Protein 6LRY (pdb70)

Nearest PDB structures (foldseek):
  8zrt-assembly1_L  TM=8.224E-01  e=9.580E-01  Homo sapiens
  6igk-assembly1_B  TM=9.428E-01  e=2.105E+00  Homo sapiens
  6lry-assembly1_A  TM=1.002E+00  e=1.989E-67  Homo sapiens
  6igl-assembly1_A  TM=8.618E-01  e=2.795E-59  Homo sapiens
  5glh-assembly1_A  TM=8.748E-01  e=5.909E-57  Homo sapiens

Sequence (489 aa):
SPPPCQGPIEIKETFKYINTVVSCLVFVLGIIGNSTLLYIIYKNKCMRNGPNILIASLALGDLLHIVIAIPINVYKLLAEDWPFGAEMCKLVPFIQKASVGITVLSLCALSIDRYRAVASWSRIKVPKWTAVEIVLIWVVSVVLAVPEAIGFDIITMDYKGSYLRICLLHPVQKTAFMQFYATAKDWWLFSFYFCLPLAITAFFYTLMTCEMLRKNIFEMLRIDEGLRLKIYKDTEGYYTIGIGHLLTKSPSLNAAKSELDKAIGRNTNGVITKDEAEKLFNQDVDAAVRGILRNAKLKPVYDSLDAVRRAALINMVFQMGETGVAGFTNSLRMLQQKRWDEAAVNLAKSRWYNQTPNRAKRVITTFRTGTWDAYLNDHLKQRREVAKTVFCLVLVFALCWLPLHLARILKLTLYNQNDPNRCELLSFLLVLDYIGINMASLNSCANPIALYLVSKRFKNAFKSALCCCSCKDMTDKECLYFCHQDVIW

Organism: Homo sapiens (NCBI:txid9606)

InterPro domains:
  IPR000276 G protein-coupled receptor, rhodopsin-like [PF00001] (118-384)
  IPR000276 G protein-coupled receptor, rhodopsin-like [PR00237] (103-127)
  IPR000276 G protein-coupled receptor, rhodopsin-like [PR00237] (136-157)
  IPR000276 G protein-coupled receptor, rhodopsin-like [PR00237] (181-203)
  IPR000276 G protein-coupled receptor, rhodopsin-like [PR00237] (217-238)
  IPR000276 G protein-coupled receptor, rhodopsin-like [PR00237] (274-297)
  IPR000276 G protein-coupled receptor, rhodopsin-like [PR00237] (321-345)
  IPR000276 G protein-coupled receptor, rhodopsin-like [PR00237] (368-394)
  IPR000276 G protein-coupled receptor, rhodopsin-like [PS00237] (187-203)
  IPR000276 G protein-coupled receptor, rhodopsin-like [SM01381] (112-401)
  IPR000499 Endothelin receptor family [PR00366] (90-109)
  IPR000499 Endothelin receptor family [PR00366] (124-136)
  IPR000499 Endothelin receptor family [PR00366] (205-221)
  IPR000499 Endothelin receptor family [PR00366] (235-249)
  IPR000499 Endothelin receptor family [PR00366] (265-283)
  IPR000499 Endothelin receptor family [PR00366] (289-306)
  IPR000499 Endothelin receptor family [PR00366] (307-321)
  IPR001112 Endothelin receptor B [PR00571] (2-20)
  IPR001112 Endothelin receptor B [PR00571] (20-37)
  IPR001112 Endothelin receptor B [PR00571] (38-54)

Solvent-accessible surface area: 24763 Å² total; per-residue (Å²): 150,27,56,95,10,173,28,84,18,79,24,131,109,85,24,50,164,93,7,41,88,61,5,77,104,10,65,58,87,0,45,93,5,2,48,43,6,66,88,42,18,134,127,65,66,102,89,125,115,28,33,30,63,3,15,8,4,6,1,74,0,0,55,78,4,0,77,25,1,7,64,21,6,40,64,17,6,106,52,52,38,10,81,93,23,38,124,72,0,68,79,16,0,45,50,1,4,5,0,3,0,3,1,5,38,0,7,15,11,4,13,59,21,43,41,45,64,33,33,71,148,68,212,158,145,82,89,146,212,23,40,84,66,28,87,92,12,74,76,56,0,62,94,46,1,56,19,1,21,89,2,2,50,45,16,65,19,101,19,139,81,59,141,14,83,0,15,0,2,39,2,81,38,207,72,90,118,20,70,134,20,18,88,20,11,15,120,87,6,61,54,39,5,18,49,77,10,69,57,64,6,42,127,48,45,77,59,22,40,64,40,46,66,67,50,9,3,12,52,0,1,81,67,18,76,23,53,137,68,141,35,53,111,52,143,136,35,77,28,5,0,1,11,39,39,101,18,21,157,54,115,44,74,100,41,0,59,61,71,0,38,172,45,36,67,104,138,7,119,6,68,8,75,114,79,47,2,9,140,9,4,35,93,27,18,77,48,19,33,152,27,0,87,222,25,94,110,0,16,61,3,20,86,36,7,60,48,12,22,76,0,0,0,6,0,4,18,55,52,39,49,60,112,30,0,5,59,30,76,63,1,9,126,31,2,76,96,110,115,56,90,88,0,12,86,35,1,41,164,27,191,15,59,112,122,50,54,97,20,0,112,69,0,16,43,0,1,113,52,14,40,13,81,38,18,33,78,108,152,69,98,52,27,86,51,26,6,87,8,6,48,54,3,13,81,52,20,9,121,18,4,69,34,0,8,84,0,6,23,52,20,66,77,113,47,71,34,101,58,71,94,8,0,142,38,2,16,120,0,0,40,40,2,4,71,0,8,5,59,1,0,64,0,1,4,23,3,0,63,18,12,10,126,86,6,150,104,18,120,96,21,118,172,76,33,154,133,110,10,14,17,156,28,84,76,1,102,6,6,4,42,1,2,6,13,0,3,10,6

Structure (mmCIF, N/CA/C/O backbone):
data_6LRY
#
_entry.id   6LRY
#
_cell.length_a   61.120
_cell.length_b   82.280
_cell.length_c   166.780
_cell.angle_alpha   90.000
_cell.angle_beta   90.000
_cell.angle_gamma   90.000
#
_symmetry.space_group_name_H-M   'P 2 21 21'
#
loop_
_entity.id
_entity.type
_entity.pdbx_description
1 polymer 'Endothelin receptor type B,Endolysin,Endothelin receptor type B'
2 polymer Sarafotoxin-B
#
loop_
_atom_site.group_PDB
_atom_site.id
_atom_site.type_symbol
_atom_site.label_atom_id
_atom_site.label_alt_id
_atom_site.label_comp_id
_atom_site.label_asym_id
_atom_site.label_entity_id
_atom_site.label_seq_id
_atom_site.pdbx_PDB_ins_code
_atom_site.Cartn_x
_atom_site.Cartn_y
_atom_site.Cartn_z
_atom_site.occupancy
_atom_site.B_iso_or_equiv
_atom_site.auth_seq_id
_atom_site.auth_comp_id
_atom_site.auth_asym_id
_atom_site.auth_atom_id
_atom_site.pdbx_PDB_model_num
ATOM 1 N N . SER A 1 24 ? 12.143 9.829 77.913 1.00 99.25 86 SER A N 1
ATOM 2 C CA . SER A 1 24 ? 12.023 8.419 77.549 1.00 104.32 86 SER A CA 1
ATOM 3 C C . SER A 1 24 ? 13.139 7.927 76.608 1.00 114.84 86 SER A C 1
ATOM 4 O O . SER A 1 24 ? 13.668 6.837 76.822 1.00 118.03 86 SER A O 1
ATOM 7 N N . PRO A 1 25 ? 13.500 8.692 75.575 1.00 116.06 87 PRO A N 1
ATOM 8 C CA . PRO A 1 25 ? 14.655 8.301 74.762 1.00 113.05 87 PRO A CA 1
ATOM 9 C C . PRO A 1 25 ? 15.941 8.865 75.338 1.00 115.26 87 PRO A C 1
ATOM 10 O O . PRO A 1 25 ? 16.042 10.073 75.602 1.00 118.48 87 PRO A O 1
ATOM 14 N N . PRO A 1 26 ? 16.944 8.021 75.554 1.00 111.82 88 PRO A N 1
ATOM 15 C CA . PRO A 1 26 ? 18.210 8.487 76.137 1.00 111.62 88 PRO A CA 1
ATOM 16 C C . PRO A 1 26 ? 18.969 9.371 75.164 1.00 120.36 88 PRO A C 1
ATOM 17 O O . PRO A 1 26 ? 18.714 9.333 73.951 1.00 122.83 88 PRO A O 1
ATOM 21 N N . PRO A 1 27 ? 19.915 10.189 75.652 1.00 122.06 89 PRO A N 1
ATOM 22 C CA . PRO A 1 27 ? 20.663 11.073 74.746 1.00 117.76 89 PRO A CA 1
ATOM 23 C C . PRO A 1 27 ? 21.781 10.349 74.009 1.00 120.79 89 PRO A C 1
ATOM 24 O O . PRO A 1 27 ? 21.919 9.124 74.115 1.00 122.06 89 PRO A O 1
ATOM 28 N N . CYS A 1 28 ? 22.586 11.104 73.262 1.00 121.59 90 CYS A N 1
ATOM 29 C CA . CYS A 1 28 ? 23.708 10.569 72.504 1.00 119.13 90 CYS A CA 1
ATOM 30 C C . CYS A 1 28 ? 25.022 10.953 73.168 1.00 120.23 90 CYS A C 1
ATOM 31 O O . CYS A 1 28 ? 25.198 12.097 73.600 1.00 118.46 90 CYS A O 1
ATOM 34 N N . GLN A 1 29 ? 25.946 9.994 73.241 1.00 121.82 91 GLN A N 1
ATOM 35 C CA . GLN A 1 29 ? 27.321 10.330 73.590 1.00 116.64 91 GLN A CA 1
ATOM 36 C C . GLN A 1 29 ? 28.073 10.903 72.395 1.00 119.19 91 GLN A C 1
ATOM 37 O O . GLN A 1 29 ? 28.965 11.741 72.571 1.00 126.21 91 GLN A O 1
ATOM 43 N N . GLY A 1 30 ? 27.726 10.471 71.185 1.00 120.35 92 GLY A N 1
ATOM 44 C CA . GLY A 1 30 ? 28.287 11.028 69.979 1.00 117.54 92 GLY A CA 1
ATOM 45 C C . GLY A 1 30 ? 27.432 12.160 69.448 1.00 109.72 92 GLY A C 1
ATOM 46 O O . GLY A 1 30 ? 26.201 12.131 69.534 1.00 110.97 92 GLY A O 1
ATOM 47 N N . PRO A 1 31 ? 28.066 13.181 68.886 1.00 98.90 93 PRO A N 1
ATOM 48 C CA . PRO A 1 31 ? 27.338 14.379 68.468 1.00 100.73 93 PRO A CA 1
ATOM 49 C C . PRO A 1 31 ? 26.764 14.259 67.060 1.00 95.10 93 PRO A C 1
ATOM 50 O O . PRO A 1 31 ? 27.059 13.327 66.309 1.00 100.65 93 PRO A O 1
ATOM 54 N N . ILE A 1 32 ? 25.919 15.228 66.723 1.00 88.36 94 ILE A N 1
ATOM 55 C CA . ILE A 1 32 ? 25.488 15.448 65.347 1.00 90.12 94 ILE A CA 1
ATOM 56 C C . ILE A 1 32 ? 26.494 16.395 64.708 1.00 84.54 94 ILE A C 1
ATOM 57 O O . ILE A 1 32 ? 26.630 17.548 65.133 1.00 82.67 94 ILE A O 1
ATOM 62 N N . GLU A 1 33 ? 27.212 15.908 63.701 1.00 87.89 95 GLU A N 1
ATOM 63 C CA . GLU A 1 33 ? 28.349 16.644 63.173 1.00 95.46 95 GLU A CA 1
ATOM 64 C C . GLU A 1 33 ? 28.462 16.416 61.674 1.00 92.97 95 GLU A C 1
ATOM 65 O O . GLU A 1 33 ? 27.970 15.423 61.133 1.00 92.50 95 GLU A O 1
ATOM 71 N N . ILE A 1 34 ? 29.122 17.364 61.011 1.00 94.88 96 ILE A N 1
ATOM 72 C CA . ILE A 1 34 ? 29.450 17.270 59.593 1.00 98.80 96 ILE A CA 1
ATOM 73 C C . ILE A 1 34 ? 30.894 17.723 59.430 1.00 96.58 96 ILE A C 1
ATOM 74 O O . ILE A 1 34 ? 31.237 18.850 59.805 1.00 99.06 96 ILE A O 1
ATOM 79 N N . LYS A 1 35 ? 31.737 16.847 58.884 1.00 94.22 97 LYS A N 1
ATOM 80 C CA . LYS A 1 35 ? 33.150 17.168 58.727 1.00 103.81 97 LYS A CA 1
ATOM 81 C C . LYS A 1 35 ? 33.331 18.362 57.797 1.00 101.26 97 LYS A C 1
ATOM 82 O O . LYS A 1 35 ? 32.599 18.526 56.817 1.00 99.86 97 LYS A O 1
ATOM 88 N N . GLU A 1 36 ? 34.322 19.202 58.114 1.00 94.04 98 GLU A N 1
ATOM 89 C CA . GLU A 1 36 ? 34.548 20.419 57.338 1.00 96.51 98 GLU A CA 1
ATOM 90 C C . GLU A 1 36 ? 34.991 20.109 55.912 1.00 101.05 98 GLU A C 1
ATOM 91 O O . GLU A 1 36 ? 34.712 20.891 54.993 1.00 97.44 98 GLU A O 1
ATOM 97 N N . THR A 1 37 ? 35.675 18.979 55.712 1.00 102.03 99 THR A N 1
ATOM 98 C CA . THR A 1 37 ? 36.084 18.578 54.370 1.00 98.48 99 THR A CA 1
ATOM 99 C C . THR A 1 37 ? 34.874 18.417 53.460 1.00 105.43 99 THR A C 1
ATOM 100 O O . THR A 1 37 ? 34.838 18.955 52.342 1.00 102.43 99 THR A O 1
ATOM 104 N N . PHE A 1 38 ? 33.868 17.673 53.929 1.00 104.29 100 PHE A N 1
ATOM 105 C CA . PHE A 1 38 ? 32.650 17.510 53.147 1.00 92.08 100 PHE A CA 1
ATOM 106 C C . PHE A 1 38 ? 31.948 18.842 52.944 1.00 88.36 100 PHE A C 1
ATOM 107 O O . PHE A 1 38 ? 31.391 19.091 51.873 1.00 91.67 100 PHE A O 1
ATOM 115 N N . LYS A 1 39 ? 31.959 19.710 53.957 1.00 90.52 101 LYS A N 1
ATOM 116 C CA . LYS A 1 39 ? 31.339 21.023 53.804 1.00 92.59 101 LYS A CA 1
ATOM 117 C C . LYS A 1 39 ? 31.954 21.779 52.634 1.00 91.72 101 LYS A C 1
ATOM 118 O O . LYS A 1 39 ? 31.240 22.266 51.748 1.00 87.90 101 LYS A O 1
ATOM 124 N N . TYR A 1 40 ? 33.286 21.860 52.598 1.00 97.15 102 TYR A N 1
ATOM 125 C CA . TYR A 1 40 ? 33.956 22.586 51.522 1.00 98.61 102 TYR A CA 1
ATOM 126 C C . TYR A 1 40 ? 33.680 21.950 50.162 1.00 95.51 102 TYR A C 1
ATOM 127 O O . TYR A 1 40 ? 33.291 22.640 49.207 1.00 95.61 102 TYR A O 1
ATOM 136 N N . ILE A 1 41 ? 33.875 20.631 50.050 1.00 93.94 103 ILE A N 1
ATOM 137 C CA . ILE A 1 41 ? 33.749 19.996 48.739 1.00 94.62 103 ILE A CA 1
ATOM 138 C C . ILE A 1 41 ? 32.304 20.053 48.249 1.00 95.72 103 ILE A C 1
ATOM 139 O O . ILE A 1 41 ? 32.045 20.261 47.055 1.00 99.42 103 ILE A O 1
ATOM 144 N N . ASN A 1 42 ? 31.341 19.916 49.164 1.00 94.66 104 ASN A N 1
ATOM 145 C CA . ASN A 1 42 ? 29.937 19.946 48.781 1.00 90.85 104 ASN A CA 1
ATOM 146 C C . ASN A 1 42 ? 29.503 21.354 48.403 1.00 91.47 104 ASN A C 1
ATOM 147 O O . ASN A 1 42 ? 28.682 21.528 47.499 1.00 92.91 104 ASN A O 1
ATOM 152 N N . THR A 1 43 ? 30.047 22.374 49.074 1.00 92.80 105 THR A N 1
ATOM 153 C CA . THR A 1 43 ? 29.745 23.742 48.669 1.00 91.80 105 THR A CA 1
ATOM 154 C C . THR A 1 43 ? 30.298 24.033 47.280 1.00 94.77 105 THR A C 1
ATOM 155 O O . THR A 1 43 ? 29.633 24.688 46.467 1.00 90.43 105 THR A O 1
ATOM 159 N N . VAL A 1 44 ? 31.505 23.542 46.985 1.00 95.12 106 VAL A N 1
ATOM 160 C CA . VAL A 1 44 ? 32.058 23.694 45.639 1.00 99.19 106 VAL A CA 1
ATOM 161 C C . VAL A 1 44 ? 31.143 23.035 44.610 1.00 103.21 106 VAL A C 1
ATOM 162 O O . VAL A 1 44 ? 30.780 23.641 43.588 1.00 105.18 106 VAL A O 1
ATOM 166 N N . VAL A 1 45 ? 30.766 21.778 44.865 1.00 99.77 107 VAL A N 1
ATOM 167 C CA . VAL A 1 45 ? 29.899 21.046 43.943 1.00 92.67 107 VAL A CA 1
ATOM 168 C C . VAL A 1 45 ? 28.588 21.795 43.733 1.00 95.20 107 VAL A C 1
ATOM 169 O O . VAL A 1 45 ? 28.120 21.959 42.599 1.00 98.49 107 VAL A O 1
ATOM 173 N N . SER A 1 46 ? 27.981 22.266 44.825 1.00 97.48 108 SER A N 1
ATOM 174 C CA . SER A 1 46 ? 26.682 22.923 44.739 1.00 100.27 108 SER A CA 1
ATOM 175 C C . SER A 1 46 ? 26.772 24.234 43.972 1.00 101.29 108 SER A C 1
ATOM 176 O O . SER A 1 46 ? 25.882 24.552 43.177 1.00 101.44 108 SER A O 1
ATOM 179 N N . CYS A 1 47 ? 27.835 25.009 44.195 1.00 104.35 109 CYS A N 1
ATOM 180 C CA . CYS A 1 47 ? 27.982 26.275 43.486 1.00 106.40 109 CYS A CA 1
ATOM 181 C C . CYS A 1 47 ? 28.163 26.041 41.991 1.00 106.50 109 CYS A C 1
ATOM 182 O O . CYS A 1 47 ? 27.543 26.725 41.160 1.00 107.78 109 CYS A O 1
ATOM 185 N N . LEU A 1 48 ? 29.007 25.069 41.628 1.00 95.52 110 LEU A N 1
ATOM 186 C CA . LEU A 1 48 ? 29.188 24.747 40.215 1.00 95.33 110 LEU A CA 1
ATOM 187 C C . LEU A 1 48 ? 27.875 24.297 39.584 1.00 102.36 110 LEU A C 1
ATOM 188 O O . LEU A 1 48 ? 27.515 24.741 38.485 1.00 105.87 110 LEU A O 1
ATOM 193 N N . VAL A 1 49 ? 27.144 23.413 40.269 1.00 102.83 111 VAL A N 1
ATOM 194 C CA . VAL A 1 49 ? 25.874 22.929 39.737 1.00 99.54 111 VAL A CA 1
ATOM 195 C C . VAL A 1 49 ? 24.896 24.082 39.559 1.00 95.83 111 VAL A C 1
ATOM 196 O O . VAL A 1 49 ? 24.215 24.183 38.532 1.00 101.16 111 VAL A O 1
ATOM 200 N N . PHE A 1 50 ? 24.823 24.978 40.546 1.00 94.80 112 PHE A N 1
ATOM 201 C CA . PHE A 1 50 ? 23.903 26.107 40.466 1.00 102.94 112 PHE A CA 1
ATOM 202 C C . PHE A 1 50 ? 24.205 26.978 39.255 1.00 107.04 112 PHE A C 1
ATOM 203 O O . PHE A 1 50 ? 23.310 27.278 38.453 1.00 109.64 112 PHE A O 1
ATOM 211 N N . VAL A 1 51 ? 25.465 27.398 39.105 1.00 100.71 113 VAL A N 1
ATOM 212 C CA . VAL A 1 51 ? 25.785 28.308 38.009 1.00 109.38 113 VAL A CA 1
ATOM 213 C C . VAL A 1 51 ? 25.569 27.621 36.662 1.00 112.21 113 VAL A C 1
ATOM 214 O O . VAL A 1 51 ? 24.965 28.201 35.745 1.00 107.70 113 VAL A O 1
ATOM 218 N N . LEU A 1 52 ? 26.010 26.364 36.531 1.00 108.60 114 LEU A N 1
ATOM 219 C CA . LEU A 1 52 ? 25.873 25.677 35.252 1.00 107.26 114 LEU A CA 1
ATOM 220 C C . LEU A 1 52 ? 24.409 25.454 34.892 1.00 110.44 114 LEU A C 1
ATOM 221 O O . LEU A 1 52 ? 24.025 25.612 33.728 1.00 112.62 114 LEU A O 1
ATOM 226 N N . GLY A 1 53 ? 23.572 25.107 35.872 1.00 107.65 115 GLY A N 1
ATOM 227 C CA . GLY A 1 53 ? 22.168 24.880 35.579 1.00 108.31 115 GLY A CA 1
ATOM 228 C C . GLY A 1 53 ? 21.435 26.156 35.221 1.00 113.05 115 GLY A C 1
ATOM 229 O O . GLY A 1 53 ? 20.630 26.177 34.281 1.00 114.04 115 GLY A O 1
ATOM 230 N N . ILE A 1 54 ? 21.691 27.232 35.974 1.00 110.55 116 ILE A N 1
ATOM 231 C CA . ILE A 1 54 ? 21.145 28.539 35.621 1.00 110.75 116 ILE A CA 1
ATOM 232 C C . ILE A 1 54 ? 21.473 28.867 34.172 1.00 113.85 116 ILE A C 1
ATOM 233 O O . ILE A 1 54 ? 20.583 29.169 33.366 1.00 122.71 116 ILE A O 1
ATOM 238 N N . ILE A 1 55 ? 22.759 28.780 33.818 1.00 110.10 117 ILE A N 1
ATOM 239 C CA . ILE A 1 55 ? 23.192 29.156 32.474 1.00 112.48 117 ILE A CA 1
ATOM 240 C C . ILE A 1 55 ? 22.531 28.269 31.426 1.00 114.51 117 ILE A C 1
ATOM 241 O O . ILE A 1 55 ? 22.020 28.756 30.410 1.00 119.57 117 ILE A O 1
ATOM 246 N N . GLY A 1 56 ? 22.527 26.955 31.657 1.00 111.33 118 GLY A N 1
ATOM 247 C CA . GLY A 1 56 ? 22.007 26.041 30.653 1.00 114.28 118 GLY A CA 1
ATOM 248 C C . GLY A 1 56 ? 20.527 26.238 30.394 1.00 117.41 118 GLY A C 1
ATOM 249 O O . GLY A 1 56 ? 20.095 26.349 29.241 1.00 124.77 118 GLY A O 1
ATOM 250 N N . ASN A 1 57 ? 19.727 26.291 31.465 1.00 118.09 119 ASN A N 1
ATOM 251 C CA . ASN A 1 57 ? 18.286 26.450 31.296 1.00 113.52 119 ASN A CA 1
ATOM 252 C C . ASN A 1 57 ? 17.943 27.831 30.752 1.00 116.51 119 ASN A C 1
ATOM 253 O O . ASN A 1 57 ? 16.988 27.981 29.979 1.00 122.26 119 ASN A O 1
ATOM 258 N N . SER A 1 58 ? 18.723 28.852 31.123 1.00 116.56 120 SER A N 1
ATOM 259 C CA . SER A 1 58 ? 18.474 30.188 30.596 1.00 118.78 120 SER A CA 1
ATOM 260 C C . SER A 1 58 ? 18.772 30.251 29.105 1.00 126.50 120 SER A C 1
ATOM 261 O O . SER A 1 58 ? 18.019 30.863 28.341 1.00 131.60 120 SER A O 1
ATOM 264 N N . THR A 1 59 ? 19.861 29.611 28.670 1.00 127.42 121 THR A N 1
ATOM 265 C CA . THR A 1 59 ? 20.181 29.578 27.246 1.00 126.84 121 THR A CA 1
ATOM 266 C C . THR A 1 59 ? 19.139 28.791 26.464 1.00 127.87 121 THR A C 1
ATOM 267 O O . THR A 1 59 ? 18.766 29.180 25.351 1.00 132.79 121 THR A O 1
ATOM 271 N N . LEU A 1 60 ? 18.681 27.665 27.016 1.00 121.25 122 LEU A N 1
ATOM 272 C CA . LEU A 1 60 ? 17.613 26.914 26.364 1.00 122.80 122 LEU A CA 1
ATOM 273 C C . LEU A 1 60 ? 16.378 27.786 26.180 1.00 126.10 122 LEU A C 1
ATOM 274 O O . LEU A 1 60 ? 15.817 27.864 25.078 1.00 127.09 122 LEU A O 1
ATOM 279 N N . LEU A 1 61 ? 15.956 28.470 27.249 1.00 130.19 123 LEU A N 1
ATOM 280 C CA . LEU A 1 61 ? 14.805 29.361 27.153 1.00 128.60 123 LEU A CA 1
ATOM 281 C C . LEU A 1 61 ? 15.048 30.483 26.149 1.00 133.64 123 LEU A C 1
ATOM 282 O O . LEU A 1 61 ? 14.132 30.877 25.425 1.00 139.20 123 LEU A O 1
ATOM 287 N N . TYR A 1 62 ? 16.272 31.012 26.088 1.00 134.20 124 TYR A N 1
ATOM 288 C CA . TYR A 1 62 ? 16.544 32.126 25.186 1.00 138.06 124 TYR A CA 1
ATOM 289 C C . TYR A 1 62 ? 16.471 31.684 23.732 1.00 137.69 124 TYR A C 1
ATOM 290 O O . TYR A 1 62 ? 15.870 32.372 22.899 1.00 140.89 124 TYR A O 1
ATOM 299 N N . ILE A 1 63 ? 17.082 30.544 23.404 1.00 134.12 125 ILE A N 1
ATOM 300 C CA . ILE A 1 63 ? 17.022 30.073 22.025 1.00 135.81 125 ILE A CA 1
ATOM 301 C C . ILE A 1 63 ? 15.604 29.653 21.663 1.00 142.48 125 ILE A C 1
ATOM 302 O O . ILE A 1 63 ? 15.196 29.787 20.505 1.00 148.28 125 ILE A O 1
ATOM 307 N N . ILE A 1 64 ? 14.817 29.165 22.628 1.00 141.30 126 ILE A N 1
ATOM 308 C CA . ILE A 1 64 ? 13.436 28.831 22.287 1.00 141.04 126 ILE A CA 1
ATOM 309 C C . ILE A 1 64 ? 12.607 30.098 22.102 1.00 145.46 126 ILE A C 1
ATOM 310 O O . ILE A 1 64 ? 11.723 30.151 21.238 1.00 151.45 126 ILE A O 1
ATOM 315 N N . TYR A 1 65 ? 12.904 31.150 22.868 1.00 145.25 127 TYR A N 1
ATOM 316 C CA . TYR A 1 65 ? 12.164 32.401 22.747 1.00 150.91 127 TYR A CA 1
ATOM 317 C C . TYR A 1 65 ? 12.493 33.122 21.445 1.00 150.55 127 TYR A C 1
ATOM 318 O O . TYR A 1 65 ? 11.605 33.703 20.812 1.00 153.26 127 TYR A O 1
ATOM 327 N N . LYS A 1 66 ? 13.761 33.101 21.027 1.00 151.09 128 LYS A N 1
ATOM 328 C CA . LYS A 1 66 ? 14.115 33.701 19.744 1.00 155.83 128 LYS A CA 1
ATOM 329 C C . LYS A 1 66 ? 13.684 32.836 18.567 1.00 155.80 128 LYS A C 1
ATOM 330 O O . LYS A 1 66 ? 13.673 33.316 17.428 1.00 154.36 128 LYS A O 1
ATOM 336 N N . ASN A 1 67 ? 13.329 31.577 18.817 1.00 156.54 129 ASN A N 1
ATOM 337 C CA . ASN A 1 67 ? 12.895 30.668 17.755 1.00 160.90 129 ASN A CA 1
ATOM 338 C C . ASN A 1 67 ? 11.368 30.691 17.670 1.00 163.72 129 ASN A C 1
ATOM 339 O O . ASN A 1 67 ? 10.663 29.777 18.102 1.00 166.54 129 ASN A O 1
ATOM 344 N N . LYS A 1 68 ? 10.861 31.784 17.093 1.00 163.21 130 LYS A N 1
ATOM 345 C CA . LYS A 1 68 ? 9.418 31.965 16.990 1.00 166.78 130 LYS A CA 1
ATOM 346 C C . LYS A 1 68 ? 8.795 30.992 15.998 1.00 171.43 130 LYS A C 1
ATOM 347 O O . LYS A 1 68 ? 7.615 30.648 16.130 1.00 166.46 130 LYS A O 1
ATOM 349 N N . CYS A 1 69 ? 9.565 30.534 15.008 1.00 175.10 131 CYS A N 1
ATOM 350 C CA . CYS A 1 69 ? 9.024 29.584 14.041 1.00 173.99 131 CYS A CA 1
ATOM 351 C C . CYS A 1 69 ? 8.771 28.227 14.687 1.00 174.11 131 CYS A C 1
ATOM 352 O O . CYS A 1 69 ? 7.727 27.609 14.454 1.00 174.39 131 CYS A O 1
ATOM 355 N N . MET A 1 70 ? 9.710 27.748 15.504 1.00 174.77 132 MET A N 1
ATOM 356 C CA . MET A 1 70 ? 9.547 26.491 16.222 1.00 173.17 132 MET A CA 1
ATOM 357 C C . MET A 1 7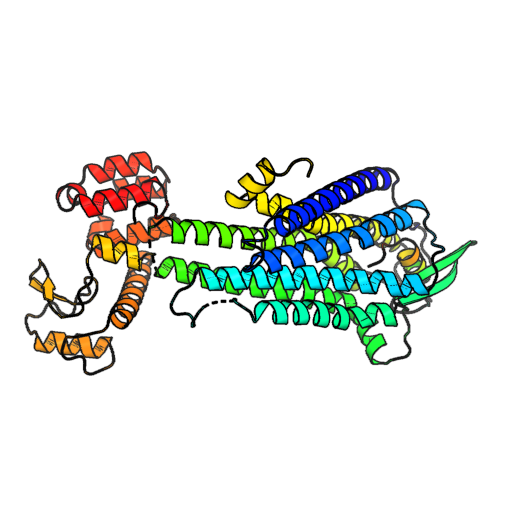0 ? 8.872 26.662 17.577 1.00 175.30 132 MET A C 1
ATOM 358 O O . MET A 1 70 ? 8.836 25.705 18.357 1.00 173.17 132 MET A O 1
ATOM 363 N N . ARG A 1 71 ? 8.350 27.855 17.879 1.00 176.87 133 ARG A N 1
ATOM 364 C CA . ARG A 1 71 ? 7.618 28.041 19.128 1.00 172.10 133 ARG A CA 1
ATOM 365 C C . ARG A 1 71 ? 6.423 27.102 19.197 1.00 171.97 133 ARG A C 1
ATOM 366 O O . ARG A 1 71 ? 6.075 26.603 20.273 1.00 168.47 133 ARG A O 1
ATOM 374 N N . ASN A 1 72 ? 5.790 26.842 18.055 1.00 172.70 134 ASN A N 1
ATOM 375 C CA . ASN A 1 72 ? 4.733 25.845 17.976 1.00 173.81 134 ASN A CA 1
ATOM 376 C C . ASN A 1 72 ? 5.346 24.469 17.743 1.00 171.35 134 ASN A C 1
ATOM 377 O O . ASN A 1 72 ? 6.201 24.297 16.869 1.00 168.65 134 ASN A O 1
ATOM 382 N N . GLY A 1 73 ? 4.914 23.492 18.536 1.00 168.61 135 GLY A N 1
ATOM 383 C CA . GLY A 1 73 ? 5.439 22.151 18.458 1.00 161.89 135 GLY A CA 1
ATOM 384 C C . GLY A 1 73 ? 5.737 21.579 19.829 1.00 154.56 135 GLY A C 1
ATOM 385 O O . GLY A 1 73 ? 5.240 22.063 20.851 1.00 153.59 135 GLY A O 1
ATOM 386 N N . PRO A 1 74 ? 6.552 20.524 19.873 1.00 151.00 136 PRO A N 1
ATOM 387 C CA . PRO A 1 74 ? 6.956 19.933 21.156 1.00 144.35 136 PRO A CA 1
ATOM 388 C C . PRO A 1 74 ? 8.030 20.719 21.893 1.00 139.22 136 PRO A C 1
ATOM 389 O O . PRO A 1 74 ? 8.427 20.311 22.992 1.00 135.11 136 PRO A O 1
ATOM 393 N N . ASN A 1 75 ? 8.504 21.824 21.310 1.00 144.79 137 ASN A N 1
ATOM 394 C CA . ASN A 1 75 ? 9.473 22.694 21.967 1.00 143.85 137 ASN A CA 1
ATOM 395 C C . ASN A 1 75 ? 8.909 23.327 23.236 1.00 138.24 137 ASN A C 1
ATOM 396 O O . ASN A 1 75 ? 9.677 23.707 24.128 1.00 137.35 137 ASN A O 1
ATOM 401 N N . ILE A 1 76 ? 7.582 23.448 23.342 1.00 133.16 138 ILE A N 1
ATOM 402 C CA . ILE A 1 76 ? 6.998 24.068 24.529 1.00 129.15 138 ILE A CA 1
ATOM 403 C C . ILE A 1 76 ? 7.144 23.154 25.737 1.00 126.93 138 ILE A C 1
ATOM 404 O O . ILE A 1 76 ? 7.205 23.623 26.883 1.00 126.53 138 ILE A O 1
ATOM 409 N N . LEU A 1 77 ? 7.230 21.844 25.508 1.00 124.71 139 LEU A N 1
ATOM 410 C CA . LEU A 1 77 ? 7.517 20.929 26.606 1.00 120.22 139 LEU A CA 1
ATOM 411 C C . LEU A 1 77 ? 8.957 21.089 27.081 1.00 121.15 139 LEU A C 1
ATOM 412 O O . LEU A 1 77 ? 9.234 21.006 28.283 1.00 120.69 139 LEU A O 1
ATOM 417 N N . ILE A 1 78 ? 9.883 21.339 26.151 1.00 122.32 140 ILE A N 1
ATOM 418 C CA . ILE A 1 78 ? 11.253 21.683 26.526 1.00 120.84 140 ILE A CA 1
ATOM 419 C C . ILE A 1 78 ? 11.268 22.972 27.337 1.00 121.44 140 ILE A C 1
ATOM 420 O O . ILE A 1 78 ? 12.014 23.105 28.316 1.00 121.22 140 ILE A O 1
ATOM 425 N N . ALA A 1 79 ? 10.448 23.943 26.934 1.00 122.06 141 ALA A N 1
ATOM 426 C CA . ALA A 1 79 ? 10.359 25.202 27.669 1.00 121.24 141 ALA A CA 1
ATOM 427 C C . ALA A 1 79 ? 9.877 24.969 29.097 1.00 120.33 141 ALA A C 1
ATOM 428 O O . ALA A 1 79 ? 10.459 25.491 30.056 1.00 121.79 141 ALA A O 1
ATOM 430 N N . SER A 1 80 ? 8.809 24.183 29.254 1.00 117.56 142 SER A N 1
ATOM 431 C CA . SER A 1 80 ? 8.276 23.896 30.583 1.00 110.71 142 SER A CA 1
ATOM 432 C C . SER A 1 80 ? 9.282 23.122 31.430 1.00 113.72 142 SER A C 1
ATOM 433 O O . SER A 1 80 ? 9.416 23.371 32.637 1.00 114.61 142 SER A O 1
ATOM 436 N N . LEU A 1 81 ? 10.003 22.183 30.813 1.00 116.13 143 LEU A N 1
ATOM 437 C CA . LEU A 1 81 ? 11.018 21.424 31.534 1.00 112.90 143 LEU A CA 1
ATOM 438 C C . LEU A 1 81 ? 12.143 22.332 32.017 1.00 107.52 143 LEU A C 1
ATOM 439 O O . LEU A 1 81 ? 12.593 22.220 33.165 1.00 108.71 143 LEU A O 1
ATOM 444 N N . ALA A 1 82 ? 12.605 23.245 31.158 1.00 110.33 144 ALA A N 1
ATOM 445 C CA . ALA A 1 82 ? 13.659 24.171 31.559 1.00 115.63 144 ALA A CA 1
ATOM 446 C C . ALA A 1 82 ? 13.175 25.125 32.644 1.00 116.34 144 ALA A C 1
ATOM 447 O O . ALA A 1 82 ? 13.942 25.490 33.543 1.00 117.05 144 ALA A O 1
ATOM 449 N N . LEU A 1 83 ? 11.907 25.538 32.577 1.00 108.47 145 LEU A N 1
ATOM 450 C CA . LEU A 1 83 ? 11.346 26.389 33.623 1.00 109.30 145 LEU A CA 1
ATOM 451 C C . LEU A 1 83 ? 11.332 25.667 34.964 1.00 114.60 145 LEU A C 1
ATOM 452 O O . LEU A 1 83 ? 11.725 26.232 35.995 1.00 102.45 145 LEU A O 1
ATOM 457 N N . GLY A 1 84 ? 10.869 24.415 34.970 1.00 119.32 146 GLY A N 1
ATOM 458 C CA . GLY A 1 84 ? 10.902 23.632 36.194 1.00 108.91 146 GLY A CA 1
ATOM 459 C C . GLY A 1 84 ? 12.310 23.457 36.732 1.00 106.21 146 GLY A C 1
ATOM 460 O O . GLY A 1 84 ? 12.545 23.585 37.936 1.00 110.94 146 GLY A O 1
ATOM 461 N N . ASP A 1 85 ? 13.265 23.178 35.842 1.00 104.93 147 ASP A N 1
ATOM 462 C CA . ASP A 1 85 ? 14.659 23.035 36.254 1.00 104.14 147 ASP A CA 1
ATOM 463 C C . ASP A 1 85 ? 15.181 24.308 36.904 1.00 102.87 147 ASP A C 1
ATOM 464 O O . ASP A 1 85 ? 15.806 24.266 37.971 1.00 104.61 147 ASP A O 1
ATOM 469 N N . LEU A 1 86 ? 14.959 25.452 36.252 1.00 104.02 148 LEU A N 1
ATOM 470 C CA . LEU A 1 86 ? 15.477 26.712 36.769 1.00 105.78 148 LEU A CA 1
ATOM 471 C C . LEU A 1 86 ? 14.845 27.053 38.110 1.00 103.72 148 LEU A C 1
ATOM 472 O O . LEU A 1 86 ? 15.541 27.480 39.041 1.00 104.99 148 LEU A O 1
ATOM 477 N N . LEU A 1 87 ? 13.527 26.871 38.231 1.00 102.84 149 LEU A N 1
ATOM 478 C CA . LEU A 1 87 ? 12.859 27.131 39.501 1.00 98.05 149 LEU A CA 1
ATOM 479 C C . LEU A 1 87 ? 13.412 26.230 40.599 1.00 95.41 149 LEU A C 1
ATOM 480 O O . LEU A 1 87 ? 13.703 26.689 41.714 1.00 98.90 149 LEU A O 1
ATOM 485 N N . HIS A 1 88 ? 13.578 24.939 40.291 1.00 92.01 150 HIS A N 1
ATOM 486 C CA . HIS A 1 88 ? 14.096 23.990 41.268 1.00 88.21 150 HIS A CA 1
ATOM 487 C C . HIS A 1 88 ? 15.491 24.382 41.733 1.00 93.40 150 HIS A C 1
ATOM 488 O O . HIS A 1 88 ? 15.785 24.357 42.932 1.00 97.02 150 HIS A O 1
ATOM 495 N N . ILE A 1 89 ? 16.369 24.742 40.794 1.00 99.22 151 ILE A N 1
ATOM 496 C CA . ILE A 1 89 ? 17.720 25.164 41.162 1.00 98.22 151 ILE A CA 1
ATOM 497 C C . ILE A 1 89 ? 17.660 26.398 42.055 1.00 101.01 151 ILE A C 1
ATOM 498 O O . ILE A 1 89 ? 18.233 26.421 43.158 1.00 101.39 151 ILE A O 1
ATOM 503 N N . VAL A 1 90 ? 16.926 27.425 41.606 1.00 98.14 152 VAL A N 1
ATOM 504 C CA . VAL A 1 90 ? 16.888 28.707 42.302 1.00 98.43 152 VAL A CA 1
ATOM 505 C C . VAL A 1 90 ? 16.394 28.527 43.729 1.00 99.03 152 VAL A C 1
ATOM 506 O O . VAL A 1 90 ? 16.886 29.178 44.658 1.00 106.46 152 VAL A O 1
ATOM 510 N N . ILE A 1 91 ? 15.437 27.627 43.936 1.00 92.32 153 ILE A N 1
ATOM 511 C CA . ILE A 1 91 ? 14.894 27.455 45.279 1.00 91.37 153 ILE A CA 1
ATOM 512 C C . ILE A 1 91 ? 15.729 26.492 46.116 1.00 98.31 153 ILE A C 1
ATOM 513 O O . ILE A 1 91 ? 15.853 26.672 47.329 1.00 100.50 153 ILE A O 1
ATOM 518 N N . ALA A 1 92 ? 16.337 25.471 45.512 1.00 98.86 154 ALA A N 1
ATOM 519 C CA . ALA A 1 92 ? 16.927 24.403 46.304 1.00 98.09 154 ALA A CA 1
ATOM 520 C C . ALA A 1 92 ? 18.382 24.661 46.671 1.00 98.93 154 ALA A C 1
ATOM 521 O O . ALA A 1 92 ? 18.799 24.324 47.784 1.00 97.23 154 ALA A O 1
ATOM 523 N N . ILE A 1 93 ? 19.173 25.240 45.772 1.00 95.53 155 ILE A N 1
ATOM 524 C CA . ILE A 1 93 ? 20.608 25.346 46.040 1.00 95.03 155 ILE A CA 1
ATOM 525 C C . ILE A 1 93 ? 20.911 26.355 47.148 1.00 95.30 155 ILE A C 1
ATOM 526 O O . ILE A 1 93 ? 21.597 25.995 48.121 1.00 92.80 155 ILE A O 1
ATOM 531 N N . PRO A 1 94 ? 20.440 27.609 47.070 1.00 95.68 156 PRO A N 1
ATOM 532 C CA . PRO A 1 94 ? 20.873 28.591 48.080 1.00 92.72 156 PRO A CA 1
ATOM 533 C C . PRO A 1 94 ? 20.393 28.277 49.486 1.00 87.52 156 PRO A C 1
ATOM 534 O O . PRO A 1 94 ? 21.146 28.484 50.448 1.00 94.06 156 PRO A O 1
ATOM 538 N N . ILE A 1 95 ? 19.163 27.781 49.641 1.00 90.98 157 ILE A N 1
ATOM 539 C CA . ILE A 1 95 ? 18.635 27.551 50.983 1.00 93.29 157 ILE A CA 1
ATOM 540 C C . ILE A 1 95 ? 19.385 26.412 51.666 1.00 88.66 157 ILE A C 1
ATOM 541 O O . ILE A 1 95 ? 19.645 26.460 52.875 1.00 90.81 157 ILE A O 1
ATOM 546 N N . ASN A 1 96 ? 19.775 25.387 50.906 1.00 84.48 158 ASN A N 1
ATOM 547 C CA . ASN A 1 96 ? 20.549 24.298 51.489 1.00 91.30 158 ASN A CA 1
ATOM 548 C C . ASN A 1 96 ? 21.994 24.706 51.742 1.00 87.88 158 ASN A C 1
ATOM 549 O O . ASN A 1 96 ? 22.592 24.262 52.731 1.00 84.76 158 ASN A O 1
ATOM 554 N N . VAL A 1 97 ? 22.564 25.556 50.883 1.00 82.69 159 VAL A N 1
ATOM 555 C CA . VAL A 1 97 ? 23.865 26.146 51.189 1.00 85.22 159 VAL A CA 1
ATOM 556 C C . VAL A 1 97 ? 23.809 26.878 52.526 1.00 89.13 159 VAL A C 1
ATOM 557 O O . VAL A 1 97 ? 24.689 26.720 53.382 1.00 89.15 159 VAL A O 1
ATOM 561 N N . TYR A 1 98 ? 22.757 27.674 52.732 1.00 86.59 160 TYR A N 1
ATOM 562 C CA . TYR A 1 98 ? 22.610 28.405 53.987 1.00 89.65 160 TYR A CA 1
ATOM 563 C C . TYR A 1 98 ? 22.446 27.451 55.165 1.00 85.39 160 TYR A C 1
ATOM 564 O O . TYR A 1 98 ? 23.070 27.633 56.217 1.00 92.94 160 TYR A O 1
ATOM 573 N N . LYS A 1 99 ? 21.595 26.433 55.010 1.00 80.69 161 LYS A N 1
ATOM 574 C CA . LYS A 1 99 ? 21.410 25.449 56.073 1.00 81.77 161 LYS A CA 1
ATOM 575 C C . LYS A 1 99 ? 22.717 24.757 56.432 1.00 83.96 161 LYS A C 1
ATOM 576 O O . LYS A 1 99 ? 22.931 24.397 57.595 1.00 82.98 161 LYS A O 1
ATOM 582 N N . LEU A 1 100 ? 23.598 24.560 55.451 1.00 89.40 162 LEU A N 1
ATOM 583 C CA . LEU A 1 100 ? 24.890 23.949 55.742 1.00 86.91 162 LEU A CA 1
ATOM 584 C C . LEU A 1 100 ? 25.823 24.934 56.435 1.00 89.85 162 LEU A C 1
ATOM 585 O O . LEU A 1 100 ? 26.607 24.545 57.308 1.00 91.26 162 LEU A O 1
ATOM 590 N N . LEU A 1 101 ? 25.747 26.215 56.069 1.00 94.29 163 LEU A N 1
ATOM 591 C CA . LEU A 1 101 ? 26.679 27.203 56.619 1.00 92.23 163 LEU A CA 1
ATOM 592 C C . LEU A 1 101 ? 26.209 27.748 57.966 1.00 97.04 163 LEU A C 1
ATOM 593 O O . LEU A 1 101 ? 26.827 27.489 59.002 1.00 107.52 163 LEU A O 1
ATOM 598 N N . ALA A 1 102 ? 25.118 28.517 57.965 1.00 88.66 164 ALA A N 1
ATOM 599 C CA . ALA A 1 102 ? 24.737 29.255 59.167 1.00 96.06 164 ALA A CA 1
ATOM 600 C C . ALA A 1 102 ? 24.200 28.344 60.264 1.00 99.25 164 ALA A C 1
ATOM 601 O O . ALA A 1 102 ? 24.279 28.697 61.446 1.00 113.41 164 ALA A O 1
ATOM 603 N N . GLU A 1 103 ? 23.655 27.184 59.897 1.00 89.45 165 GLU A N 1
ATOM 604 C CA . GLU A 1 103 ? 23.079 26.197 60.813 1.00 86.23 165 GLU A CA 1
ATOM 605 C C . GLU A 1 103 ? 22.019 26.783 61.745 1.00 92.21 165 GLU A C 1
ATOM 606 O O . GLU A 1 103 ? 21.792 26.247 62.835 1.00 92.64 165 GLU A O 1
ATOM 612 N N . ASP A 1 104 ? 21.366 27.870 61.335 1.00 91.76 166 ASP A N 1
ATOM 613 C CA . ASP A 1 104 ? 20.218 28.425 62.045 1.00 100.76 166 ASP A CA 1
ATOM 614 C C . ASP A 1 104 ? 19.587 29.483 61.150 1.00 106.06 166 ASP A C 1
ATOM 615 O O . ASP A 1 104 ? 20.292 30.345 60.617 1.00 107.94 166 ASP A O 1
ATOM 620 N N . TRP A 1 105 ? 18.268 29.432 60.972 1.00 102.24 167 TRP A N 1
ATOM 621 C CA . TRP A 1 105 ? 17.697 30.219 59.895 1.00 103.93 167 TRP A CA 1
ATOM 622 C C . TRP A 1 105 ? 16.706 31.256 60.420 1.00 99.99 167 TRP A C 1
ATOM 623 O O . TRP A 1 105 ? 15.996 31.001 61.399 1.00 94.65 167 TRP A O 1
ATOM 634 N N . PRO A 1 106 ? 16.662 32.450 59.812 1.00 100.91 168 PRO A N 1
ATOM 635 C CA . PRO A 1 106 ? 15.847 33.533 60.375 1.00 96.57 168 PRO A CA 1
ATOM 636 C C . PRO A 1 106 ? 14.687 33.962 59.490 1.00 101.39 168 PRO A C 1
ATOM 637 O O . PRO A 1 106 ? 14.130 35.047 59.682 1.00 114.58 168 PRO A O 1
ATOM 641 N N . PHE A 1 107 ? 14.310 33.129 58.524 1.00 105.38 169 PHE A N 1
ATOM 642 C CA . PHE A 1 107 ? 13.412 33.567 57.465 1.00 105.29 169 PHE A CA 1
ATOM 643 C C . PHE A 1 107 ? 11.934 33.481 57.834 1.00 101.98 169 PHE A C 1
ATOM 644 O O . PHE A 1 107 ? 11.108 34.095 57.149 1.00 103.18 169 PHE A O 1
ATOM 652 N N . GLY A 1 108 ? 11.574 32.756 58.887 1.00 98.58 170 GLY A N 1
ATOM 653 C CA . GLY A 1 108 ? 10.220 32.807 59.396 1.00 102.04 170 GLY A CA 1
ATOM 654 C C . GLY A 1 108 ? 9.349 31.671 58.881 1.00 107.71 170 GLY A C 1
ATOM 655 O O . GLY A 1 108 ? 9.675 30.978 57.915 1.00 107.28 170 GLY A O 1
ATOM 656 N N . ALA A 1 109 ? 8.212 31.478 59.562 1.00 105.92 171 ALA A N 1
ATOM 657 C CA . ALA A 1 109 ? 7.304 30.390 59.209 1.00 99.85 171 ALA A CA 1
ATOM 658 C C . ALA A 1 109 ? 6.707 30.589 57.823 1.00 99.15 171 ALA A C 1
ATOM 659 O O . ALA A 1 109 ? 6.369 29.609 57.144 1.00 97.56 171 ALA A O 1
ATOM 661 N N . GLU A 1 110 ? 6.567 31.844 57.394 1.00 103.52 172 GLU A N 1
ATOM 662 C CA . GLU A 1 110 ? 6.220 32.128 56.008 1.00 108.46 172 GLU A CA 1
ATOM 663 C C . GLU A 1 110 ? 7.119 31.350 55.053 1.00 106.27 172 GLU A C 1
ATOM 664 O O . GLU A 1 110 ? 6.637 30.586 54.211 1.00 103.83 172 GLU A O 1
ATOM 670 N N . MET A 1 111 ? 8.438 31.493 55.203 1.00 105.46 173 MET A N 1
ATOM 671 C CA . MET A 1 111 ? 9.348 30.774 54.317 1.00 98.59 173 MET A CA 1
ATOM 672 C C . MET A 1 111 ? 9.391 29.284 54.635 1.00 94.56 173 MET A C 1
ATOM 673 O O . MET A 1 111 ? 9.588 28.468 53.726 1.00 95.10 173 MET A O 1
ATOM 678 N N . CYS A 1 112 ? 9.196 28.908 55.904 1.00 93.43 174 CYS A N 1
ATOM 679 C CA . CYS A 1 112 ? 9.177 27.490 56.256 1.00 90.42 174 CYS A CA 1
ATOM 680 C C . CYS A 1 112 ? 8.066 26.751 55.526 1.00 94.65 174 CYS A C 1
ATOM 681 O O . CYS A 1 112 ? 8.215 25.568 55.201 1.00 90.35 174 CYS A O 1
ATOM 684 N N . LYS A 1 113 ? 6.951 27.428 55.266 1.00 102.08 175 LYS A N 1
ATOM 685 C CA . LYS A 1 113 ? 5.892 26.849 54.450 1.00 98.61 175 LYS A CA 1
ATOM 686 C C . LYS A 1 113 ? 6.097 27.098 52.960 1.00 99.00 175 LYS A C 1
ATOM 687 O O . LYS A 1 113 ? 5.673 26.277 52.138 1.00 99.98 175 LYS A O 1
ATOM 693 N N . LEU A 1 114 ? 6.753 28.203 52.595 1.00 95.94 176 LEU A N 1
ATOM 694 C CA . LEU A 1 114 ? 6.870 28.586 51.192 1.00 91.91 176 LEU A CA 1
ATOM 695 C C . LEU A 1 114 ? 7.895 27.741 50.443 1.00 94.22 176 LEU A C 1
ATOM 696 O O . LEU A 1 114 ? 7.670 27.382 49.281 1.00 97.08 176 LEU A O 1
ATOM 701 N N . VAL A 1 115 ? 9.019 27.420 51.077 1.00 92.45 177 VAL A N 1
ATOM 702 C CA . VAL A 1 115 ? 10.132 26.773 50.381 1.00 87.27 177 VAL A CA 1
ATOM 703 C C . VAL A 1 115 ? 9.767 25.352 49.953 1.00 89.29 177 VAL A C 1
ATOM 704 O O . VAL A 1 115 ? 9.847 25.052 48.753 1.00 97.31 177 VAL A O 1
ATOM 708 N N . PRO A 1 116 ? 9.366 24.445 50.853 1.00 84.26 178 PRO A N 1
ATOM 709 C CA . PRO A 1 116 ? 9.073 23.076 50.393 1.00 93.44 178 PRO A CA 1
ATOM 710 C C . PRO A 1 116 ? 7.946 23.020 49.376 1.00 95.03 178 PRO A C 1
ATOM 711 O O . PRO A 1 116 ? 7.964 22.159 48.487 1.00 96.70 178 PRO A O 1
ATOM 715 N N . PHE A 1 117 ? 6.982 23.937 49.474 1.00 92.11 179 PHE A N 1
ATOM 716 C CA . PHE A 1 117 ? 5.888 24.007 48.510 1.00 93.69 179 PHE A CA 1
ATOM 717 C C . PHE A 1 117 ? 6.414 24.198 47.092 1.00 92.82 179 PHE A C 1
ATOM 718 O O . PHE A 1 117 ? 6.187 23.359 46.212 1.00 93.28 179 PHE A O 1
ATOM 726 N N . ILE A 1 118 ? 7.117 25.309 46.853 1.00 86.77 180 ILE A N 1
ATOM 727 C CA . ILE A 1 118 ? 7.645 25.589 45.522 1.00 87.54 180 ILE A CA 1
ATOM 728 C C . ILE A 1 118 ? 8.658 24.529 45.109 1.00 87.43 180 ILE A C 1
ATOM 729 O O . ILE A 1 118 ? 8.752 24.182 43.925 1.00 91.69 180 ILE A O 1
ATOM 734 N N . GLN A 1 119 ? 9.414 23.982 46.065 1.00 87.02 181 GLN A N 1
ATOM 735 C CA . GLN A 1 119 ? 10.405 22.965 45.726 1.00 92.60 181 GLN A CA 1
ATOM 736 C C . GLN A 1 119 ? 9.738 21.721 45.150 1.00 89.64 181 GLN A C 1
ATOM 737 O O . GLN A 1 119 ? 10.104 21.249 44.064 1.00 94.81 181 GLN A O 1
ATOM 743 N N . LYS A 1 120 ? 8.743 21.182 45.860 1.00 84.31 182 LYS A N 1
ATOM 744 C CA . LYS A 1 120 ? 8.055 19.991 45.373 1.00 84.59 182 LYS A CA 1
ATOM 745 C C . LYS A 1 120 ? 7.211 20.297 44.144 1.00 88.77 182 LYS A C 1
ATOM 746 O O . LYS A 1 120 ? 7.010 19.420 43.295 1.00 91.54 182 LYS A O 1
ATOM 752 N N . ALA A 1 121 ? 6.731 21.536 44.013 1.00 87.41 183 ALA A N 1
ATOM 753 C CA . ALA A 1 121 ? 6.038 21.925 42.790 1.00 88.86 183 ALA A CA 1
ATOM 754 C C . ALA A 1 121 ? 6.976 21.864 41.591 1.00 86.26 183 ALA A C 1
ATOM 755 O O . ALA A 1 121 ? 6.602 21.363 40.524 1.00 89.62 183 ALA A O 1
ATOM 757 N N . SER A 1 122 ? 8.205 22.358 41.753 1.00 92.21 184 SER A N 1
ATOM 758 C CA . SER A 1 122 ? 9.179 22.307 40.666 1.00 92.64 184 SER A CA 1
ATOM 759 C C . SER A 1 122 ? 9.584 20.871 40.360 1.00 87.08 184 SER A C 1
ATOM 760 O O . SER A 1 122 ? 9.790 20.510 39.194 1.00 87.11 184 SER A O 1
ATOM 763 N N . VAL A 1 123 ? 9.705 20.040 41.399 1.00 84.58 185 VAL A N 1
ATOM 764 C CA . VAL A 1 123 ? 9.994 18.621 41.193 1.00 86.13 185 VAL A CA 1
ATOM 765 C C . VAL A 1 123 ? 8.898 17.974 40.354 1.00 89.34 185 VAL A C 1
ATOM 766 O O . VAL A 1 123 ? 9.173 17.221 39.411 1.00 90.78 185 VAL A O 1
ATOM 770 N N . GLY A 1 124 ? 7.637 18.258 40.689 1.00 88.11 186 GLY A N 1
ATOM 771 C CA . GLY A 1 124 ? 6.536 17.699 39.922 1.00 87.10 186 GLY A CA 1
ATOM 772 C C . GLY A 1 124 ? 6.505 18.203 38.494 1.00 87.44 186 GLY A C 1
ATOM 773 O O . GLY A 1 124 ? 6.234 17.441 37.563 1.00 90.17 186 GLY A O 1
ATOM 774 N N . ILE A 1 125 ? 6.776 19.496 38.302 1.00 81.03 187 ILE A N 1
ATOM 775 C CA . ILE A 1 125 ? 6.822 20.059 36.955 1.00 81.09 187 ILE A CA 1
ATOM 776 C C . ILE A 1 125 ? 7.875 19.343 36.122 1.00 94.37 187 ILE A C 1
ATOM 777 O O . ILE A 1 125 ? 7.613 18.919 34.991 1.00 98.74 187 ILE A O 1
ATOM 782 N N . THR A 1 126 ? 9.080 19.192 36.675 1.00 96.69 188 THR A N 1
ATOM 783 C CA . THR A 1 126 ? 10.152 18.501 35.964 1.00 95.69 188 THR A CA 1
ATOM 784 C C . THR A 1 126 ? 9.758 17.068 35.624 1.00 95.34 188 THR A C 1
ATOM 785 O O . THR A 1 126 ? 9.867 16.639 34.467 1.00 97.44 188 THR A O 1
ATOM 789 N N . VAL A 1 127 ? 9.295 16.314 36.626 1.00 91.65 189 VAL A N 1
ATOM 790 C CA . VAL A 1 127 ? 8.927 14.916 36.411 1.00 92.99 189 VAL A CA 1
ATOM 791 C C . VAL A 1 127 ? 7.882 14.800 35.309 1.00 102.50 189 VAL A C 1
ATOM 792 O O . VAL A 1 127 ? 8.057 14.057 34.334 1.00 106.15 189 VAL A O 1
ATOM 796 N N . LEU A 1 128 ? 6.777 15.536 35.450 1.00 98.43 190 LEU A N 1
ATOM 797 C CA . LEU A 1 128 ? 5.661 15.384 34.525 1.00 98.04 190 LEU A CA 1
ATOM 798 C C . LEU A 1 128 ? 6.020 15.880 33.130 1.00 95.85 190 LEU A C 1
ATOM 799 O O . LEU A 1 128 ? 5.642 15.255 32.134 1.00 104.89 190 LEU A O 1
ATOM 804 N N . SER A 1 129 ? 6.761 16.987 33.031 1.00 86.11 191 SER A N 1
ATOM 805 C CA . SER A 1 129 ? 7.131 17.504 31.720 1.00 93.58 191 SER A CA 1
ATOM 806 C C . SER A 1 129 ? 8.080 16.557 31.000 1.00 102.92 191 SER A C 1
ATOM 807 O O . SER A 1 129 ? 7.934 16.326 29.794 1.00 114.24 191 SER A O 1
ATOM 810 N N . LEU A 1 130 ? 9.045 15.978 31.718 1.00 100.77 192 LEU A N 1
ATOM 811 C CA . LEU A 1 130 ? 9.954 15.036 31.075 1.00 103.03 192 LEU A CA 1
ATOM 812 C C . LEU A 1 130 ? 9.228 13.759 30.662 1.00 108.72 192 LEU A C 1
ATOM 813 O O . LEU A 1 130 ? 9.448 13.244 29.555 1.00 114.63 192 LEU A O 1
ATOM 818 N N . CYS A 1 131 ? 8.350 13.240 31.529 1.00 103.86 193 CYS A N 1
ATOM 819 C CA . CYS A 1 131 ? 7.578 12.055 31.171 1.00 108.95 193 CYS A CA 1
ATOM 820 C C . CYS A 1 131 ? 6.694 12.321 29.957 1.00 107.61 193 CYS A C 1
ATOM 821 O O . CYS A 1 131 ? 6.588 11.477 29.057 1.00 106.40 193 CYS A O 1
ATOM 824 N N . ALA A 1 132 ? 6.065 13.500 29.907 1.00 101.87 194 ALA A N 1
ATOM 825 C CA . ALA A 1 132 ? 5.217 13.842 28.774 1.00 103.87 194 ALA A CA 1
ATOM 826 C C . ALA A 1 132 ? 6.032 14.043 27.505 1.00 106.00 194 ALA A C 1
ATOM 827 O O . ALA A 1 132 ? 5.556 13.727 26.413 1.00 110.83 194 ALA A O 1
ATOM 829 N N . LEU A 1 133 ? 7.258 14.556 27.623 1.00 105.70 195 LEU A N 1
ATOM 830 C CA . LEU A 1 133 ? 8.122 14.671 26.454 1.00 108.28 195 LEU A CA 1
ATOM 831 C C . LEU A 1 133 ? 8.489 13.297 25.909 1.00 110.31 195 LEU A C 1
ATOM 832 O O . LEU A 1 133 ? 8.482 13.076 24.692 1.00 114.49 195 LEU A O 1
ATOM 837 N N . SER A 1 134 ? 8.803 12.354 26.801 1.00 109.84 196 SER A N 1
ATOM 838 C CA . SER A 1 134 ? 9.109 10.998 26.351 1.00 109.92 196 SER A CA 1
ATOM 839 C C . SER A 1 134 ? 7.892 10.338 25.709 1.00 112.39 196 SER A C 1
ATOM 840 O O . SER A 1 134 ? 8.018 9.633 24.698 1.00 111.29 196 SER A O 1
ATOM 843 N N . ILE A 1 135 ? 6.703 10.561 26.273 1.00 109.47 197 ILE A N 1
ATOM 844 C CA . ILE A 1 135 ? 5.489 10.004 25.682 1.00 111.86 197 ILE A CA 1
ATOM 845 C C . ILE A 1 135 ? 5.215 10.635 24.320 1.00 112.37 197 ILE A C 1
ATOM 846 O O . ILE A 1 135 ? 4.811 9.950 23.371 1.00 108.62 197 ILE A O 1
ATOM 851 N N . ASP A 1 136 ? 5.444 11.944 24.195 1.00 107.67 198 ASP A N 1
ATOM 852 C CA . ASP A 1 136 ? 5.282 12.612 22.909 1.00 106.77 198 ASP A CA 1
ATOM 853 C C . ASP A 1 136 ? 6.262 12.066 21.880 1.00 118.54 198 ASP A C 1
ATOM 854 O O . ASP A 1 136 ? 5.932 11.959 20.694 1.00 123.15 198 ASP A O 1
ATOM 859 N N . ARG A 1 137 ? 7.475 11.720 22.312 1.00 119.21 199 ARG A N 1
ATOM 860 C CA . ARG A 1 137 ? 8.435 11.146 21.376 1.00 113.64 199 ARG A CA 1
ATOM 861 C C . ARG A 1 137 ? 8.056 9.724 20.983 1.00 115.19 199 ARG A C 1
ATOM 862 O O . ARG A 1 137 ? 8.301 9.315 19.843 1.00 112.26 199 ARG A O 1
ATOM 870 N N . TYR A 1 138 ? 7.461 8.960 21.901 1.00 115.41 200 TYR A N 1
ATOM 871 C CA . TYR A 1 138 ? 6.883 7.678 21.507 1.00 116.19 200 TYR A CA 1
ATOM 872 C C . TYR A 1 138 ? 5.743 7.868 20.514 1.00 125.76 200 TYR A C 1
ATOM 873 O O . TYR A 1 138 ? 5.542 7.030 19.628 1.00 132.39 200 TYR A O 1
ATOM 882 N N . ARG A 1 139 ? 4.994 8.965 20.642 1.00 124.86 201 ARG A N 1
ATOM 883 C CA . ARG A 1 139 ? 3.868 9.204 19.744 1.00 123.51 201 ARG A CA 1
ATOM 884 C C . ARG A 1 139 ? 4.335 9.633 18.356 1.00 127.23 201 ARG A C 1
ATOM 885 O O . ARG A 1 139 ? 3.773 9.196 17.345 1.00 135.75 201 ARG A O 1
ATOM 887 N N . ALA A 1 140 ? 5.361 10.485 18.285 1.00 122.70 202 ALA A N 1
ATOM 888 C CA . ALA A 1 140 ? 5.785 11.048 17.007 1.00 131.98 202 ALA A CA 1
ATOM 889 C C . ALA A 1 140 ? 6.506 10.036 16.125 1.00 133.26 202 ALA A C 1
ATOM 890 O O . ALA A 1 140 ? 6.566 10.230 14.906 1.00 131.57 202 ALA A O 1
ATOM 892 N N . VAL A 1 141 ? 7.058 8.973 16.703 1.00 133.85 203 VAL A N 1
ATOM 893 C CA . VAL A 1 141 ? 7.753 7.977 15.898 1.00 129.75 203 VAL A CA 1
ATOM 894 C C . VAL A 1 141 ? 6.794 6.906 15.383 1.00 134.97 203 VAL A C 1
ATOM 895 O O . VAL A 1 141 ? 6.978 6.392 14.274 1.00 139.57 203 VAL A O 1
ATOM 899 N N . ALA A 1 142 ? 5.758 6.583 16.152 1.00 131.46 204 ALA A N 1
ATOM 900 C CA . ALA A 1 142 ? 4.893 5.459 15.836 1.00 140.08 204 ALA A CA 1
ATOM 901 C C . ALA A 1 142 ? 4.016 5.751 14.622 1.00 152.09 204 ALA A C 1
ATOM 902 O O . ALA A 1 142 ? 3.824 6.900 14.212 1.00 151.34 204 ALA A O 1
ATOM 904 N N . SER A 1 143 ? 3.485 4.680 14.045 1.00 158.32 205 SER A N 1
ATOM 905 C CA . SER A 1 143 ? 2.498 4.737 12.980 1.00 160.54 205 SER A CA 1
ATOM 906 C C . SER A 1 143 ? 1.172 4.193 13.505 1.00 159.68 205 SER A C 1
ATOM 907 O O . SER A 1 143 ? 1.044 3.845 14.682 1.00 155.66 205 SER A O 1
ATOM 910 N N . TRP A 1 144 ? 0.181 4.122 12.614 1.00 164.73 206 TRP A N 1
ATOM 911 C CA . TRP A 1 144 ? -1.169 3.681 12.975 1.00 165.69 206 TRP A CA 1
ATOM 912 C C . TRP A 1 144 ? -1.740 4.532 14.108 1.00 170.68 206 TRP A C 1
ATOM 913 O O . TRP A 1 144 ? -2.360 4.018 15.041 1.00 167.74 206 TRP A O 1
ATOM 924 N N . SER A 1 145 ? -1.525 5.842 14.035 1.00 176.45 207 SER A N 1
ATOM 925 C CA . SER A 1 145 ? -1.910 6.749 15.101 1.00 176.10 207 SER A CA 1
ATOM 926 C C . SER A 1 145 ? -3.210 7.470 14.736 1.00 179.80 207 SER A C 1
ATOM 927 O O . SER A 1 145 ? -3.979 7.007 13.884 1.00 178.08 207 SER A O 1
ATOM 930 N N . ARG A 1 146 ? -3.466 8.606 15.386 1.00 181.57 208 ARG A N 1
ATOM 931 C CA . ARG A 1 146 ? -4.668 9.391 15.128 1.00 183.21 208 ARG A CA 1
ATOM 932 C C . ARG A 1 146 ? -4.423 10.372 13.986 1.00 184.70 208 ARG A C 1
ATOM 933 O O . ARG A 1 146 ? -3.600 10.112 13.103 1.00 187.38 208 ARG A O 1
ATOM 941 N N . ILE A 1 147 ? -5.126 11.507 13.995 1.00 182.13 209 ILE A N 1
ATOM 942 C CA . ILE A 1 147 ? -4.928 12.517 12.959 1.00 179.88 209 ILE A CA 1
ATOM 943 C C . ILE A 1 147 ? -3.516 13.089 13.042 1.00 184.21 209 ILE A C 1
ATOM 944 O O . ILE A 1 147 ? -2.806 13.178 12.035 1.00 185.41 209 ILE A O 1
ATOM 949 N N . LYS A 1 148 ? -3.086 13.475 14.238 1.00 184.60 210 LYS A N 1
ATOM 950 C CA . LYS A 1 148 ? -1.715 13.934 14.425 1.00 181.94 210 LYS A CA 1
ATOM 951 C C . LYS A 1 148 ? -0.973 13.077 15.448 1.00 181.00 210 LYS A C 1
ATOM 952 O O . LYS A 1 148 ? -1.317 13.060 16.629 1.00 181.02 210 LYS A O 1
ATOM 958 N N . VAL A 1 152 ? -1.205 16.393 19.922 1.00 183.83 214 VAL A N 1
ATOM 959 C CA . VAL A 1 152 ? 0.048 17.123 19.684 1.00 187.42 214 VAL A CA 1
ATOM 960 C C . VAL A 1 152 ? -0.137 18.611 19.333 1.00 186.25 214 VAL A C 1
ATOM 961 O O . VAL A 1 152 ? 0.464 19.452 19.996 1.00 185.67 214 VAL A O 1
ATOM 965 N N . PRO A 1 153 ? -0.939 18.952 18.309 1.00 187.48 215 PRO A N 1
ATOM 966 C CA . PRO A 1 153 ? -0.927 20.355 17.837 1.00 187.34 215 PRO A CA 1
ATOM 967 C C . PRO A 1 153 ? -1.302 21.385 18.896 1.00 183.54 215 PRO A C 1
ATOM 968 O O . PRO A 1 153 ? -0.581 22.380 19.074 1.00 185.21 215 PRO A O 1
ATOM 972 N N . LYS A 1 154 ? -2.403 21.173 19.614 1.00 179.05 216 LYS A N 1
ATOM 973 C CA . LYS A 1 154 ? -2.951 22.182 20.515 1.00 174.87 216 LYS A CA 1
ATOM 974 C C . LYS A 1 154 ? -3.190 21.676 21.928 1.00 166.24 216 LYS A C 1
ATOM 975 O O . LYS A 1 154 ? -2.931 22.403 22.889 1.00 156.86 216 LYS A O 1
ATOM 981 N N . TRP A 1 155 ? -3.671 20.443 22.091 1.00 166.68 217 TRP A N 1
ATOM 982 C CA . TRP A 1 155 ? -4.058 19.972 23.417 1.00 158.90 217 TRP A CA 1
ATOM 983 C C . TRP A 1 155 ? -2.873 19.763 24.355 1.00 150.84 217 TRP A C 1
ATOM 984 O O . TRP A 1 155 ? -3.091 19.473 25.536 1.00 147.45 217 TRP A O 1
ATOM 995 N N . THR A 1 156 ? -1.633 19.910 23.874 1.00 149.09 218 THR A N 1
ATOM 996 C CA . THR A 1 156 ? -0.474 19.765 24.749 1.00 149.82 218 THR A CA 1
ATOM 997 C C . THR A 1 156 ? -0.211 21.016 25.574 1.00 147.44 218 THR A C 1
ATOM 998 O O . THR A 1 156 ? 0.574 20.962 26.528 1.00 145.43 218 THR A O 1
ATOM 1002 N N . ALA A 1 157 ? -0.824 22.146 25.212 1.00 147.69 219 ALA A N 1
ATOM 1003 C CA . ALA A 1 157 ? -0.731 23.338 26.045 1.00 139.16 219 ALA A CA 1
ATOM 1004 C C . ALA A 1 157 ? -1.678 23.237 27.232 1.00 132.34 219 ALA A C 1
ATOM 1005 O O . ALA A 1 157 ? -1.303 23.558 28.364 1.00 131.54 219 ALA A O 1
ATOM 1007 N N . VAL A 1 158 ? -2.913 22.796 26.985 1.00 133.37 220 VAL A N 1
ATOM 1008 C CA . VAL A 1 158 ? -3.794 22.409 28.081 1.00 132.57 220 VAL A CA 1
ATOM 1009 C C . VAL A 1 158 ? -3.122 21.340 28.930 1.00 131.63 220 VAL A C 1
ATOM 1010 O O . VAL A 1 158 ? -3.289 21.313 30.154 1.00 125.29 220 VAL A O 1
ATOM 1014 N N . GLU A 1 159 ? -2.323 20.466 28.308 1.00 131.21 221 GLU A N 1
ATOM 1015 C CA . GLU A 1 159 ? -1.560 19.484 29.075 1.00 130.52 221 GLU A CA 1
ATOM 1016 C C . GLU A 1 159 ? -0.510 20.163 29.948 1.00 124.81 221 GLU A C 1
ATOM 1017 O O . GLU A 1 159 ? -0.223 19.697 31.054 1.00 121.65 221 GLU A O 1
ATOM 1023 N N . ILE A 1 160 ? 0.070 21.270 29.476 1.00 123.20 222 ILE A N 1
ATOM 1024 C CA . ILE A 1 160 ? 1.016 22.014 30.308 1.00 120.42 222 ILE A CA 1
ATOM 1025 C C . ILE A 1 160 ? 0.299 22.654 31.492 1.00 113.64 222 ILE A C 1
ATOM 1026 O O . ILE A 1 160 ? 0.802 22.642 32.627 1.00 111.94 222 ILE A O 1
ATOM 1031 N N . VAL A 1 161 ? -0.877 23.236 31.244 1.00 114.78 223 VAL A N 1
ATOM 1032 C CA . VAL A 1 161 ? -1.687 23.765 32.337 1.00 117.17 223 VAL A CA 1
ATOM 1033 C C . VAL A 1 161 ? -1.976 22.670 33.355 1.00 113.78 223 VAL A C 1
ATOM 1034 O O . VAL A 1 161 ? -1.846 22.878 34.566 1.00 109.29 223 VAL A O 1
ATOM 1038 N N . LEU A 1 162 ? -2.353 21.481 32.876 1.00 114.99 224 LEU A N 1
ATOM 1039 C CA . LEU A 1 162 ? -2.650 20.370 33.775 1.00 109.57 224 LEU A CA 1
ATOM 1040 C C . LEU A 1 162 ? -1.417 19.946 34.561 1.00 109.13 224 LEU A C 1
ATOM 1041 O O . LEU A 1 162 ? -1.507 19.663 35.759 1.00 102.72 224 LEU A O 1
ATOM 1046 N N . ILE A 1 163 ? -0.260 19.887 33.900 1.00 106.34 225 ILE A N 1
ATOM 1047 C CA . ILE A 1 163 ? 0.982 19.521 34.578 1.00 102.49 225 ILE A CA 1
ATOM 1048 C C . ILE A 1 163 ? 1.260 20.482 35.725 1.00 103.16 225 ILE A C 1
ATOM 1049 O O . ILE A 1 163 ? 1.465 20.068 36.874 1.00 99.31 225 ILE A O 1
ATOM 1054 N N . TRP A 1 164 ? 1.258 21.785 35.432 1.00 104.85 226 TRP A N 1
ATOM 1055 C CA . TRP A 1 164 ? 1.585 22.767 36.461 1.00 100.47 226 TRP A CA 1
ATOM 1056 C C . TRP A 1 164 ? 0.539 22.780 37.572 1.00 100.47 226 TRP A C 1
ATOM 1057 O O . TRP A 1 164 ? 0.878 22.936 38.752 1.00 95.88 226 TRP A O 1
ATOM 1068 N N . VAL A 1 165 ? -0.735 22.582 37.224 1.00 94.63 227 VAL A N 1
ATOM 1069 C CA . VAL A 1 165 ? -1.793 22.619 38.229 1.00 91.08 227 VAL A CA 1
ATOM 1070 C C . VAL A 1 165 ? -1.705 21.407 39.150 1.00 92.13 227 VAL A C 1
ATOM 1071 O O . VAL A 1 165 ? -1.800 21.535 40.376 1.00 91.76 227 VAL A O 1
ATOM 1075 N N . VAL A 1 166 ? -1.531 20.214 38.576 1.00 85.93 228 VAL A N 1
ATOM 1076 C CA . VAL A 1 166 ? -1.379 19.013 39.391 1.00 86.81 228 VAL A CA 1
ATOM 1077 C C . VAL A 1 166 ? -0.134 19.119 40.262 1.00 90.28 228 VAL A C 1
ATOM 1078 O O . VAL A 1 166 ? -0.131 18.684 41.420 1.00 82.84 228 VAL A O 1
ATOM 1082 N N . SER A 1 167 ? 0.933 19.724 39.733 1.00 88.51 229 SER A N 1
ATOM 1083 C CA . SER A 1 167 ? 2.141 19.917 40.529 1.00 92.14 229 SER A CA 1
ATOM 1084 C C . SER A 1 167 ? 1.874 20.823 41.724 1.00 93.54 229 SER A C 1
ATOM 1085 O O . SER A 1 167 ? 2.223 20.489 42.861 1.00 94.61 229 SER A O 1
ATOM 1088 N N . VAL A 1 168 ? 1.247 21.979 41.483 1.00 91.74 230 VAL A N 1
ATOM 1089 C CA . VAL A 1 168 ? 0.978 22.921 42.567 1.00 88.49 230 VAL A CA 1
ATOM 1090 C C . VAL A 1 168 ? 0.023 22.319 43.590 1.00 82.94 230 VAL A C 1
ATOM 1091 O O . VAL A 1 168 ? 0.156 22.567 44.795 1.00 87.93 230 VAL A O 1
ATOM 1095 N N . VAL A 1 169 ? -0.936 21.507 43.141 1.00 86.63 231 VAL A N 1
ATOM 1096 C CA . VAL A 1 169 ? -1.892 20.911 44.070 1.00 92.57 231 VAL A CA 1
ATOM 1097 C C . VAL A 1 169 ? -1.224 19.830 44.912 1.00 87.35 231 VAL A C 1
ATOM 1098 O O . VAL A 1 169 ? -1.467 19.728 46.121 1.00 79.82 231 VAL A O 1
ATOM 1102 N N . LEU A 1 170 ? -0.367 19.012 44.296 1.00 89.14 232 LEU A N 1
ATOM 1103 C CA . LEU A 1 170 ? 0.279 17.931 45.034 1.00 83.11 232 LEU A CA 1
ATOM 1104 C C . LEU A 1 170 ? 1.263 18.456 46.072 1.00 83.91 232 LEU A C 1
ATOM 1105 O O . LEU A 1 170 ? 1.491 17.796 47.092 1.00 89.88 232 LEU A O 1
ATOM 1110 N N . ALA A 1 171 ? 1.849 19.630 45.840 1.00 84.53 233 ALA A N 1
ATOM 1111 C CA . ALA A 1 171 ? 2.857 20.191 46.728 1.00 80.84 233 ALA A CA 1
ATOM 1112 C C . ALA A 1 171 ? 2.264 21.088 47.812 1.00 86.81 233 ALA A C 1
ATOM 1113 O O . ALA A 1 171 ? 3.000 21.869 48.427 1.00 92.95 233 ALA A O 1
ATOM 1115 N N . VAL A 1 172 ? 0.963 20.987 48.065 1.00 89.25 234 VAL A N 1
ATOM 1116 C CA . VAL A 1 172 ? 0.273 21.825 49.047 1.00 80.06 234 VAL A CA 1
ATOM 1117 C C . VAL A 1 172 ? 0.418 21.268 50.464 1.00 81.02 234 VAL A C 1
ATOM 1118 O O . VAL A 1 172 ? 0.645 22.055 51.400 1.00 80.83 234 VAL A O 1
ATOM 1122 N N . PRO A 1 173 ? 0.290 19.950 50.693 1.00 79.58 235 PRO A N 1
ATOM 1123 C CA . PRO A 1 173 ? 0.553 19.428 52.047 1.00 85.72 235 PRO A CA 1
ATOM 1124 C C . PRO A 1 173 ? 1.905 19.834 52.608 1.00 92.02 235 PRO A C 1
ATOM 1125 O O . PRO A 1 173 ? 2.049 19.945 53.833 1.00 88.52 235 PRO A O 1
ATOM 1129 N N . GLU A 1 174 ? 2.901 20.061 51.749 1.00 94.97 236 GLU A N 1
ATOM 1130 C CA . GLU A 1 174 ? 4.161 20.638 52.207 1.00 90.22 236 GLU A CA 1
ATOM 1131 C C . GLU A 1 174 ? 3.933 22.001 52.849 1.00 88.48 236 GLU A C 1
ATOM 1132 O O . GLU A 1 174 ? 4.349 22.245 53.987 1.00 89.31 236 GLU A O 1
ATOM 1138 N N . ALA A 1 175 ? 3.262 22.904 52.129 1.00 92.87 237 ALA A N 1
ATOM 1139 C CA . ALA A 1 175 ? 3.014 24.251 52.627 1.00 95.62 237 ALA A CA 1
ATOM 1140 C C . ALA A 1 175 ? 2.032 24.285 53.789 1.00 95.89 237 ALA A C 1
ATOM 1141 O O . ALA A 1 175 ? 1.927 25.319 54.454 1.00 98.75 237 ALA A O 1
ATOM 1143 N N . ILE A 1 176 ? 1.311 23.196 54.039 1.00 89.57 238 ILE A N 1
ATOM 1144 C CA . ILE A 1 176 ? 0.371 23.152 55.158 1.00 88.22 238 ILE A CA 1
ATOM 1145 C C . ILE A 1 176 ? 1.015 22.561 56.408 1.00 89.48 238 ILE A C 1
ATOM 1146 O O . ILE A 1 176 ? 0.783 23.046 57.519 1.00 98.73 238 ILE A O 1
ATOM 1151 N N . GLY A 1 177 ? 1.837 21.523 56.254 1.00 90.41 239 GLY A N 1
ATOM 1152 C CA . GLY A 1 177 ? 2.381 20.814 57.394 1.00 98.53 239 GLY A CA 1
ATOM 1153 C C . GLY A 1 177 ? 3.678 21.340 57.964 1.00 92.38 239 GLY A C 1
ATOM 1154 O O . GLY A 1 177 ? 4.038 20.977 59.088 1.00 86.11 239 GLY A O 1
ATOM 1155 N N . PHE A 1 178 ? 4.399 22.178 57.226 1.00 89.24 240 PHE A N 1
ATOM 1156 C CA . PHE A 1 178 ? 5.662 22.709 57.714 1.00 93.73 240 PHE A CA 1
ATOM 1157 C C . PHE A 1 178 ? 5.426 23.819 58.727 1.00 94.56 240 PHE A C 1
ATOM 1158 O O . PHE A 1 178 ? 4.444 24.564 58.648 1.00 97.65 240 PHE A O 1
ATOM 1166 N N . ASP A 1 179 ? 6.346 23.931 59.682 1.00 98.66 241 ASP A N 1
ATOM 1167 C CA . ASP A 1 179 ? 6.268 24.983 60.684 1.00 97.32 241 ASP A CA 1
ATOM 1168 C C . ASP A 1 179 ? 7.612 25.093 61.390 1.00 93.65 241 ASP A C 1
ATOM 1169 O O . ASP A 1 179 ? 8.470 24.211 61.283 1.00 87.54 241 ASP A O 1
ATOM 1174 N N . ILE A 1 180 ? 7.783 26.196 62.120 1.00 96.40 242 ILE A N 1
ATOM 1175 C CA . ILE A 1 180 ? 9.003 26.468 62.873 1.00 87.37 242 ILE A CA 1
ATOM 1176 C C . ILE A 1 180 ? 8.755 26.186 64.345 1.00 83.06 242 ILE A C 1
ATOM 1177 O O . ILE A 1 180 ? 7.804 26.714 64.937 1.00 89.38 242 ILE A O 1
ATOM 1182 N N . ILE A 1 181 ? 9.625 25.383 64.947 1.00 82.89 243 ILE A N 1
ATOM 1183 C CA . ILE A 1 181 ? 9.576 25.131 66.378 1.00 88.65 243 ILE A CA 1
ATOM 1184 C C . ILE A 1 181 ? 10.897 25.564 66.995 1.00 88.60 243 ILE A C 1
ATOM 1185 O O . ILE A 1 181 ? 11.929 25.640 66.321 1.00 88.44 243 ILE A O 1
ATOM 1190 N N . THR A 1 182 ? 10.850 25.873 68.284 1.00 89.24 244 THR A N 1
ATOM 1191 C CA . THR A 1 182 ? 12.026 26.243 69.052 1.00 79.61 244 THR A CA 1
ATOM 1192 C C . THR A 1 182 ? 12.208 25.247 70.187 1.00 80.90 244 THR A C 1
ATOM 1193 O O . THR A 1 182 ? 11.254 24.600 70.630 1.00 80.79 244 THR A O 1
ATOM 1197 N N . MET A 1 183 ? 13.448 25.124 70.658 1.00 89.08 245 MET A N 1
ATOM 1198 C CA . MET A 1 183 ? 13.726 24.220 71.766 1.00 87.18 245 MET A CA 1
ATOM 1199 C C . MET A 1 183 ? 15.024 24.627 72.445 1.00 92.11 245 MET A C 1
ATOM 1200 O O . MET A 1 183 ? 15.900 25.241 71.836 1.00 100.69 245 MET A O 1
ATOM 1205 N N . ASP A 1 184 ? 15.141 24.261 73.715 1.00 87.32 246 ASP A N 1
ATOM 1206 C CA . ASP A 1 184 ? 16.388 24.394 74.459 1.00 87.33 246 ASP A CA 1
ATOM 1207 C C . ASP A 1 184 ? 17.117 23.059 74.385 1.00 89.00 246 ASP A C 1
ATOM 1208 O O . ASP A 1 184 ? 16.689 22.074 74.996 1.00 89.04 246 ASP A O 1
ATOM 1213 N N . TYR A 1 185 ? 18.212 23.030 73.631 1.00 92.58 247 TYR A N 1
ATOM 1214 C CA . TYR A 1 185 ? 18.970 21.814 73.362 1.00 87.39 247 TYR A CA 1
ATOM 1215 C C . TYR A 1 185 ? 20.368 21.976 73.943 1.00 87.26 247 TYR A C 1
ATOM 1216 O O . TYR A 1 185 ? 21.156 22.794 73.454 1.00 80.12 247 TYR A O 1
ATOM 1225 N N . LYS A 1 186 ? 20.655 21.217 75.004 1.00 93.59 248 LYS A N 1
ATOM 1226 C CA . LYS A 1 186 ? 21.990 21.108 75.600 1.00 82.19 248 LYS A CA 1
ATOM 1227 C C . LYS A 1 186 ? 22.625 22.470 75.880 1.00 80.43 248 LYS A C 1
ATOM 1228 O O . LYS A 1 186 ? 23.849 22.579 76.005 1.00 89.82 248 LYS A O 1
ATOM 1234 N N . GLY A 1 187 ? 21.805 23.515 75.986 1.00 86.91 249 GLY A N 1
ATOM 1235 C CA . GLY A 1 187 ? 22.296 24.836 76.318 1.00 78.58 249 GLY A CA 1
ATOM 1236 C C . GLY A 1 187 ? 22.125 25.889 75.240 1.00 85.11 249 GLY A C 1
ATOM 1237 O O . GLY A 1 187 ? 22.728 26.961 75.335 1.00 87.58 249 GLY A O 1
ATOM 1238 N N . SER A 1 188 ? 21.314 25.620 74.216 1.00 81.47 250 SER A N 1
ATOM 1239 C CA . SER A 1 188 ? 21.129 26.592 73.147 1.00 83.39 250 SER A CA 1
ATOM 1240 C C . SER A 1 188 ? 19.671 26.639 72.712 1.00 89.88 250 SER A C 1
ATOM 1241 O O . SER A 1 188 ? 18.997 25.609 72.649 1.00 84.58 250 SER A O 1
ATOM 1244 N N . TYR A 1 189 ? 19.196 27.843 72.404 1.00 89.48 251 TYR A N 1
ATOM 1245 C CA . TYR A 1 189 ? 17.828 28.059 71.941 1.00 89.41 251 TYR A CA 1
ATOM 1246 C C . TYR A 1 189 ? 17.817 27.952 70.420 1.00 90.42 251 TYR A C 1
ATOM 1247 O O . TYR A 1 189 ? 18.334 28.831 69.723 1.00 87.94 251 TYR A O 1
ATOM 1256 N N . LEU A 1 190 ? 17.233 26.875 69.907 1.00 88.44 252 LEU A N 1
ATOM 1257 C CA . LEU A 1 190 ? 17.266 26.564 68.488 1.00 84.40 252 LEU A CA 1
ATOM 1258 C C . LEU A 1 190 ? 15.902 26.786 67.857 1.00 84.05 252 LEU A C 1
ATOM 1259 O O . LEU A 1 190 ? 14.863 26.493 68.462 1.00 86.20 252 LEU A O 1
ATOM 1264 N N . ARG A 1 191 ? 15.929 27.279 66.625 1.00 81.38 253 ARG A N 1
ATOM 1265 C CA . ARG A 1 191 ? 14.745 27.584 65.831 1.00 74.20 253 ARG A CA 1
ATOM 1266 C C . ARG A 1 191 ? 14.735 26.612 64.655 1.00 77.33 253 ARG A C 1
ATOM 1267 O O . ARG A 1 191 ? 15.458 26.805 63.673 1.00 85.01 253 ARG A O 1
ATOM 1275 N N . ILE A 1 192 ? 13.919 25.567 64.762 1.00 76.48 254 ILE A N 1
ATOM 1276 C CA . ILE A 1 192 ? 13.898 24.469 63.804 1.00 73.35 254 ILE A CA 1
ATOM 1277 C C . ILE A 1 192 ? 12.697 24.640 62.888 1.00 78.56 254 ILE A C 1
ATOM 1278 O O . ILE A 1 192 ? 11.578 24.869 63.360 1.00 92.01 254 ILE A O 1
ATOM 1283 N N . CYS A 1 193 ? 12.923 24.522 61.584 1.00 78.07 255 CYS A N 1
ATOM 1284 C CA . CYS A 1 193 ? 11.852 24.527 60.597 1.00 87.04 255 CYS A CA 1
ATOM 1285 C C . CYS A 1 193 ? 11.741 23.128 60.015 1.00 83.78 255 CYS A C 1
ATOM 1286 O O . CYS A 1 193 ? 12.690 22.637 59.394 1.00 82.04 255 CYS A O 1
ATOM 1289 N N . LEU A 1 194 ? 10.594 22.487 60.218 1.00 86.23 256 LEU A N 1
ATOM 1290 C CA . LEU A 1 194 ? 10.420 21.117 59.759 1.00 85.12 256 LEU A CA 1
ATOM 1291 C C . LEU A 1 194 ? 8.936 20.833 59.593 1.00 93.00 256 LEU A C 1
ATOM 1292 O O . LEU A 1 194 ? 8.077 21.620 59.999 1.00 98.04 256 LEU A O 1
ATOM 1297 N N . LEU A 1 195 ? 8.650 19.698 58.965 1.00 90.41 257 LEU A N 1
ATOM 1298 C CA . LEU A 1 195 ? 7.294 19.171 58.939 1.00 89.89 257 LEU A CA 1
ATOM 1299 C C . LEU A 1 195 ? 6.931 18.697 60.341 1.00 88.06 257 LEU A C 1
ATOM 1300 O O . LEU A 1 195 ? 7.549 17.764 60.865 1.00 85.56 257 LEU A O 1
ATOM 1305 N N . HIS A 1 196 ? 5.939 19.345 60.947 1.00 90.56 258 HIS A N 1
ATOM 1306 C CA . HIS A 1 196 ? 5.679 19.164 62.370 1.00 83.92 258 HIS A CA 1
ATOM 1307 C C . HIS A 1 196 ? 5.332 17.709 62.678 1.00 86.70 258 HIS A C 1
ATOM 1308 O O . HIS A 1 196 ? 4.436 17.141 62.038 1.00 93.52 258 HIS A O 1
ATOM 1315 N N . PRO A 1 197 ? 6.006 17.078 63.646 1.00 88.69 259 PRO A N 1
ATOM 1316 C CA . PRO A 1 197 ? 5.728 15.661 63.940 1.00 95.42 259 PRO A CA 1
ATOM 1317 C C . PRO A 1 197 ? 4.324 15.395 64.461 1.00 91.74 259 PRO A C 1
ATOM 1318 O O . PRO A 1 197 ? 3.882 14.240 64.418 1.00 92.02 259 PRO A O 1
ATOM 1322 N N . VAL A 1 198 ? 3.617 16.405 64.960 1.00 90.75 260 VAL A N 1
ATOM 1323 C CA . VAL A 1 198 ? 2.214 16.278 65.336 1.00 98.87 260 VAL A CA 1
ATOM 1324 C C . VAL A 1 198 ? 1.416 17.277 64.512 1.00 96.98 260 VAL A C 1
ATOM 1325 O O . VAL A 1 198 ? 1.867 18.403 64.277 1.00 93.73 260 VAL A O 1
ATOM 1329 N N . GLN A 1 199 ? 0.239 16.858 64.054 1.00 95.95 261 GLN A N 1
ATOM 1330 C CA . GLN A 1 199 ? -0.542 17.662 63.127 1.00 95.53 261 GLN A CA 1
ATOM 1331 C C . GLN A 1 199 ? -1.995 17.744 63.567 1.00 94.37 261 GLN A C 1
ATOM 1332 O O . GLN A 1 199 ? -2.490 16.913 64.331 1.00 94.31 261 GLN A O 1
ATOM 1338 N N . LYS A 1 200 ? -2.673 18.769 63.051 1.00 90.42 262 LYS A N 1
ATOM 1339 C CA . LYS A 1 200 ? -4.058 19.040 63.416 1.00 97.40 262 LYS A CA 1
ATOM 1340 C C . LYS A 1 200 ? -5.020 18.138 62.652 1.00 101.33 262 LYS A C 1
ATOM 1341 O O . LYS A 1 200 ? -5.934 17.551 63.242 1.00 97.27 262 LYS A O 1
ATOM 1347 N N . THR A 1 201 ? -4.830 18.021 61.341 1.00 101.61 263 THR A N 1
ATOM 1348 C CA . THR A 1 201 ? -5.660 17.156 60.518 1.00 87.95 263 THR A CA 1
ATOM 1349 C C . THR A 1 201 ? -5.228 15.703 60.673 1.00 90.80 263 THR A C 1
ATOM 1350 O O . THR A 1 201 ? -4.052 15.403 60.894 1.00 95.49 263 THR A O 1
ATOM 1354 N N . ALA A 1 202 ? -6.199 14.793 60.568 1.00 88.83 264 ALA A N 1
ATOM 1355 C CA . ALA A 1 202 ? -5.867 13.372 60.563 1.00 91.89 264 ALA A CA 1
ATOM 1356 C C . ALA A 1 202 ? -5.219 12.958 59.249 1.00 91.48 264 ALA A C 1
ATOM 1357 O O . ALA A 1 202 ? -4.420 12.015 59.222 1.00 88.20 264 ALA A O 1
ATOM 1359 N N . PHE A 1 203 ? -5.550 13.649 58.157 1.00 89.16 265 PHE A N 1
ATOM 1360 C CA . PHE A 1 203 ? -4.899 13.393 56.876 1.00 90.39 265 PHE A CA 1
ATOM 1361 C C . PHE A 1 203 ? -3.467 13.913 56.870 1.00 97.55 265 PHE A C 1
ATOM 1362 O O . PHE A 1 203 ? -2.572 13.281 56.294 1.00 97.30 265 PHE A O 1
ATOM 1370 N N . MET A 1 204 ? -3.230 15.063 57.505 1.00 99.14 266 MET A N 1
ATOM 1371 C CA . MET A 1 204 ? -1.875 15.595 57.578 1.00 89.73 266 MET A CA 1
ATOM 1372 C C . MET A 1 204 ? -0.982 14.734 58.459 1.00 87.97 266 MET A C 1
ATOM 1373 O O . MET A 1 204 ? 0.229 14.666 58.229 1.00 96.96 266 MET A O 1
ATOM 1378 N N . GLN A 1 205 ? -1.554 14.058 59.456 1.00 84.68 267 GLN A N 1
ATOM 1379 C CA . GLN A 1 205 ? -0.771 13.116 60.249 1.00 92.63 267 GLN A CA 1
ATOM 1380 C C . GLN A 1 205 ? -0.291 11.952 59.388 1.00 94.48 267 GLN A C 1
ATOM 1381 O O . GLN A 1 205 ? 0.882 11.563 59.439 1.00 91.67 267 GLN A O 1
ATOM 1387 N N . PHE A 1 206 ? -1.188 11.393 58.571 1.00 100.06 268 PHE A N 1
ATOM 1388 C CA . PHE A 1 206 ? -0.792 10.316 57.670 1.00 97.98 268 PHE A CA 1
ATOM 1389 C C . PHE A 1 206 ? 0.211 10.806 56.633 1.00 93.98 268 PHE A C 1
ATOM 1390 O O . PHE A 1 206 ? 1.110 10.060 56.224 1.00 97.32 268 PHE A O 1
ATOM 1398 N N . TYR A 1 207 ? 0.070 12.057 56.189 1.00 89.87 269 TYR A N 1
ATOM 1399 C CA . TYR A 1 207 ? 1.050 12.612 55.261 1.00 96.58 269 TYR A CA 1
ATOM 1400 C C . TYR A 1 207 ? 2.420 12.731 55.918 1.00 94.26 269 TYR A C 1
ATOM 1401 O O . TYR A 1 207 ? 3.439 12.386 55.312 1.00 92.16 269 TYR A O 1
ATOM 1410 N N . ALA A 1 208 ? 2.468 13.217 57.159 1.00 90.90 270 ALA A N 1
ATOM 1411 C CA . ALA A 1 208 ? 3.735 13.263 57.879 1.00 91.51 270 ALA A CA 1
ATOM 1412 C C . ALA A 1 208 ? 4.304 11.866 58.086 1.00 93.90 270 ALA A C 1
ATOM 1413 O O . ALA A 1 208 ? 5.526 11.696 58.161 1.00 100.16 270 ALA A O 1
ATOM 1415 N N . THR A 1 209 ? 3.435 10.858 58.177 1.00 93.04 271 THR A N 1
ATOM 1416 C CA . THR A 1 209 ? 3.910 9.492 58.370 1.00 95.67 271 THR A CA 1
ATOM 1417 C C . THR A 1 209 ? 4.506 8.913 57.089 1.00 102.32 271 THR A C 1
ATOM 1418 O O . THR A 1 209 ? 5.543 8.241 57.133 1.00 103.50 271 THR A O 1
ATOM 1422 N N . ALA A 1 210 ? 3.874 9.163 55.938 1.00 98.98 272 ALA A N 1
ATOM 1423 C CA . ALA A 1 210 ? 4.223 8.463 54.704 1.00 95.72 272 ALA A CA 1
ATOM 1424 C C . ALA A 1 210 ? 4.631 9.405 53.570 1.00 96.56 272 ALA A C 1
ATOM 1425 O O . ALA A 1 210 ? 4.484 9.063 52.393 1.00 104.01 272 ALA A O 1
ATOM 1427 N N . LYS A 1 211 ? 5.153 10.589 53.905 1.00 91.29 273 LYS A N 1
ATOM 1428 C CA . LYS A 1 211 ? 5.587 11.529 52.876 1.00 88.22 273 LYS A CA 1
ATOM 1429 C C . LYS A 1 211 ? 6.701 10.953 52.011 1.00 90.90 273 LYS A C 1
ATOM 1430 O O . LYS A 1 211 ? 6.686 11.110 50.784 1.00 91.77 273 LYS A O 1
ATOM 1436 N N . ASP A 1 212 ? 7.686 10.301 52.629 1.00 96.01 274 ASP A N 1
ATOM 1437 C CA . ASP A 1 212 ? 8.811 9.785 51.858 1.00 94.94 274 ASP A CA 1
ATOM 1438 C C . ASP A 1 212 ? 8.379 8.643 50.947 1.00 94.66 274 ASP A C 1
ATOM 1439 O O . ASP A 1 212 ? 8.846 8.543 49.808 1.00 94.14 274 ASP A O 1
ATOM 1444 N N . TRP A 1 213 ? 7.478 7.781 51.426 1.00 94.75 275 TRP A N 1
ATOM 1445 C CA . TRP A 1 213 ? 6.937 6.734 50.564 1.00 90.32 275 TRP A CA 1
ATOM 1446 C C . TRP A 1 213 ? 6.153 7.334 49.405 1.00 87.12 275 TRP A C 1
ATOM 1447 O O . TRP A 1 213 ? 6.283 6.886 48.259 1.00 87.03 275 TRP A O 1
ATOM 1458 N N . TRP A 1 214 ? 5.335 8.353 49.685 1.00 87.16 276 TRP A N 1
ATOM 1459 C CA . TRP A 1 214 ? 4.583 9.020 48.627 1.00 87.38 276 TRP A CA 1
ATOM 1460 C C . TRP A 1 214 ? 5.514 9.600 47.570 1.00 85.62 276 TRP A C 1
ATOM 1461 O O . TRP A 1 214 ? 5.283 9.441 46.366 1.00 83.33 276 TRP A O 1
ATOM 1472 N N . LEU A 1 215 ? 6.575 10.282 48.006 1.00 83.68 277 LEU A N 1
ATOM 1473 C CA . LEU A 1 215 ? 7.510 10.880 47.060 1.00 88.39 277 LEU A CA 1
ATOM 1474 C C . LEU A 1 215 ? 8.237 9.810 46.254 1.00 90.69 277 LEU A C 1
ATOM 1475 O O . LEU A 1 215 ? 8.335 9.907 45.025 1.00 88.99 277 LEU A O 1
ATOM 1480 N N . PHE A 1 216 ? 8.731 8.766 46.926 1.00 84.25 278 PHE A N 1
ATOM 1481 C 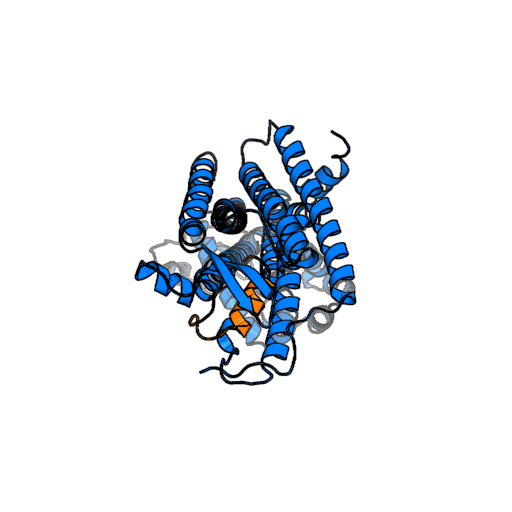CA . PHE A 1 216 ? 9.470 7.716 46.234 1.00 80.53 278 PHE A CA 1
ATOM 1482 C C . PHE A 1 216 ? 8.594 6.991 45.221 1.00 92.13 278 PHE A C 1
ATOM 1483 O O . PHE A 1 216 ? 9.073 6.586 44.155 1.00 95.60 278 PHE A O 1
ATOM 1491 N N . SER A 1 217 ? 7.307 6.823 45.527 1.00 95.54 279 SER A N 1
ATOM 1492 C CA . SER A 1 217 ? 6.420 6.124 44.604 1.00 81.67 279 SER A CA 1
ATOM 1493 C C . SER A 1 217 ? 5.998 7.025 43.448 1.00 87.03 279 SER A C 1
ATOM 1494 O O . SER A 1 217 ? 6.212 6.691 42.279 1.00 92.78 279 SER A O 1
ATOM 1497 N N . PHE A 1 218 ? 5.402 8.181 43.757 1.00 87.33 280 PHE A N 1
ATOM 1498 C CA . PHE A 1 218 ? 4.831 9.019 42.707 1.00 90.29 280 PHE A CA 1
ATOM 1499 C C . PHE A 1 218 ? 5.914 9.707 41.884 1.00 89.91 280 PHE A C 1
ATOM 1500 O O . PHE A 1 218 ? 5.861 9.699 40.650 1.00 96.83 280 PHE A O 1
ATOM 1508 N N . TYR A 1 219 ? 6.885 10.336 42.544 1.00 90.81 281 TYR A N 1
ATOM 1509 C CA . TYR A 1 219 ? 7.845 11.180 41.847 1.00 91.95 281 TYR A CA 1
ATOM 1510 C C . TYR A 1 219 ? 9.055 10.422 41.319 1.00 94.39 281 TYR A C 1
ATOM 1511 O O . TYR A 1 219 ? 9.815 10.984 40.523 1.00 101.60 281 TYR A O 1
ATOM 1520 N N . PHE A 1 220 ? 9.255 9.171 41.731 1.00 92.44 282 PHE A N 1
ATOM 1521 C CA . PHE A 1 220 ? 10.393 8.386 41.264 1.00 90.96 282 PHE A CA 1
ATOM 1522 C C . PHE A 1 220 ? 9.960 7.087 40.599 1.00 93.21 282 PHE A C 1
ATOM 1523 O O . PHE A 1 220 ? 10.219 6.899 39.406 1.00 97.93 282 PHE A O 1
ATOM 1531 N N . CYS A 1 221 ? 9.308 6.181 41.332 1.00 87.39 283 CYS A N 1
ATOM 1532 C CA . CYS A 1 221 ? 8.986 4.868 40.779 1.00 88.77 283 CYS A CA 1
ATOM 1533 C C . CYS A 1 221 ? 7.954 4.967 39.661 1.00 95.38 283 CYS A C 1
ATOM 1534 O O . CYS A 1 221 ? 8.109 4.342 38.605 1.00 96.62 283 CYS A O 1
ATOM 1537 N N . LEU A 1 222 ? 6.886 5.740 39.882 1.00 93.33 284 LEU A N 1
ATOM 1538 C CA . LEU A 1 222 ? 5.809 5.826 38.895 1.00 93.41 284 LEU A CA 1
ATOM 1539 C C . LEU A 1 222 ? 6.288 6.320 37.536 1.00 93.77 284 LEU A C 1
ATOM 1540 O O . LEU A 1 222 ? 6.062 5.621 36.531 1.00 97.97 284 LEU A O 1
ATOM 1545 N N . PRO A 1 223 ? 6.938 7.485 37.415 1.00 93.68 285 PRO A N 1
ATOM 1546 C CA . PRO A 1 223 ? 7.325 7.943 36.075 1.00 96.09 285 PRO A CA 1
ATOM 1547 C C . PRO A 1 223 ? 8.434 7.108 35.470 1.00 97.89 285 PRO A C 1
ATOM 1548 O O . PRO A 1 223 ? 8.442 6.905 34.251 1.00 98.57 285 PRO A O 1
ATOM 1552 N N . LEU A 1 224 ? 9.367 6.617 36.289 1.00 100.97 286 LEU A N 1
ATOM 1553 C CA . LEU A 1 224 ? 10.392 5.703 35.796 1.00 97.11 286 LEU A CA 1
ATOM 1554 C C . LEU A 1 224 ? 9.757 4.487 35.135 1.00 97.55 286 LEU A C 1
ATOM 1555 O O . LEU A 1 224 ? 10.079 4.148 33.991 1.00 101.62 286 LEU A O 1
ATOM 1560 N N . ALA A 1 225 ? 8.827 3.832 35.836 1.00 99.66 287 ALA A N 1
ATOM 1561 C CA . ALA A 1 225 ? 8.195 2.634 35.293 1.00 95.30 287 ALA A CA 1
ATOM 1562 C C . ALA A 1 225 ? 7.331 2.956 34.080 1.00 90.95 287 ALA A C 1
ATOM 1563 O O . ALA A 1 225 ? 7.308 2.190 33.109 1.00 91.24 287 ALA A O 1
ATOM 1565 N N . ILE A 1 226 ? 6.619 4.085 34.109 1.00 87.75 288 ILE A N 1
ATOM 1566 C CA . ILE A 1 226 ? 5.759 4.450 32.987 1.00 88.38 288 ILE A CA 1
ATOM 1567 C C . ILE A 1 226 ? 6.590 4.705 31.735 1.00 96.27 288 ILE A C 1
ATOM 1568 O O . ILE A 1 226 ? 6.285 4.192 30.649 1.00 101.97 288 ILE A O 1
ATOM 1573 N N . THR A 1 227 ? 7.655 5.500 31.865 1.00 95.67 289 THR A N 1
ATOM 1574 C CA . THR A 1 227 ? 8.512 5.777 30.722 1.00 94.45 289 THR A CA 1
ATOM 1575 C C . THR A 1 227 ? 9.254 4.532 30.260 1.00 92.26 289 THR A C 1
ATOM 1576 O O . THR A 1 227 ? 9.504 4.379 29.062 1.00 90.05 289 THR A O 1
ATOM 1580 N N . ALA A 1 228 ? 9.592 3.621 31.178 1.00 89.00 290 ALA A N 1
ATOM 1581 C CA . ALA A 1 228 ? 10.222 2.370 30.768 1.00 85.24 290 ALA A CA 1
ATOM 1582 C C . ALA A 1 228 ? 9.261 1.511 29.955 1.00 87.34 290 ALA A C 1
ATOM 1583 O O . ALA A 1 228 ? 9.649 0.930 28.933 1.00 93.76 290 ALA A O 1
ATOM 1585 N N . PHE A 1 229 ? 8.004 1.420 30.397 1.00 91.64 291 PHE A N 1
ATOM 1586 C CA . PHE A 1 229 ? 6.989 0.703 29.631 1.00 92.11 291 PHE A CA 1
ATOM 1587 C C . PHE A 1 229 ? 6.821 1.312 28.244 1.00 89.52 291 PHE A C 1
ATOM 1588 O O . PHE A 1 229 ? 6.786 0.596 27.234 1.00 88.92 291 PHE A O 1
ATOM 1596 N N . PHE A 1 230 ? 6.717 2.643 28.180 1.00 87.52 292 PHE A N 1
ATOM 1597 C CA . PHE A 1 230 ? 6.544 3.309 26.892 1.00 85.81 292 PHE A CA 1
ATOM 1598 C C . PHE A 1 230 ? 7.750 3.091 25.985 1.00 90.82 292 PHE A C 1
ATOM 1599 O O . PHE A 1 230 ? 7.595 2.863 24.779 1.00 92.88 292 PHE A O 1
ATOM 1607 N N . TYR A 1 231 ? 8.961 3.135 26.547 1.00 96.34 293 TYR A N 1
ATOM 1608 C CA . TYR A 1 231 ? 10.161 2.940 25.742 1.00 90.18 293 TYR A CA 1
ATOM 1609 C C . TYR A 1 231 ? 10.254 1.511 25.222 1.00 88.58 293 TYR A C 1
ATOM 1610 O O . TYR A 1 231 ? 10.651 1.291 24.073 1.00 92.98 293 TYR A O 1
ATOM 1619 N N . THR A 1 232 ? 9.905 0.526 26.053 1.00 85.89 294 THR A N 1
ATOM 1620 C CA . THR A 1 232 ? 9.918 -0.859 25.591 1.00 83.62 294 THR A CA 1
ATOM 1621 C C . THR A 1 232 ? 8.895 -1.072 24.482 1.00 87.35 294 THR A C 1
ATOM 1622 O O . THR A 1 232 ? 9.187 -1.723 23.467 1.00 88.46 294 THR A O 1
ATOM 1626 N N . LEU A 1 233 ? 7.686 -0.533 24.666 1.00 92.03 295 LEU A N 1
ATOM 1627 C CA . LEU A 1 233 ? 6.672 -0.570 23.618 1.00 89.90 295 LEU A CA 1
ATOM 1628 C C . LEU A 1 233 ? 7.209 0.029 22.323 1.00 87.49 295 LEU A C 1
ATOM 1629 O O . LEU A 1 233 ? 7.059 -0.552 21.240 1.00 87.33 295 LEU A O 1
ATOM 1634 N N . MET A 1 234 ? 7.857 1.192 22.428 1.00 88.50 296 MET A N 1
ATOM 1635 C CA . MET A 1 234 ? 8.372 1.879 21.248 1.00 89.67 296 MET A CA 1
ATOM 1636 C C . MET A 1 234 ? 9.452 1.062 20.552 1.00 90.62 296 MET A C 1
ATOM 1637 O O . MET A 1 234 ? 9.471 0.969 19.320 1.00 95.09 296 MET A O 1
ATOM 1642 N N . THR A 1 235 ? 10.363 0.464 21.322 1.00 87.66 297 THR A N 1
ATOM 1643 C CA . THR A 1 235 ? 11.449 -0.298 20.712 1.00 83.32 297 THR A CA 1
ATOM 1644 C C . THR A 1 235 ? 10.927 -1.556 20.030 1.00 86.79 297 THR A C 1
ATOM 1645 O O . THR A 1 235 ? 11.395 -1.915 18.942 1.00 94.19 297 THR A O 1
ATOM 1649 N N . CYS A 1 236 ? 9.956 -2.239 20.643 1.00 86.67 298 CYS A N 1
ATOM 1650 C CA . CYS A 1 236 ? 9.368 -3.404 19.991 1.00 92.43 298 CYS A CA 1
ATOM 1651 C C . CYS A 1 236 ? 8.638 -3.007 18.712 1.00 87.85 298 CYS A C 1
ATOM 1652 O O . CYS A 1 236 ? 8.759 -3.686 17.680 1.00 87.80 298 CYS A O 1
ATOM 1655 N N . GLU A 1 237 ? 7.881 -1.906 18.760 1.00 89.68 299 GLU A N 1
ATOM 1656 C CA . GLU A 1 237 ? 7.200 -1.410 17.568 1.00 90.27 299 GLU A CA 1
ATOM 1657 C C . GLU A 1 237 ? 8.201 -1.100 16.462 1.00 84.22 299 GLU A C 1
ATOM 1658 O O . GLU A 1 237 ? 7.988 -1.451 15.294 1.00 88.52 299 GLU A O 1
ATOM 1664 N N . MET A 1 238 ? 9.302 -0.434 16.819 1.00 87.89 300 MET A N 1
ATOM 1665 C CA . MET A 1 238 ? 10.327 -0.092 15.841 1.00 89.84 300 MET A CA 1
ATOM 1666 C C . MET A 1 238 ? 10.952 -1.340 15.238 1.00 79.62 300 MET A C 1
ATOM 1667 O O . MET A 1 238 ? 11.173 -1.405 14.025 1.00 74.20 300 MET A O 1
ATOM 1672 N N . LEU A 1 239 ? 11.258 -2.336 16.073 1.00 82.73 301 LEU A N 1
ATOM 1673 C CA . LEU A 1 239 ? 11.805 -3.591 15.567 1.00 81.65 301 LEU A CA 1
ATOM 1674 C C . LEU A 1 239 ? 10.875 -4.214 14.535 1.00 74.45 301 LEU A C 1
ATOM 1675 O O . LEU A 1 239 ? 11.306 -4.589 13.435 1.00 76.94 301 LEU A O 1
ATOM 1680 N N . ARG A 1 240 ? 9.586 -4.321 14.871 1.00 80.70 302 ARG A N 1
ATOM 1681 C CA . ARG A 1 240 ? 8.635 -4.938 13.950 1.00 77.04 302 ARG A CA 1
ATOM 1682 C C . ARG A 1 240 ? 8.547 -4.159 12.641 1.00 69.82 302 ARG A C 1
ATOM 1683 O O . ARG A 1 240 ? 8.649 -4.737 11.550 1.00 67.40 302 ARG A O 1
ATOM 1691 N N . LYS A 1 241 ? 8.365 -2.837 12.728 1.00 70.54 303 LYS A N 1
ATOM 1692 C CA . LYS A 1 241 ? 8.193 -2.042 11.515 1.00 68.73 303 LYS A CA 1
ATOM 1693 C C . LYS A 1 241 ? 9.453 -2.054 10.656 1.00 74.84 303 LYS A C 1
ATOM 1694 O O . LYS A 1 241 ? 9.371 -2.111 9.422 1.00 80.12 303 LYS A O 1
ATOM 1700 N N . ASN A 1 242 ? 10.630 -2.024 11.286 1.00 71.14 1000 ASN A N 1
ATOM 1701 C CA . ASN A 1 242 ? 11.873 -1.990 10.527 1.00 63.52 1000 ASN A CA 1
ATOM 1702 C C . ASN A 1 242 ? 12.150 -3.326 9.853 1.00 63.59 1000 ASN A C 1
ATOM 1703 O O . ASN A 1 242 ? 12.605 -3.358 8.703 1.00 64.50 1000 ASN A O 1
ATOM 1708 N N . ILE A 1 243 ? 11.886 -4.442 10.539 1.00 59.04 1001 ILE A N 1
ATOM 1709 C CA . ILE A 1 243 ? 12.076 -5.719 9.860 1.00 56.53 1001 ILE A CA 1
ATOM 1710 C C . ILE A 1 243 ? 11.046 -5.880 8.748 1.00 64.63 1001 ILE A C 1
ATOM 1711 O O . ILE A 1 243 ? 11.338 -6.487 7.708 1.00 66.25 1001 ILE A O 1
ATOM 1716 N N . PHE A 1 244 ? 9.848 -5.306 8.918 1.00 72.29 1002 PHE A N 1
ATOM 1717 C CA . PHE A 1 244 ? 8.864 -5.336 7.840 1.00 66.08 1002 PHE A CA 1
ATOM 1718 C C . PHE A 1 244 ? 9.365 -4.571 6.622 1.00 63.43 1002 PHE A C 1
ATOM 1719 O O . PHE A 1 244 ? 9.259 -5.050 5.488 1.00 65.30 1002 PHE A O 1
ATOM 1727 N N . GLU A 1 245 ? 9.920 -3.377 6.841 1.00 68.76 1003 GLU A N 1
ATOM 1728 C CA . GLU A 1 245 ? 10.482 -2.600 5.738 1.00 66.17 1003 GLU A CA 1
ATOM 1729 C C . GLU A 1 245 ? 11.625 -3.351 5.060 1.00 62.39 1003 GLU A C 1
ATOM 1730 O O . GLU A 1 245 ? 11.706 -3.410 3.825 1.00 62.54 1003 GLU A O 1
ATOM 1736 N N . MET A 1 246 ? 12.524 -3.927 5.862 1.00 63.65 1004 MET A N 1
ATOM 1737 C CA . MET A 1 246 ? 13.666 -4.656 5.316 1.00 57.93 1004 MET A CA 1
ATOM 1738 C C . MET A 1 246 ? 13.213 -5.812 4.435 1.00 61.07 1004 MET A C 1
ATOM 1739 O O . MET A 1 246 ? 13.683 -5.966 3.301 1.00 66.34 1004 MET A O 1
ATOM 1744 N N . LEU A 1 247 ? 12.297 -6.640 4.939 1.00 59.40 1005 LEU A N 1
ATOM 1745 C CA . LEU A 1 247 ? 11.868 -7.799 4.165 1.00 58.41 1005 LEU A CA 1
ATOM 1746 C C . LEU A 1 247 ? 10.971 -7.406 3.001 1.00 62.74 1005 LEU A C 1
ATOM 1747 O O . LEU A 1 247 ? 10.890 -8.143 2.012 1.00 65.57 1005 LEU A O 1
ATOM 1752 N N . ARG A 1 248 ? 10.286 -6.264 3.089 1.00 64.48 1006 ARG A N 1
ATOM 1753 C CA . ARG A 1 248 ? 9.555 -5.775 1.927 1.00 63.96 1006 ARG A CA 1
ATOM 1754 C C . ARG A 1 248 ? 10.521 -5.392 0.814 1.00 65.24 1006 ARG A C 1
ATOM 1755 O O . ARG A 1 248 ? 10.308 -5.747 -0.352 1.00 72.68 1006 ARG A O 1
ATOM 1763 N N . ILE A 1 249 ? 11.598 -4.680 1.154 1.00 67.81 1007 ILE A N 1
ATOM 1764 C CA . ILE A 1 249 ? 12.574 -4.295 0.136 1.00 60.54 1007 ILE A CA 1
ATOM 1765 C C . ILE A 1 249 ? 13.276 -5.528 -0.427 1.00 56.71 1007 ILE A C 1
ATOM 1766 O O . ILE A 1 249 ? 13.450 -5.662 -1.644 1.00 59.87 1007 ILE A O 1
ATOM 1771 N N . ASP A 1 250 ? 13.674 -6.456 0.446 1.00 58.82 1008 ASP A N 1
ATOM 1772 C CA . ASP A 1 250 ? 14.484 -7.587 0.003 1.00 64.33 1008 ASP A CA 1
ATOM 1773 C C . ASP A 1 250 ? 13.652 -8.657 -0.698 1.00 68.11 1008 ASP A C 1
ATOM 1774 O O . ASP A 1 250 ? 14.102 -9.241 -1.692 1.00 71.70 1008 ASP A O 1
ATOM 1779 N N . GLU A 1 251 ? 12.444 -8.933 -0.202 1.00 69.82 1009 GLU A N 1
ATOM 1780 C CA . GLU A 1 251 ? 11.624 -10.025 -0.722 1.00 71.21 1009 GLU A CA 1
ATOM 1781 C C . GLU A 1 251 ? 10.552 -9.536 -1.690 1.00 73.51 1009 GLU A C 1
ATOM 1782 O O . GLU A 1 251 ? 10.546 -9.925 -2.862 1.00 80.10 1009 GLU A O 1
ATOM 1788 N N . GLY A 1 252 ? 9.641 -8.692 -1.221 1.00 67.63 1010 GLY A N 1
ATOM 1789 C CA . GLY A 1 252 ? 8.545 -8.211 -2.045 1.00 75.74 1010 GLY A CA 1
ATOM 1790 C C . GLY A 1 252 ? 7.213 -8.442 -1.364 1.00 78.38 1010 GLY A C 1
ATOM 1791 O O . GLY A 1 252 ? 7.035 -9.395 -0.607 1.00 78.87 1010 GLY A O 1
ATOM 1792 N N . LEU A 1 253 ? 6.261 -7.553 -1.646 1.00 80.12 1011 LEU A N 1
ATOM 1793 C CA . LEU A 1 253 ? 4.949 -7.574 -1.009 1.00 84.51 1011 LEU A CA 1
ATOM 1794 C C . LEU A 1 253 ? 3.886 -7.813 -2.071 1.00 91.47 1011 LEU A C 1
ATOM 1795 O O . LEU A 1 253 ? 3.698 -6.981 -2.966 1.00 94.63 1011 LEU A O 1
ATOM 1800 N N . ARG A 1 254 ? 3.195 -8.947 -1.972 1.00 84.93 1012 ARG A N 1
ATOM 1801 C CA . ARG A 1 254 ? 2.144 -9.316 -2.912 1.00 86.97 1012 ARG A CA 1
ATOM 1802 C C . ARG A 1 254 ? 0.889 -9.658 -2.124 1.00 89.76 1012 ARG A C 1
ATOM 1803 O O . ARG A 1 254 ? 0.927 -10.516 -1.236 1.00 89.70 1012 ARG A O 1
ATOM 1811 N N . LEU A 1 255 ? -0.220 -8.996 -2.451 1.00 93.57 1013 LEU A N 1
ATOM 1812 C CA . LEU A 1 255 ? -1.468 -9.184 -1.724 1.00 90.06 1013 LEU A CA 1
ATOM 1813 C C . LEU A 1 255 ? -2.333 -10.302 -2.291 1.00 88.19 1013 LEU A C 1
ATOM 1814 O O . LEU A 1 255 ? -3.342 -10.654 -1.673 1.00 88.66 1013 LEU A O 1
ATOM 1819 N N . LYS A 1 256 ? -1.967 -10.864 -3.440 1.00 85.49 1014 LYS A N 1
ATOM 1820 C CA . LYS A 1 256 ? -2.713 -11.945 -4.064 1.00 88.75 1014 LYS A CA 1
ATOM 1821 C C . LYS A 1 256 ? -1.826 -13.178 -4.175 1.00 87.05 1014 LYS A C 1
ATOM 1822 O O . LYS A 1 256 ? -0.598 -13.073 -4.244 1.00 99.04 1014 LYS A O 1
ATOM 1828 N N . ILE A 1 257 ? -2.462 -14.353 -4.189 1.00 86.62 1015 ILE A N 1
ATOM 1829 C CA . ILE A 1 257 ? -1.712 -15.603 -4.203 1.00 92.51 1015 ILE A CA 1
ATOM 1830 C C . ILE A 1 257 ? -0.906 -15.717 -5.489 1.00 100.07 1015 ILE A C 1
ATOM 1831 O O . ILE A 1 257 ? -1.374 -15.362 -6.579 1.00 110.46 1015 ILE A O 1
ATOM 1836 N N . TYR A 1 258 ? 0.325 -16.208 -5.361 1.00 101.34 1016 TYR A N 1
ATOM 1837 C CA . TYR A 1 258 ? 1.193 -16.460 -6.500 1.00 106.75 1016 TYR A CA 1
ATOM 1838 C C . TYR A 1 258 ? 2.007 -17.717 -6.227 1.00 108.29 1016 TYR A C 1
ATOM 1839 O O . TYR A 1 258 ? 2.153 -18.150 -5.081 1.00 109.43 1016 TYR A O 1
ATOM 1848 N N . LYS A 1 259 ? 2.529 -18.308 -7.297 1.00 108.63 1017 LYS A N 1
ATOM 1849 C CA . LYS A 1 259 ? 3.377 -19.489 -7.204 1.00 120.48 1017 LYS A CA 1
ATOM 1850 C C . LYS A 1 259 ? 4.834 -19.047 -7.288 1.00 123.73 1017 LYS A C 1
ATOM 1851 O O . LYS A 1 259 ? 5.244 -18.436 -8.281 1.00 122.57 1017 LYS A O 1
ATOM 1857 N N . ASP A 1 260 ? 5.608 -19.357 -6.253 1.00 125.26 1018 ASP A N 1
ATOM 1858 C CA . ASP A 1 260 ? 6.969 -18.848 -6.136 1.00 129.51 1018 ASP A CA 1
ATOM 1859 C C . ASP A 1 260 ? 7.892 -19.585 -7.108 1.00 130.12 1018 ASP A C 1
ATOM 1860 O O . ASP A 1 260 ? 7.457 -20.329 -7.992 1.00 125.32 1018 ASP A O 1
ATOM 1865 N N . THR A 1 261 ? 9.201 -19.373 -6.942 1.00 135.47 1019 THR A N 1
ATOM 1866 C CA . THR A 1 261 ? 10.176 -19.961 -7.855 1.00 139.79 1019 THR A CA 1
ATOM 1867 C C . THR A 1 261 ? 10.201 -21.481 -7.744 1.00 139.59 1019 THR A C 1
ATOM 1868 O O . THR A 1 261 ? 10.379 -22.179 -8.750 1.00 144.23 1019 THR A O 1
ATOM 1872 N N . GLU A 1 262 ? 10.023 -22.014 -6.537 1.00 136.56 1020 GLU A N 1
ATOM 1873 C CA . GLU A 1 262 ? 10.068 -23.455 -6.328 1.00 135.27 1020 GLU A CA 1
ATOM 1874 C C . GLU A 1 262 ? 8.771 -24.155 -6.713 1.00 134.36 1020 GLU A C 1
ATOM 1875 O O . GLU A 1 262 ? 8.684 -25.380 -6.576 1.00 136.58 1020 GLU A O 1
ATOM 1881 N N . GLY A 1 263 ? 7.770 -23.420 -7.184 1.00 129.10 1021 GLY A N 1
ATOM 1882 C CA . GLY A 1 263 ? 6.552 -24.041 -7.667 1.00 129.76 1021 GLY A CA 1
ATOM 1883 C C . GLY A 1 263 ? 5.514 -24.337 -6.607 1.00 131.66 1021 GLY A C 1
ATOM 1884 O O . GLY A 1 263 ? 4.876 -25.397 -6.651 1.00 134.23 1021 GLY A O 1
ATOM 1885 N N . TYR A 1 264 ? 5.318 -23.428 -5.655 1.00 130.38 1022 TYR A N 1
ATOM 1886 C CA . TYR A 1 264 ? 4.315 -23.605 -4.616 1.00 126.41 1022 TYR A CA 1
ATOM 1887 C C . TYR A 1 264 ? 3.592 -22.285 -4.385 1.00 123.62 1022 TYR A C 1
ATOM 1888 O O . TYR A 1 264 ? 4.147 -21.206 -4.606 1.00 123.86 1022 TYR A O 1
ATOM 1897 N N . TYR A 1 265 ? 2.346 -22.384 -3.933 1.00 117.18 1023 TYR A N 1
ATOM 1898 C CA . TYR A 1 265 ? 1.512 -21.208 -3.739 1.00 112.48 1023 TYR A CA 1
ATOM 1899 C C . TYR A 1 265 ? 1.932 -20.451 -2.486 1.00 108.04 1023 TYR A C 1
ATOM 1900 O O . TYR A 1 265 ? 2.263 -21.050 -1.459 1.00 105.40 1023 TYR A O 1
ATOM 1909 N N . THR A 1 266 ? 1.914 -19.124 -2.577 1.00 105.19 1024 THR A N 1
ATOM 1910 C CA . THR A 1 266 ? 2.318 -18.271 -1.467 1.00 100.89 1024 THR A CA 1
ATOM 1911 C C . THR A 1 266 ? 1.654 -16.911 -1.630 1.00 99.70 1024 THR A C 1
ATOM 1912 O O . THR A 1 266 ? 1.042 -16.616 -2.660 1.00 104.80 1024 THR A O 1
ATOM 1916 N N . ILE A 1 267 ? 1.788 -16.081 -0.595 1.00 92.35 1025 ILE A N 1
ATOM 1917 C CA . ILE A 1 267 ? 1.156 -14.767 -0.570 1.00 89.80 1025 ILE A CA 1
ATOM 1918 C C . ILE A 1 267 ? 1.837 -13.939 0.509 1.00 87.35 1025 ILE A C 1
ATOM 1919 O O . ILE A 1 267 ? 2.546 -14.473 1.365 1.00 79.68 1025 ILE A O 1
ATOM 1924 N N . GLY A 1 268 ? 1.629 -12.623 0.464 1.00 86.86 1026 GLY A N 1
ATOM 1925 C CA . GLY A 1 268 ? 2.215 -11.725 1.440 1.00 80.50 1026 GLY A CA 1
ATOM 1926 C C . GLY A 1 268 ? 3.685 -11.462 1.188 1.00 85.44 1026 GLY A C 1
ATOM 1927 O O . GLY A 1 268 ? 4.069 -11.029 0.097 1.00 86.54 1026 GLY A O 1
ATOM 1928 N N . ILE A 1 269 ? 4.519 -11.712 2.195 1.00 86.22 1027 ILE A N 1
ATOM 1929 C CA . ILE A 1 269 ? 5.965 -11.628 2.026 1.00 75.91 1027 ILE A CA 1
ATOM 1930 C C . ILE A 1 269 ? 6.532 -13.040 2.076 1.00 77.05 1027 ILE A C 1
ATOM 1931 O O . ILE A 1 269 ? 7.102 -13.462 3.089 1.00 83.26 1027 ILE A O 1
ATOM 1936 N N . GLY A 1 270 ? 6.352 -13.785 0.989 1.00 76.49 1028 GLY A N 1
ATOM 1937 C CA . GLY A 1 270 ? 6.914 -15.123 0.882 1.00 84.99 1028 GLY A CA 1
ATOM 1938 C C . GLY A 1 270 ? 6.424 -16.103 1.926 1.00 84.18 1028 GLY A C 1
ATOM 1939 O O . GLY A 1 270 ? 7.223 -16.878 2.466 1.00 91.66 1028 GLY A O 1
ATOM 1940 N N . HIS A 1 271 ? 5.127 -16.089 2.225 1.00 88.91 1029 HIS A N 1
ATOM 1941 C CA . HIS A 1 271 ? 4.543 -17.022 3.184 1.00 93.05 1029 HIS A CA 1
ATOM 1942 C C . HIS A 1 271 ? 4.016 -18.235 2.429 1.00 92.33 1029 HIS A C 1
ATOM 1943 O O . HIS A 1 271 ? 3.010 -18.144 1.718 1.00 89.43 1029 HIS A O 1
ATOM 1950 N N . LEU A 1 272 ? 4.690 -19.371 2.588 1.00 92.11 1030 LEU A N 1
ATOM 1951 C CA . LEU A 1 272 ? 4.272 -20.597 1.921 1.00 98.23 1030 LEU A CA 1
ATOM 1952 C C . LEU A 1 272 ? 2.934 -21.074 2.472 1.00 103.76 1030 LEU A C 1
ATOM 1953 O O . LEU A 1 272 ? 2.741 -21.149 3.690 1.00 106.12 1030 LEU A O 1
ATOM 1958 N N . LEU A 1 273 ? 2.008 -21.395 1.570 1.00 106.01 1031 LEU A N 1
ATOM 1959 C CA . LEU A 1 273 ? 0.694 -21.895 1.954 1.00 105.81 1031 LEU A CA 1
ATOM 1960 C C . LEU A 1 273 ? 0.665 -23.418 2.021 1.00 110.73 1031 LEU A C 1
ATOM 1961 O O . LEU A 1 273 ? 0.283 -23.991 3.046 1.00 110.14 1031 LEU A O 1
ATOM 1966 N N . THR A 1 274 ? 1.065 -24.083 0.940 1.00 115.69 1032 THR A N 1
ATOM 1967 C CA . THR A 1 274 ? 1.086 -25.538 0.902 1.00 121.25 1032 THR A CA 1
ATOM 1968 C C . THR A 1 274 ? 2.048 -25.993 -0.184 1.00 123.31 1032 THR A C 1
ATOM 1969 O O . THR A 1 274 ? 2.238 -25.308 -1.192 1.00 123.74 1032 THR A O 1
ATOM 1973 N N . LYS A 1 275 ? 2.660 -27.155 0.042 1.00 126.89 1033 LYS A N 1
ATOM 1974 C CA . LYS A 1 275 ? 3.476 -27.793 -0.982 1.00 128.96 1033 LYS A CA 1
ATOM 1975 C C . LYS A 1 275 ? 2.647 -28.599 -1.973 1.00 132.94 1033 LYS A C 1
ATOM 1976 O O . LYS A 1 275 ? 3.180 -29.006 -3.012 1.00 129.72 1033 LYS A O 1
ATOM 1982 N N . SER A 1 276 ? 1.362 -28.835 -1.680 1.00 130.69 1034 SER A N 1
ATOM 1983 C CA . SER A 1 276 ? 0.489 -29.583 -2.577 1.00 129.19 1034 SER A CA 1
ATOM 1984 C C . SER A 1 276 ? 0.020 -28.686 -3.724 1.00 130.86 1034 SER A C 1
ATOM 1985 O O . SER A 1 276 ? -0.196 -27.488 -3.517 1.00 127.17 1034 SER A O 1
ATOM 1988 N N . PRO A 1 277 ? -0.141 -29.227 -4.928 1.00 132.26 1035 PRO A N 1
ATOM 1989 C CA . PRO A 1 277 ? -0.401 -28.391 -6.108 1.00 126.09 1035 PRO A CA 1
ATOM 1990 C C . PRO A 1 277 ? -1.820 -27.854 -6.219 1.00 127.97 1035 PRO A C 1
ATOM 1991 O O . PRO A 1 277 ? -2.155 -27.276 -7.256 1.00 131.44 1035 PRO A O 1
ATOM 1995 N N . SER A 1 278 ? -2.662 -28.010 -5.201 1.00 123.44 1036 SER A N 1
ATOM 1996 C CA . SER A 1 278 ? -4.052 -27.571 -5.273 1.00 124.31 1036 SER A CA 1
ATOM 1997 C C . SER A 1 278 ? -4.146 -26.119 -4.816 1.00 122.44 1036 SER A C 1
ATOM 1998 O O . SER A 1 278 ? -3.905 -25.811 -3.644 1.00 125.75 1036 SER A O 1
ATOM 2001 N N . LEU A 1 279 ? -4.493 -25.226 -5.748 1.00 121.60 1037 LEU A N 1
ATOM 2002 C CA . LEU A 1 279 ? -4.763 -23.837 -5.388 1.00 122.62 1037 LEU A CA 1
ATOM 2003 C C . LEU A 1 279 ? -5.912 -23.736 -4.394 1.00 123.93 1037 LEU A C 1
ATOM 2004 O O . LEU A 1 279 ? -5.909 -22.854 -3.526 1.00 126.24 1037 LEU A O 1
ATOM 2009 N N . ASN A 1 280 ? -6.894 -24.633 -4.497 1.00 122.23 1038 ASN A N 1
ATOM 2010 C CA . ASN A 1 280 ? -8.010 -24.631 -3.557 1.00 125.90 1038 ASN A CA 1
ATOM 2011 C C . ASN A 1 280 ? -7.560 -25.070 -2.168 1.00 120.72 1038 ASN A C 1
ATOM 2012 O O . ASN A 1 280 ? -7.958 -24.473 -1.159 1.00 117.15 1038 ASN A O 1
ATOM 2017 N N . ALA A 1 281 ? -6.726 -26.109 -2.094 1.00 114.25 1039 ALA A N 1
ATOM 2018 C CA . ALA A 1 281 ? -6.146 -26.495 -0.814 1.00 118.88 1039 ALA A CA 1
ATOM 2019 C C . ALA A 1 281 ? -5.189 -25.442 -0.275 1.00 122.93 1039 ALA A C 1
ATOM 2020 O O . ALA A 1 281 ? -4.858 -25.476 0.914 1.00 118.91 1039 ALA A O 1
ATOM 2022 N N . ALA A 1 282 ? -4.726 -24.521 -1.123 1.00 125.16 1040 ALA A N 1
ATOM 2023 C CA . ALA A 1 282 ? -3.946 -23.390 -0.633 1.00 118.86 1040 ALA A CA 1
ATOM 2024 C C . ALA A 1 282 ? -4.852 -22.300 -0.075 1.00 114.52 1040 ALA A C 1
ATOM 2025 O O . ALA A 1 282 ? -4.534 -21.690 0.953 1.00 110.25 1040 ALA A O 1
ATOM 2027 N N . LYS A 1 283 ? -5.980 -22.046 -0.744 1.00 116.22 1041 LYS A N 1
ATOM 2028 C CA . LYS A 1 283 ? -6.995 -21.158 -0.184 1.00 111.59 1041 LYS A CA 1
ATOM 2029 C C . LYS A 1 283 ? -7.469 -21.658 1.174 1.00 107.59 1041 LYS A C 1
ATOM 2030 O O . LYS A 1 283 ? -7.767 -20.860 2.070 1.00 101.82 1041 LYS A O 1
ATOM 2036 N N . SER A 1 284 ? -7.557 -22.980 1.336 1.00 109.27 1042 SER A N 1
ATOM 2037 C CA . SER A 1 284 ? -7.957 -23.543 2.623 1.00 113.84 1042 SER A CA 1
ATOM 2038 C C . SER A 1 284 ? -7.000 -23.113 3.729 1.00 106.55 1042 SER A C 1
ATOM 2039 O O . SER A 1 284 ? -7.424 -22.585 4.763 1.00 103.03 1042 SER A O 1
ATOM 2042 N N . 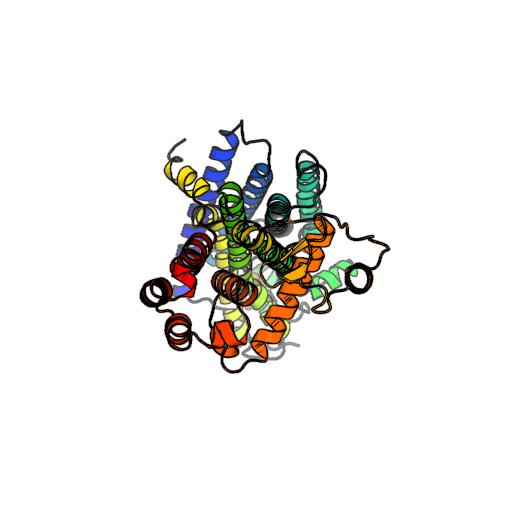GLU A 1 285 ? -5.697 -23.329 3.524 1.00 113.50 1043 GLU A N 1
ATOM 2043 C CA . GLU A 1 285 ? -4.706 -22.942 4.525 1.00 107.94 1043 GLU A CA 1
ATOM 2044 C C . GLU A 1 285 ? -4.679 -21.432 4.727 1.00 100.32 1043 GLU A C 1
ATOM 2045 O O . GLU A 1 285 ? -4.483 -20.952 5.852 1.00 91.27 1043 GLU A O 1
ATOM 2051 N N . LEU A 1 286 ? -4.884 -20.665 3.652 1.00 102.07 1044 LEU A N 1
ATOM 2052 C CA . LEU A 1 286 ? -4.879 -19.211 3.773 1.00 101.41 1044 LEU A CA 1
ATOM 2053 C C . LEU A 1 286 ? -6.026 -18.734 4.656 1.00 95.82 1044 LEU A C 1
ATOM 2054 O O . LEU A 1 286 ? -5.830 -17.911 5.557 1.00 88.24 1044 LEU A O 1
ATOM 2059 N N . ASP A 1 287 ? -7.237 -19.238 4.406 1.00 105.65 1045 ASP A N 1
ATOM 2060 C CA . ASP A 1 287 ? -8.374 -18.891 5.252 1.00 103.66 1045 ASP A CA 1
ATOM 2061 C C . ASP A 1 287 ? -8.171 -19.391 6.677 1.00 95.27 1045 ASP A C 1
ATOM 2062 O O . ASP A 1 287 ? -8.586 -18.735 7.640 1.00 89.61 1045 ASP A O 1
ATOM 2067 N N . LYS A 1 288 ? -7.529 -20.551 6.832 1.00 93.77 1046 LYS A N 1
ATOM 2068 C CA . LYS A 1 288 ? -7.234 -21.068 8.164 1.00 88.74 1046 LYS A CA 1
ATOM 2069 C C . LYS A 1 288 ? -6.292 -20.144 8.925 1.00 87.39 1046 LYS A C 1
ATOM 2070 O O . LYS A 1 288 ? -6.392 -20.027 10.153 1.00 80.03 1046 LYS A O 1
ATOM 2076 N N . ALA A 1 289 ? -5.382 -19.478 8.212 1.00 98.98 1047 ALA A N 1
ATOM 2077 C CA . ALA A 1 289 ? -4.429 -18.542 8.803 1.00 92.37 1047 ALA A CA 1
ATOM 2078 C C . ALA A 1 289 ? -5.017 -17.158 9.067 1.00 91.93 1047 ALA A C 1
ATOM 2079 O O . ALA A 1 289 ? -4.717 -16.548 10.098 1.00 88.03 1047 ALA A O 1
ATOM 2081 N N . ILE A 1 290 ? -5.836 -16.638 8.153 1.00 98.66 1048 ILE A N 1
ATOM 2082 C CA . ILE A 1 290 ? -6.288 -15.255 8.288 1.00 104.03 1048 ILE A CA 1
ATOM 2083 C C . ILE A 1 290 ? -7.505 -15.152 9.202 1.00 97.41 1048 ILE A C 1
ATOM 2084 O O . ILE A 1 290 ? -7.690 -14.137 9.883 1.00 97.50 1048 ILE A O 1
ATOM 2089 N N . GLY A 1 291 ? -8.343 -16.182 9.242 1.00 86.45 1049 GLY A N 1
ATOM 2090 C CA . GLY A 1 291 ? -9.556 -16.118 10.029 1.00 94.53 1049 GLY A CA 1
ATOM 2091 C C . GLY A 1 291 ? -10.718 -15.450 9.332 1.00 105.13 1049 GLY A C 1
ATOM 2092 O O . GLY A 1 291 ? -11.550 -14.821 9.994 1.00 105.82 1049 GLY A O 1
ATOM 2093 N N . ARG A 1 292 ? -10.796 -15.562 8.008 1.00 105.01 1050 ARG A N 1
ATOM 2094 C CA . ARG A 1 292 ? -11.901 -15.008 7.237 1.00 96.73 1050 ARG A CA 1
ATOM 2095 C C . ARG A 1 292 ? -11.897 -15.665 5.865 1.00 108.82 1050 ARG A C 1
ATOM 2096 O O . ARG A 1 292 ? -10.909 -16.282 5.458 1.00 104.12 1050 ARG A O 1
ATOM 2104 N N . ASN A 1 293 ? -13.013 -15.527 5.154 1.00 110.38 1051 ASN A N 1
ATOM 2105 C CA . ASN A 1 293 ? -13.110 -16.052 3.792 1.00 107.75 1051 ASN A CA 1
ATOM 2106 C C . ASN A 1 293 ? -12.351 -15.107 2.868 1.00 106.57 1051 ASN A C 1
ATOM 2107 O O . ASN A 1 293 ? -12.879 -14.100 2.394 1.00 104.54 1051 ASN A O 1
ATOM 2112 N N . THR A 1 294 ? -11.087 -15.448 2.608 1.00 112.13 1052 THR A N 1
ATOM 2113 C CA . THR A 1 294 ? -10.197 -14.547 1.882 1.00 110.67 1052 THR A CA 1
ATOM 2114 C C . THR A 1 294 ? -10.363 -14.667 0.372 1.00 107.98 1052 THR A C 1
ATOM 2115 O O . THR A 1 294 ? -10.290 -13.658 -0.340 1.00 103.71 1052 THR A O 1
ATOM 2119 N N . ASN A 1 295 ? -10.576 -15.885 -0.131 1.00 106.84 1053 ASN A N 1
ATOM 2120 C CA . ASN A 1 295 ? -10.603 -16.159 -1.570 1.00 113.32 1053 ASN A CA 1
ATOM 2121 C C . ASN A 1 295 ? -9.283 -15.754 -2.227 1.00 103.85 1053 ASN A C 1
ATOM 2122 O O . ASN A 1 295 ? -9.248 -15.280 -3.364 1.00 101.20 1053 ASN A O 1
ATOM 2127 N N . GLY A 1 296 ? -8.185 -15.933 -1.496 1.00 109.99 1054 GLY A N 1
ATOM 2128 C CA . GLY A 1 296 ? -6.863 -15.715 -2.044 1.00 108.51 1054 GLY A CA 1
ATOM 2129 C C . GLY A 1 296 ? -6.384 -14.282 -2.080 1.00 99.16 1054 GLY A C 1
ATOM 2130 O O . GLY A 1 296 ? -5.354 -14.010 -2.707 1.00 97.72 1054 GLY A O 1
ATOM 2131 N N . VAL A 1 297 ? -7.089 -13.355 -1.434 1.00 100.21 1055 VAL A N 1
ATOM 2132 C CA . VAL A 1 297 ? -6.715 -11.945 -1.418 1.00 93.98 1055 VAL A CA 1
ATOM 2133 C C . VAL A 1 297 ? -6.762 -11.451 0.021 1.00 102.33 1055 VAL A C 1
ATOM 2134 O O . VAL A 1 297 ? -7.725 -11.727 0.745 1.00 106.35 1055 VAL A O 1
ATOM 2138 N N . ILE A 1 298 ? -5.725 -10.725 0.435 1.00 99.92 1056 ILE A N 1
ATOM 2139 C CA . ILE A 1 298 ? -5.612 -10.199 1.785 1.00 96.79 1056 ILE A CA 1
ATOM 2140 C C . ILE A 1 298 ? -5.236 -8.721 1.712 1.00 91.24 1056 ILE A C 1
ATOM 2141 O O . ILE A 1 298 ? -5.077 -8.150 0.634 1.00 90.08 1056 ILE A O 1
ATOM 2146 N N . THR A 1 299 ? -5.096 -8.107 2.883 1.00 88.97 1057 THR A N 1
ATOM 2147 C CA . THR A 1 299 ? -4.800 -6.689 3.012 1.00 87.78 1057 THR A CA 1
ATOM 2148 C C . THR A 1 299 ? -3.329 -6.482 3.358 1.00 89.72 1057 THR A C 1
ATOM 2149 O O . THR A 1 299 ? -2.631 -7.401 3.791 1.00 90.50 1057 THR A O 1
ATOM 2153 N N . LYS A 1 300 ? -2.863 -5.247 3.152 1.00 90.31 1058 LYS A N 1
ATOM 2154 C CA . LYS A 1 300 ? -1.498 -4.895 3.529 1.00 93.14 1058 LYS A CA 1
ATOM 2155 C C . LYS A 1 300 ? -1.277 -5.080 5.026 1.00 94.18 1058 LYS A C 1
ATOM 2156 O O . LYS A 1 300 ? -0.226 -5.576 5.451 1.00 94.56 1058 LYS A O 1
ATOM 2162 N N . ASP A 1 301 ? -2.264 -4.704 5.842 1.00 88.57 1059 ASP A N 1
ATOM 2163 C CA . ASP A 1 301 ? -2.142 -4.883 7.285 1.00 88.54 1059 ASP A CA 1
ATOM 2164 C C . ASP A 1 301 ? -2.295 -6.344 7.694 1.00 85.62 1059 ASP A C 1
ATOM 2165 O O . ASP A 1 301 ? -1.640 -6.789 8.644 1.00 83.71 1059 ASP A O 1
ATOM 2170 N N . GLU A 1 302 ? -3.141 -7.107 6.997 1.00 88.19 1060 GLU A N 1
ATOM 2171 C CA . GLU A 1 302 ? -3.188 -8.544 7.245 1.00 92.51 1060 GLU A CA 1
ATOM 2172 C C . GLU A 1 302 ? -1.870 -9.199 6.854 1.00 90.55 1060 GLU A C 1
ATOM 2173 O O . GLU A 1 302 ? -1.392 -10.113 7.538 1.00 90.93 1060 GLU A O 1
ATOM 2179 N N . ALA A 1 303 ? -1.265 -8.736 5.757 1.00 86.16 1061 ALA A N 1
ATOM 2180 C CA . ALA A 1 303 ? 0.064 -9.209 5.389 1.00 85.02 1061 ALA A CA 1
ATOM 2181 C C . ALA A 1 303 ? 1.085 -8.851 6.460 1.00 83.93 1061 ALA A C 1
ATOM 2182 O O . ALA A 1 303 ? 1.996 -9.634 6.744 1.00 82.86 1061 ALA A O 1
ATOM 2184 N N . GLU A 1 304 ? 0.935 -7.680 7.080 1.00 81.13 1062 GLU A N 1
ATOM 2185 C CA . GLU A 1 304 ? 1.855 -7.278 8.139 1.00 79.43 1062 GLU A CA 1
ATOM 2186 C C . GLU A 1 304 ? 1.703 -8.167 9.370 1.00 84.64 1062 GLU A C 1
ATOM 2187 O O . GLU A 1 304 ? 2.699 -8.575 9.981 1.00 81.80 1062 GLU A O 1
ATOM 2193 N N . LYS A 1 305 ? 0.462 -8.481 9.747 1.00 84.59 1063 LYS A N 1
ATOM 2194 C CA . LYS A 1 305 ? 0.238 -9.381 10.877 1.00 80.77 1063 LYS A CA 1
ATOM 2195 C C . LYS A 1 305 ? 0.785 -10.775 10.589 1.00 78.93 1063 LYS A C 1
ATOM 2196 O O . LYS A 1 305 ? 1.422 -11.396 11.452 1.00 85.60 1063 LYS A O 1
ATOM 2202 N N . LEU A 1 306 ? 0.549 -11.282 9.376 1.00 79.88 1064 LEU A N 1
ATOM 2203 C CA . LEU A 1 306 ? 1.101 -12.579 9.000 1.00 77.32 1064 LEU A CA 1
ATOM 2204 C C . LEU A 1 306 ? 2.624 -12.556 8.992 1.00 78.38 1064 LEU A C 1
ATOM 2205 O O . LEU A 1 306 ? 3.259 -13.548 9.366 1.00 81.17 1064 LEU A O 1
ATOM 2210 N N . PHE A 1 307 ? 3.227 -11.436 8.587 1.00 79.24 1065 PHE A N 1
ATOM 2211 C CA . PHE A 1 307 ? 4.681 -11.340 8.601 1.00 79.19 1065 PHE A CA 1
ATOM 2212 C C . PHE A 1 307 ? 5.218 -11.311 10.024 1.00 79.11 1065 PHE A C 1
ATOM 2213 O O . PHE A 1 307 ? 6.282 -11.872 10.299 1.00 77.55 1065 PHE A O 1
ATOM 2221 N N . ASN A 1 308 ? 4.504 -10.656 10.941 1.00 74.12 1066 ASN A N 1
ATOM 2222 C CA . ASN A 1 308 ? 4.912 -10.692 12.343 1.00 72.78 1066 ASN A CA 1
ATOM 2223 C C . ASN A 1 308 ? 4.819 -12.107 12.901 1.00 73.78 1066 ASN A C 1
ATOM 2224 O O . ASN A 1 308 ? 5.697 -12.549 13.655 1.00 72.60 1066 ASN A O 1
ATOM 2229 N N . GLN A 1 309 ? 3.757 -12.831 12.538 1.00 79.44 1067 GLN A N 1
ATOM 2230 C CA . GLN A 1 309 ? 3.654 -14.236 12.923 1.00 80.66 1067 GLN A CA 1
ATOM 2231 C C . GLN A 1 309 ? 4.828 -15.043 12.380 1.00 77.64 1067 GLN A C 1
ATOM 2232 O O . GLN A 1 309 ? 5.413 -15.864 13.096 1.00 79.12 1067 GLN A O 1
ATOM 2238 N N . ASP A 1 310 ? 5.185 -14.820 11.113 1.00 74.87 1068 ASP A N 1
ATOM 2239 C CA . ASP A 1 310 ? 6.303 -15.542 10.513 1.00 74.60 1068 ASP A CA 1
ATOM 2240 C C . ASP A 1 310 ? 7.620 -15.196 11.197 1.00 77.89 1068 ASP A C 1
ATOM 2241 O O . ASP A 1 310 ? 8.474 -16.067 11.393 1.00 75.34 1068 ASP A O 1
ATOM 2246 N N . VAL A 1 311 ? 7.801 -13.927 11.568 1.00 72.72 1069 VAL A N 1
ATOM 2247 C CA . VAL A 1 311 ? 9.024 -13.512 12.251 1.00 70.63 1069 VAL A CA 1
ATOM 2248 C C . VAL A 1 311 ? 9.130 -14.196 13.606 1.00 75.10 1069 VAL A C 1
ATOM 2249 O O . VAL A 1 311 ? 10.190 -14.712 13.981 1.00 77.94 1069 VAL A O 1
ATOM 2253 N N . ASP A 1 312 ? 8.031 -14.208 14.365 1.00 74.42 1070 ASP A N 1
ATOM 2254 C CA . ASP A 1 312 ? 8.052 -14.868 15.667 1.00 66.98 1070 ASP A CA 1
ATOM 2255 C C . ASP A 1 312 ? 8.290 -16.367 15.522 1.00 69.09 1070 ASP A C 1
ATOM 2256 O O . ASP A 1 312 ? 9.016 -16.968 16.324 1.00 69.88 1070 ASP A O 1
ATOM 2261 N N . ALA A 1 313 ? 7.701 -16.986 14.494 1.00 67.80 1071 ALA A N 1
ATOM 2262 C CA . ALA A 1 313 ? 7.926 -18.409 14.264 1.00 73.65 1071 ALA A CA 1
ATOM 2263 C C . ALA A 1 313 ? 9.384 -18.689 13.922 1.00 82.11 1071 ALA A C 1
ATOM 2264 O O . ALA A 1 313 ? 9.967 -19.665 14.410 1.00 88.24 1071 ALA A O 1
ATOM 2266 N N . ALA A 1 314 ? 9.989 -17.840 13.088 1.00 78.39 1072 ALA A N 1
ATOM 2267 C CA . ALA A 1 314 ? 11.397 -18.011 12.751 1.00 79.19 1072 ALA A CA 1
ATOM 2268 C C . ALA A 1 314 ? 12.280 -17.850 13.981 1.00 78.38 1072 ALA A C 1
ATOM 2269 O O . ALA A 1 314 ? 13.220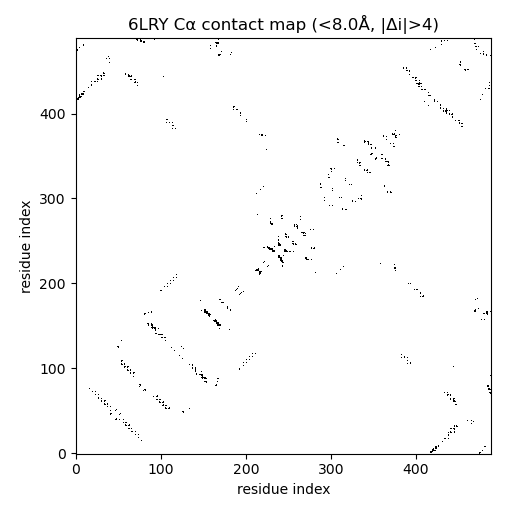 -18.627 14.184 1.00 82.42 1072 ALA A O 1
ATOM 2271 N N . VAL A 1 315 ? 11.990 -16.849 14.818 1.00 69.55 1073 VAL A N 1
ATOM 2272 C CA . VAL A 1 315 ? 12.785 -16.640 16.026 1.00 67.34 1073 VAL A CA 1
ATOM 2273 C C . VAL A 1 315 ? 12.663 -17.838 16.959 1.00 73.96 1073 VAL A C 1
ATOM 2274 O O . VAL A 1 315 ? 13.657 -18.298 17.534 1.00 74.25 1073 VAL A O 1
ATOM 2278 N N . ARG A 1 316 ? 11.446 -18.367 17.120 1.00 80.36 1074 ARG A N 1
ATOM 2279 C CA . ARG A 1 316 ? 11.261 -19.522 17.994 1.00 82.82 1074 ARG A CA 1
ATOM 2280 C C . ARG A 1 316 ? 11.971 -20.753 17.446 1.00 79.06 1074 ARG A C 1
ATOM 2281 O O . ARG A 1 316 ? 12.550 -21.533 18.210 1.00 80.92 1074 ARG A O 1
ATOM 2289 N N . GLY A 1 317 ? 11.936 -20.948 16.127 1.00 76.72 1075 GLY A N 1
ATOM 2290 C CA . GLY A 1 317 ? 12.620 -22.090 15.546 1.00 84.47 1075 GLY A CA 1
ATOM 2291 C C . GLY A 1 317 ? 14.128 -21.986 15.657 1.00 82.82 1075 GLY A C 1
ATOM 2292 O O . GLY A 1 317 ? 14.812 -22.989 15.884 1.00 81.13 1075 GLY A O 1
ATOM 2293 N N . ILE A 1 318 ? 14.668 -20.775 15.494 1.00 81.88 1076 ILE A N 1
ATOM 2294 C CA . ILE A 1 318 ? 16.116 -20.580 15.551 1.00 76.89 1076 ILE A CA 1
ATOM 2295 C C . ILE A 1 318 ? 16.658 -20.986 16.915 1.00 83.96 1076 ILE A C 1
ATOM 2296 O O . ILE A 1 318 ? 17.703 -21.642 17.015 1.00 81.43 1076 ILE A O 1
ATOM 2301 N N . LEU A 1 319 ? 15.953 -20.616 17.986 1.00 82.33 1077 LEU A N 1
ATOM 2302 C CA . LEU A 1 319 ? 16.400 -20.959 19.330 1.00 74.92 1077 LEU A CA 1
ATOM 2303 C C . LEU A 1 319 ? 16.304 -22.451 19.621 1.00 76.68 1077 LEU A C 1
ATOM 2304 O O . LEU A 1 319 ? 16.798 -22.892 20.664 1.00 86.03 1077 LEU A O 1
ATOM 2309 N N . ARG A 1 320 ? 15.684 -23.231 18.738 1.00 77.73 1078 ARG A N 1
ATOM 2310 C CA . ARG A 1 320 ? 15.679 -24.682 18.841 1.00 82.35 1078 ARG A CA 1
ATOM 2311 C C . ARG A 1 320 ? 16.689 -25.329 17.901 1.00 89.50 1078 ARG A C 1
ATOM 2312 O O . ARG A 1 320 ? 16.620 -26.539 17.667 1.00 96.37 1078 ARG A O 1
ATOM 2320 N N . ASN A 1 321 ? 17.620 -24.549 17.357 1.00 86.71 1079 ASN A N 1
ATOM 2321 C CA . ASN A 1 321 ? 18.676 -25.051 16.484 1.00 86.88 1079 ASN A CA 1
ATOM 2322 C C . ASN A 1 321 ? 20.005 -24.769 17.171 1.00 88.36 1079 ASN A C 1
ATOM 2323 O O . ASN A 1 321 ? 20.419 -23.610 17.276 1.00 85.65 1079 ASN A O 1
ATOM 2328 N N . ALA A 1 322 ? 20.674 -25.826 17.635 1.00 88.92 1080 ALA A N 1
ATOM 2329 C CA . ALA A 1 322 ? 21.895 -25.635 18.414 1.00 85.86 1080 ALA A CA 1
ATOM 2330 C C . ALA A 1 322 ? 22.996 -24.979 17.589 1.00 88.64 1080 ALA A C 1
ATOM 2331 O O . ALA A 1 322 ? 23.897 -24.341 18.148 1.00 84.67 1080 ALA A O 1
ATOM 2333 N N . LYS A 1 323 ? 22.935 -25.115 16.262 1.00 85.13 1081 LYS A N 1
ATOM 2334 C CA . LYS A 1 323 ? 23.901 -24.450 15.395 1.00 76.43 1081 LYS A CA 1
ATOM 2335 C C . LYS A 1 323 ? 23.626 -22.955 15.274 1.00 81.31 1081 LYS A C 1
ATOM 2336 O O . LYS A 1 323 ? 24.566 -22.168 15.113 1.00 92.14 1081 LYS A O 1
ATOM 2342 N N . LEU A 1 324 ? 22.360 -22.543 15.362 1.00 82.23 1082 LEU A N 1
ATOM 2343 C CA . LEU A 1 324 ? 21.991 -21.145 15.172 1.00 80.42 1082 LEU A CA 1
ATOM 2344 C C . LEU A 1 324 ? 21.666 -20.416 16.468 1.00 81.67 1082 LEU A C 1
ATOM 2345 O O . LEU A 1 324 ? 21.691 -19.179 16.485 1.00 78.08 1082 LEU A O 1
ATOM 2350 N N . LYS A 1 325 ? 21.356 -21.143 17.542 1.00 84.31 1083 LYS A N 1
ATOM 2351 C CA . LYS A 1 325 ? 20.913 -20.493 18.774 1.00 87.56 1083 LYS A CA 1
ATOM 2352 C C . LYS A 1 325 ? 21.975 -19.595 19.398 1.00 87.56 1083 LYS A C 1
ATOM 2353 O O . LYS A 1 325 ? 21.662 -18.428 19.693 1.00 81.85 1083 LYS A O 1
ATOM 2355 N N . PRO A 1 326 ? 23.216 -20.043 19.639 1.00 88.10 1084 PRO A N 1
ATOM 2356 C CA . PRO A 1 326 ? 24.191 -19.131 20.259 1.00 82.77 1084 PRO A CA 1
ATOM 2357 C C . PRO A 1 326 ? 24.542 -17.946 19.380 1.00 82.60 1084 PRO A C 1
ATOM 2358 O O . PRO A 1 326 ? 24.795 -16.851 19.901 1.00 77.63 1084 PRO A O 1
ATOM 2362 N N . VAL A 1 327 ? 24.550 -18.126 18.057 1.00 83.49 1085 VAL A N 1
ATOM 2363 C CA . VAL A 1 327 ? 24.809 -17.008 17.153 1.00 80.67 1085 VAL A CA 1
ATOM 2364 C C . VAL A 1 327 ? 23.724 -15.949 17.302 1.00 85.73 1085 VAL A C 1
ATOM 2365 O O . VAL A 1 327 ? 24.008 -14.747 17.367 1.00 87.68 1085 VAL A O 1
ATOM 2369 N N . TYR A 1 328 ? 22.462 -16.383 17.363 1.00 84.87 1086 TYR A N 1
ATOM 2370 C CA . TYR A 1 328 ? 21.359 -15.443 17.537 1.00 79.62 1086 TYR A CA 1
ATOM 2371 C C . TYR A 1 328 ? 21.446 -14.749 18.891 1.00 81.10 1086 TYR A C 1
ATOM 2372 O O . TYR A 1 328 ? 21.315 -13.522 18.984 1.00 81.14 1086 TYR A O 1
ATOM 2381 N N . ASP A 1 329 ? 21.669 -15.525 19.957 1.00 77.39 1087 ASP A N 1
ATOM 2382 C CA . ASP A 1 329 ? 21.784 -14.953 21.294 1.00 73.47 1087 ASP A CA 1
ATOM 2383 C C . ASP A 1 329 ? 22.954 -13.984 21.407 1.00 80.75 1087 ASP A C 1
ATOM 2384 O O . ASP A 1 329 ? 22.932 -13.099 22.269 1.00 79.15 1087 ASP A O 1
ATOM 2389 N N . SER A 1 330 ? 23.973 -14.132 20.556 1.00 82.61 1088 SER A N 1
ATOM 2390 C CA . SER A 1 330 ? 25.122 -13.236 20.596 1.00 69.38 1088 SER A CA 1
ATOM 2391 C C . SER A 1 330 ? 24.837 -11.883 19.952 1.00 73.61 1088 SER A C 1
ATOM 2392 O O . SER A 1 330 ? 25.442 -10.880 20.345 1.00 64.29 1088 SER A O 1
ATOM 2395 N N . LEU A 1 331 ? 23.933 -11.831 18.978 1.00 82.50 1089 LEU A N 1
ATOM 2396 C CA . LEU A 1 331 ? 23.778 -10.636 18.162 1.00 72.58 1089 LEU A CA 1
ATOM 2397 C C . LEU A 1 331 ? 22.852 -9.617 18.820 1.00 72.92 1089 LEU A C 1
ATOM 2398 O O . LEU A 1 331 ? 22.077 -9.929 19.727 1.00 83.58 1089 LEU A O 1
ATOM 2403 N N . ASP A 1 332 ? 22.949 -8.377 18.341 1.00 68.08 1090 ASP A N 1
ATOM 2404 C CA . ASP A 1 332 ? 22.057 -7.304 18.759 1.00 71.19 1090 ASP A CA 1
ATOM 2405 C C . ASP A 1 332 ? 20.776 -7.366 17.929 1.00 77.75 1090 ASP A C 1
ATOM 2406 O O . ASP A 1 332 ? 20.542 -8.315 17.177 1.00 78.00 1090 ASP A O 1
ATOM 2411 N N . ALA A 1 333 ? 19.936 -6.334 18.038 1.00 78.87 1091 ALA A N 1
ATOM 2412 C CA . ALA A 1 333 ? 18.623 -6.371 17.400 1.00 74.57 1091 ALA A CA 1
ATOM 2413 C C . ALA A 1 333 ? 18.733 -6.323 15.880 1.00 69.97 1091 ALA A C 1
ATOM 2414 O O . ALA A 1 333 ? 18.092 -7.113 15.177 1.00 71.82 1091 ALA A O 1
ATOM 2416 N N . VAL A 1 334 ? 19.542 -5.402 15.353 1.00 70.91 1092 VAL A N 1
ATOM 2417 C CA . VAL A 1 334 ? 19.614 -5.211 13.906 1.00 67.19 1092 VAL A CA 1
ATOM 2418 C C . VAL A 1 334 ? 20.258 -6.418 13.231 1.00 65.28 1092 VAL A C 1
ATOM 2419 O O . VAL A 1 334 ? 19.787 -6.893 12.188 1.00 63.45 1092 VAL A O 1
ATOM 2423 N N . ARG A 1 335 ? 21.345 -6.933 13.807 1.00 64.01 1093 ARG A N 1
ATOM 2424 C CA . ARG A 1 335 ? 21.973 -8.117 13.232 1.00 67.49 1093 ARG A CA 1
ATOM 2425 C C . ARG A 1 335 ? 21.103 -9.354 13.417 1.00 71.08 1093 ARG A C 1
ATOM 2426 O O . ARG A 1 335 ? 21.117 -10.252 12.567 1.00 72.74 1093 ARG A O 1
ATOM 2434 N N . ARG A 1 336 ? 20.329 -9.412 14.505 1.00 69.85 1094 ARG A N 1
ATOM 2435 C CA . ARG A 1 336 ? 19.316 -10.455 14.627 1.00 64.05 1094 ARG A CA 1
ATOM 2436 C C . ARG A 1 336 ? 18.315 -10.376 13.484 1.00 65.80 1094 ARG A C 1
ATOM 2437 O O . ARG A 1 336 ? 17.926 -11.403 12.919 1.00 68.87 1094 ARG A O 1
ATOM 2445 N N . ALA A 1 337 ? 17.892 -9.162 13.126 1.00 61.06 1095 ALA A N 1
ATOM 2446 C CA . ALA A 1 337 ? 16.950 -9.005 12.024 1.00 59.98 1095 ALA A CA 1
ATOM 2447 C C . ALA A 1 337 ? 17.574 -9.424 10.699 1.00 64.39 1095 ALA A C 1
ATOM 2448 O O . ALA A 1 337 ? 16.901 -10.015 9.849 1.00 61.51 1095 ALA A O 1
ATOM 2450 N N . ALA A 1 338 ? 18.859 -9.123 10.502 1.00 69.17 1096 ALA A N 1
ATOM 2451 C CA . ALA A 1 338 ? 19.537 -9.567 9.284 1.00 59.75 1096 ALA A CA 1
ATOM 2452 C C . ALA A 1 338 ? 19.620 -11.090 9.222 1.00 61.08 1096 ALA A C 1
ATOM 2453 O O . ALA A 1 338 ? 19.404 -11.696 8.161 1.00 57.04 1096 ALA A O 1
ATOM 2455 N N . LEU A 1 339 ? 19.927 -11.728 10.353 1.00 67.08 1097 LEU A N 1
ATOM 2456 C CA . LEU A 1 339 ? 19.958 -13.186 10.387 1.00 65.00 1097 LEU A CA 1
ATOM 2457 C C . LEU A 1 339 ? 18.573 -13.769 10.129 1.00 66.79 1097 LEU A C 1
ATOM 2458 O O . LEU A 1 339 ? 18.440 -14.801 9.463 1.00 67.52 1097 LEU A O 1
ATOM 2463 N N . ILE A 1 340 ? 17.530 -13.116 10.645 1.00 67.63 1098 ILE A N 1
ATOM 2464 C CA . ILE A 1 340 ? 16.162 -13.557 10.387 1.00 67.37 1098 ILE A CA 1
ATOM 2465 C C . ILE A 1 340 ? 15.823 -13.408 8.910 1.00 67.60 1098 ILE A C 1
ATOM 2466 O O . ILE A 1 340 ? 15.124 -14.246 8.331 1.00 68.67 1098 ILE A O 1
ATOM 2471 N N . ASN A 1 341 ? 16.309 -12.338 8.278 1.00 66.54 1099 ASN A N 1
ATOM 2472 C CA . ASN A 1 341 ? 16.172 -12.188 6.832 1.00 63.38 1099 ASN A CA 1
ATOM 2473 C C . ASN A 1 341 ? 16.796 -13.376 6.109 1.00 64.57 1099 ASN A C 1
ATOM 2474 O O . ASN A 1 341 ? 16.189 -13.963 5.203 1.00 66.01 1099 ASN A O 1
ATOM 2479 N N . MET A 1 342 ? 18.015 -13.745 6.509 1.00 70.90 1100 MET A N 1
ATOM 2480 C CA . MET A 1 342 ? 18.682 -14.884 5.881 1.00 72.03 1100 MET A CA 1
ATOM 2481 C C . MET A 1 342 ? 17.896 -16.175 6.089 1.00 71.23 1100 MET A C 1
ATOM 2482 O O . MET A 1 342 ? 17.773 -16.991 5.168 1.00 66.39 1100 MET A O 1
ATOM 2487 N N . VAL A 1 343 ? 17.357 -16.379 7.294 1.00 71.68 1101 VAL A N 1
ATOM 2488 C CA . VAL A 1 343 ? 16.566 -17.577 7.567 1.00 78.79 1101 VAL A CA 1
ATOM 2489 C C . VAL A 1 343 ? 15.244 -17.547 6.805 1.00 74.50 1101 VAL A C 1
ATOM 2490 O O . VAL A 1 343 ? 14.659 -18.600 6.528 1.00 76.87 1101 VAL A O 1
ATOM 2494 N N . PHE A 1 344 ? 14.759 -16.358 6.451 1.00 74.33 1102 PHE A N 1
ATOM 2495 C CA . PHE A 1 344 ? 13.607 -16.265 5.560 1.00 70.51 1102 PHE A CA 1
ATOM 2496 C C . PHE A 1 344 ? 13.974 -16.714 4.152 1.00 72.79 1102 PHE A C 1
ATOM 2497 O O . PHE A 1 344 ? 13.256 -17.508 3.534 1.00 72.55 1102 PHE A O 1
ATOM 2505 N N . GLN A 1 345 ? 15.097 -16.213 3.631 1.00 75.73 1103 GLN A N 1
ATOM 2506 C CA . GLN A 1 345 ? 15.475 -16.522 2.254 1.00 68.98 1103 GLN A CA 1
ATOM 2507 C C . GLN A 1 345 ? 15.818 -17.998 2.088 1.00 69.59 1103 GLN A C 1
ATOM 2508 O O . GLN A 1 345 ? 15.300 -18.668 1.188 1.00 71.80 1103 GLN A O 1
ATOM 2514 N N . MET A 1 346 ? 16.691 -18.520 2.943 1.00 77.12 1104 MET A N 1
ATOM 2515 C CA . MET A 1 346 ? 17.139 -19.901 2.867 1.00 73.75 1104 MET A CA 1
ATOM 2516 C C . MET A 1 346 ? 16.579 -20.696 4.037 1.00 81.78 1104 MET A C 1
ATOM 2517 O O . MET A 1 346 ? 16.174 -20.138 5.059 1.00 76.27 1104 MET A O 1
ATOM 2522 N N . GLY A 1 347 ? 16.566 -22.017 3.877 1.00 82.06 1105 GLY A N 1
ATOM 2523 C CA . GLY A 1 347 ? 16.115 -22.876 4.951 1.00 82.45 1105 GLY A CA 1
ATOM 2524 C C . GLY A 1 347 ? 16.935 -22.691 6.212 1.00 84.88 1105 GLY A C 1
ATOM 2525 O O . GLY A 1 347 ? 18.067 -22.202 6.192 1.00 90.43 1105 GLY A O 1
ATOM 2526 N N . GLU A 1 348 ? 16.330 -23.076 7.337 1.00 88.68 1106 GLU A N 1
ATOM 2527 C CA . GLU A 1 348 ? 17.024 -22.997 8.617 1.00 93.84 1106 GLU A CA 1
ATOM 2528 C C . GLU A 1 348 ? 18.334 -23.773 8.576 1.00 84.80 1106 GLU A C 1
ATOM 2529 O O . GLU A 1 348 ? 19.373 -23.285 9.037 1.00 85.39 1106 GLU A O 1
ATOM 2535 N N . THR A 1 349 ? 18.303 -24.984 8.015 1.00 80.80 1107 THR A N 1
ATOM 2536 C CA . THR A 1 349 ? 19.535 -25.733 7.803 1.00 89.67 1107 THR A CA 1
ATOM 2537 C C . THR A 1 349 ? 20.450 -25.026 6.811 1.00 87.52 1107 THR A C 1
ATOM 2538 O O . THR A 1 349 ? 21.678 -25.139 6.908 1.00 88.28 1107 THR A O 1
ATOM 2542 N N . GLY A 1 350 ? 19.874 -24.292 5.856 1.00 81.47 1108 GLY A N 1
ATOM 2543 C CA . GLY A 1 350 ? 20.695 -23.544 4.917 1.00 82.28 1108 GLY A CA 1
ATOM 2544 C C . GLY A 1 350 ? 21.536 -22.487 5.605 1.00 85.01 1108 GLY A C 1
ATOM 2545 O O . GLY A 1 350 ? 22.733 -22.353 5.337 1.00 89.82 1108 GLY A O 1
ATOM 2546 N N . VAL A 1 351 ? 20.919 -21.718 6.504 1.00 75.91 1109 VAL A N 1
ATOM 2547 C CA . VAL A 1 351 ? 21.683 -20.771 7.308 1.00 78.16 1109 VAL A CA 1
ATOM 2548 C C . VAL A 1 351 ? 22.628 -21.514 8.243 1.00 83.18 1109 VAL A C 1
ATOM 2549 O O . VAL A 1 351 ? 23.736 -21.039 8.524 1.00 80.78 1109 VAL A O 1
ATOM 2553 N N . ALA A 1 352 ? 22.224 -22.693 8.727 1.00 88.68 1110 ALA A N 1
ATOM 2554 C CA . ALA A 1 352 ? 23.126 -23.506 9.536 1.00 83.00 1110 ALA A CA 1
ATOM 2555 C C . ALA A 1 352 ? 24.362 -23.939 8.759 1.00 83.53 1110 ALA A C 1
ATOM 2556 O O . ALA A 1 352 ? 25.382 -24.270 9.373 1.00 89.59 1110 ALA A O 1
ATOM 2558 N N . GLY A 1 353 ? 24.292 -23.949 7.429 1.00 82.32 1111 GLY A N 1
ATOM 2559 C CA . GLY A 1 353 ? 25.423 -24.265 6.583 1.00 77.99 1111 GLY A CA 1
ATOM 2560 C C . GLY A 1 353 ? 26.487 -23.194 6.479 1.00 84.88 1111 GLY A C 1
ATOM 2561 O O . GLY A 1 353 ? 27.433 -23.349 5.702 1.00 92.03 1111 GLY A O 1
ATOM 2562 N N . PHE A 1 354 ? 26.367 -22.112 7.240 1.00 83.42 1112 PHE A N 1
ATOM 2563 C CA . PHE A 1 354 ? 27.334 -21.013 7.223 1.00 81.51 1112 PHE A CA 1
ATOM 2564 C C . PHE A 1 354 ? 28.209 -21.024 8.472 1.00 88.34 1112 PHE A C 1
ATOM 2565 O O . PHE A 1 354 ? 28.423 -19.988 9.098 1.00 85.05 1112 PHE A O 1
ATOM 2573 N N . THR A 1 355 ? 28.740 -22.198 8.834 1.00 89.55 1113 THR A N 1
ATOM 2574 C CA . THR A 1 355 ? 29.445 -22.345 10.106 1.00 84.91 1113 THR A CA 1
ATOM 2575 C C . THR A 1 355 ? 30.600 -21.358 10.234 1.00 82.12 1113 THR A C 1
ATOM 2576 O O . THR A 1 355 ? 30.876 -20.854 11.329 1.00 85.03 1113 THR A O 1
ATOM 2580 N N . ASN A 1 356 ? 31.281 -21.061 9.126 1.00 81.27 1114 ASN A N 1
ATOM 2581 C CA . ASN A 1 356 ? 32.399 -20.124 9.174 1.00 87.47 1114 ASN A CA 1
ATOM 2582 C C . ASN A 1 356 ? 31.916 -18.699 9.427 1.00 81.81 1114 ASN A C 1
ATOM 2583 O O . ASN A 1 356 ? 32.375 -18.029 10.364 1.00 71.30 1114 ASN A O 1
ATOM 2588 N N . SER A 1 357 ? 30.986 -18.218 8.598 1.00 79.79 1115 SER A N 1
ATOM 2589 C CA . SER A 1 357 ? 30.483 -16.860 8.760 1.00 72.28 1115 SER A CA 1
ATOM 2590 C C . SER A 1 357 ? 29.746 -16.693 10.081 1.00 73.08 1115 SER A C 1
ATOM 2591 O O . SER A 1 357 ? 29.807 -15.622 10.693 1.00 72.07 1115 SER A O 1
ATOM 2594 N N . LEU A 1 358 ? 29.052 -17.737 10.540 1.00 76.15 1116 LEU A N 1
ATOM 2595 C CA . LEU A 1 358 ? 28.416 -17.675 11.852 1.00 78.73 1116 LEU A CA 1
ATOM 2596 C C . LEU A 1 358 ? 29.457 -17.602 12.961 1.00 82.05 1116 LEU A C 1
ATOM 2597 O O . LEU A 1 358 ? 29.252 -16.911 13.966 1.00 77.55 1116 LEU A O 1
ATOM 2602 N N . ARG A 1 359 ? 30.579 -18.308 12.796 1.00 82.66 1117 ARG A N 1
ATOM 2603 C CA . ARG A 1 359 ? 31.683 -18.181 13.742 1.00 74.25 1117 ARG A CA 1
ATOM 2604 C C . ARG A 1 359 ? 32.183 -16.746 13.802 1.00 72.91 1117 ARG A C 1
ATOM 2605 O O . ARG A 1 359 ? 32.386 -16.189 14.888 1.00 69.49 1117 ARG A O 1
ATOM 2613 N N . MET A 1 360 ? 32.391 -16.129 12.636 1.00 69.77 1118 MET A N 1
ATOM 2614 C CA . MET A 1 360 ? 32.896 -14.759 12.613 1.00 68.94 1118 MET A CA 1
ATOM 2615 C C . MET A 1 360 ? 31.889 -13.782 13.209 1.00 74.88 1118 MET A C 1
ATOM 2616 O O . MET A 1 360 ? 32.270 -12.844 13.919 1.00 69.60 1118 MET A O 1
ATOM 2621 N N . LEU A 1 361 ? 30.598 -13.987 12.937 1.00 78.00 1119 LEU A N 1
ATOM 2622 C CA . LEU A 1 361 ? 29.576 -13.093 13.474 1.00 73.65 1119 LEU A CA 1
ATOM 2623 C C . LEU A 1 361 ? 29.462 -13.230 14.988 1.00 71.08 1119 LEU A C 1
ATOM 2624 O O . LEU A 1 361 ? 29.305 -12.230 15.699 1.00 66.30 1119 LEU A O 1
ATOM 2629 N N . GLN A 1 362 ? 29.536 -14.461 15.499 1.00 72.54 1120 GLN A N 1
ATOM 2630 C CA . GLN A 1 362 ? 29.439 -14.675 16.939 1.00 72.35 1120 GLN A CA 1
ATOM 2631 C C . GLN A 1 362 ? 30.596 -14.011 17.676 1.00 68.84 1120 GLN A C 1
ATOM 2632 O O . GLN A 1 362 ? 30.418 -13.482 18.779 1.00 64.92 1120 GLN A O 1
ATOM 2638 N N . GLN A 1 363 ? 31.785 -14.019 17.078 1.00 70.36 1121 GLN A N 1
ATOM 2639 C CA . GLN A 1 363 ? 32.950 -13.359 17.653 1.00 72.09 1121 GLN A CA 1
ATOM 2640 C C . GLN A 1 363 ? 32.989 -11.863 17.361 1.00 67.75 1121 GLN A C 1
ATOM 2641 O O . GLN A 1 363 ? 33.997 -11.216 17.665 1.00 75.72 1121 GLN A O 1
ATOM 2647 N N . LYS A 1 364 ? 31.921 -11.311 16.781 1.00 65.63 1122 LYS A N 1
ATOM 2648 C CA . LYS A 1 364 ? 31.798 -9.876 16.515 1.00 64.54 1122 LYS A CA 1
ATOM 2649 C C . LYS A 1 364 ? 32.888 -9.372 15.573 1.00 66.12 1122 LYS A C 1
ATOM 2650 O O . LYS A 1 364 ? 33.307 -8.214 15.653 1.00 63.19 1122 LYS A O 1
ATOM 2656 N N . ARG A 1 365 ? 33.347 -10.237 14.671 1.00 66.09 1123 ARG A N 1
ATOM 2657 C CA . ARG A 1 365 ? 34.315 -9.864 13.640 1.00 66.96 1123 ARG A CA 1
ATOM 2658 C C . ARG A 1 365 ? 33.518 -9.481 12.398 1.00 72.44 1123 ARG A C 1
ATOM 2659 O O . ARG A 1 365 ? 33.263 -10.302 11.516 1.00 74.34 1123 ARG A O 1
ATOM 2667 N N . TRP A 1 366 ? 33.118 -8.209 12.328 1.00 67.77 1124 TRP A N 1
ATOM 2668 C CA . TRP A 1 366 ? 32.108 -7.803 11.354 1.00 62.36 1124 TRP A CA 1
ATOM 2669 C C . TRP A 1 366 ? 32.662 -7.793 9.935 1.00 69.51 1124 TRP A C 1
ATOM 2670 O O . TRP A 1 366 ? 32.076 -8.396 9.030 1.00 72.85 1124 TRP A O 1
ATOM 2681 N N . ASP A 1 367 ? 33.784 -7.102 9.716 1.00 70.85 1125 ASP A N 1
ATOM 2682 C CA . ASP A 1 367 ? 34.295 -6.934 8.357 1.00 67.74 1125 ASP A CA 1
ATOM 2683 C C . ASP A 1 367 ? 34.758 -8.261 7.766 1.00 63.74 1125 ASP A C 1
ATOM 2684 O O . ASP A 1 367 ? 34.572 -8.516 6.568 1.00 66.20 1125 ASP A O 1
ATOM 2689 N N . GLU A 1 368 ? 35.358 -9.119 8.590 1.00 64.03 1126 GLU A N 1
ATOM 2690 C CA . GLU A 1 368 ? 35.786 -10.427 8.106 1.00 68.55 1126 GLU A CA 1
ATOM 2691 C C . GLU A 1 368 ? 34.586 -11.294 7.746 1.00 72.70 1126 GLU A C 1
ATOM 2692 O O . GLU A 1 368 ? 34.598 -11.991 6.723 1.00 68.51 1126 GLU A O 1
ATOM 2698 N N . ALA A 1 369 ? 33.533 -11.252 8.565 1.00 71.79 1127 ALA A N 1
ATOM 2699 C CA . ALA A 1 369 ? 32.300 -11.947 8.212 1.00 69.16 1127 ALA A CA 1
ATOM 2700 C C . ALA A 1 369 ? 31.695 -11.390 6.932 1.00 70.02 1127 ALA A C 1
ATOM 2701 O O . ALA A 1 369 ? 31.128 -12.144 6.136 1.00 72.65 1127 ALA A O 1
ATOM 2703 N N . ALA A 1 370 ? 31.820 -10.080 6.708 1.00 62.90 1128 ALA A N 1
ATOM 2704 C CA . ALA A 1 370 ? 31.301 -9.483 5.483 1.00 60.26 1128 ALA A CA 1
ATOM 2705 C C . ALA A 1 370 ? 32.050 -10.004 4.262 1.00 65.19 1128 ALA A C 1
ATOM 2706 O O . ALA A 1 370 ? 31.436 -10.403 3.263 1.00 62.74 1128 ALA A O 1
ATOM 2708 N N . VAL A 1 371 ? 33.384 -10.008 4.326 1.00 66.54 1129 VAL A N 1
ATOM 2709 C CA . VAL A 1 371 ? 34.161 -10.473 3.180 1.00 71.27 1129 VAL A CA 1
ATOM 2710 C C . VAL A 1 371 ? 33.992 -11.974 2.983 1.00 72.40 1129 VAL A C 1
ATOM 2711 O O . VAL A 1 371 ? 34.140 -12.478 1.863 1.00 74.76 1129 VAL A O 1
ATOM 2715 N N . ASN A 1 372 ? 33.671 -12.715 4.047 1.00 65.23 1130 ASN A N 1
ATOM 2716 C CA . ASN A 1 372 ? 33.465 -14.149 3.889 1.00 67.61 1130 ASN A CA 1
ATOM 2717 C C . ASN A 1 372 ? 32.076 -14.464 3.345 1.00 73.42 1130 ASN A C 1
ATOM 2718 O O . ASN A 1 372 ? 31.911 -15.443 2.607 1.00 80.78 1130 ASN A O 1
ATOM 2723 N N . LEU A 1 373 ? 31.073 -13.651 3.689 1.00 72.52 1131 LEU A N 1
ATOM 2724 C CA . LEU A 1 373 ? 29.741 -13.830 3.122 1.00 71.66 1131 LEU A CA 1
ATOM 2725 C C . LEU A 1 373 ? 29.690 -13.383 1.668 1.00 69.50 1131 LEU A C 1
ATOM 2726 O O . LEU A 1 373 ? 28.960 -13.975 0.865 1.00 72.67 1131 LEU A O 1
ATOM 2731 N N . ALA A 1 374 ? 30.459 -12.352 1.308 1.00 60.42 1132 ALA A N 1
ATOM 2732 C CA . ALA A 1 374 ? 30.457 -11.864 -0.066 1.00 60.99 1132 ALA A CA 1
ATOM 2733 C C . ALA A 1 374 ? 31.069 -12.851 -1.054 1.00 71.64 1132 ALA A C 1
ATOM 2734 O O . ALA A 1 374 ? 31.010 -12.602 -2.263 1.00 74.38 1132 ALA A O 1
ATOM 2736 N N . LYS A 1 375 ? 31.652 -13.952 -0.578 1.00 72.10 1133 LYS A N 1
ATOM 2737 C CA . LYS A 1 375 ? 32.213 -14.974 -1.452 1.00 75.04 1133 LYS A CA 1
ATOM 2738 C C . LYS A 1 375 ? 31.298 -16.177 -1.631 1.00 78.07 1133 LYS A C 1
ATOM 2739 O O . LYS A 1 375 ? 31.627 -17.070 -2.420 1.00 82.23 1133 LYS A O 1
ATOM 2745 N N . SER A 1 376 ? 30.170 -16.224 -0.929 1.00 81.95 1134 SER A N 1
ATOM 2746 C CA . SER A 1 376 ? 29.315 -17.399 -0.924 1.00 83.82 1134 SER A CA 1
ATOM 2747 C C . SER A 1 376 ? 28.490 -17.489 -2.206 1.00 80.19 1134 SER A C 1
ATOM 2748 O O . SER A 1 376 ? 28.410 -16.549 -3.001 1.00 83.75 1134 SER A O 1
ATOM 2751 N N . ARG A 1 377 ? 27.871 -18.657 -2.398 1.00 82.31 1135 ARG A N 1
ATOM 2752 C CA . ARG A 1 377 ? 26.930 -18.831 -3.498 1.00 84.89 1135 ARG A CA 1
ATOM 2753 C C . ARG A 1 377 ? 25.689 -17.969 -3.306 1.00 85.53 1135 ARG A C 1
ATOM 2754 O O . ARG A 1 377 ? 25.121 -17.473 -4.286 1.00 81.43 1135 ARG A O 1
ATOM 2762 N N . TRP A 1 378 ? 25.259 -17.787 -2.055 1.00 83.09 1136 TRP A N 1
ATOM 2763 C CA . TRP A 1 378 ? 24.096 -16.952 -1.774 1.00 77.44 1136 TRP A CA 1
ATOM 2764 C C . TRP A 1 378 ? 24.312 -15.524 -2.253 1.00 75.55 1136 TRP A C 1
ATOM 2765 O O . TRP A 1 378 ? 23.380 -14.879 -2.747 1.00 74.61 1136 TRP A O 1
ATOM 2776 N N . TYR A 1 379 ? 25.539 -15.013 -2.121 1.00 79.07 1137 TYR A N 1
ATOM 2777 C CA . TYR A 1 379 ? 25.839 -13.678 -2.625 1.00 71.72 1137 TYR A CA 1
ATOM 2778 C C . TYR A 1 379 ? 25.716 -13.624 -4.141 1.00 76.22 1137 TYR A C 1
ATOM 2779 O O . TYR A 1 379 ? 25.138 -12.681 -4.693 1.00 82.90 1137 TYR A O 1
ATOM 2788 N N . ASN A 1 380 ? 26.249 -14.634 -4.832 1.00 81.64 1138 ASN A N 1
ATOM 2789 C CA . ASN A 1 380 ? 26.264 -14.605 -6.290 1.00 87.76 1138 ASN A CA 1
ATOM 2790 C C . ASN A 1 380 ? 24.874 -14.803 -6.879 1.00 85.84 1138 ASN A C 1
ATOM 2791 O O . ASN A 1 380 ? 24.577 -14.264 -7.951 1.00 85.90 1138 ASN A O 1
ATOM 2796 N N . GLN A 1 381 ? 24.008 -15.561 -6.202 1.00 87.08 1139 GLN A N 1
ATOM 2797 C CA . GLN A 1 381 ? 22.674 -15.791 -6.747 1.00 83.66 1139 GLN A CA 1
ATOM 2798 C C . GLN A 1 381 ? 21.765 -14.583 -6.546 1.00 80.90 1139 GLN A C 1
ATOM 2799 O O . GLN A 1 381 ? 21.027 -14.201 -7.462 1.00 78.84 1139 GLN A O 1
ATOM 2805 N N . THR A 1 382 ? 21.804 -13.967 -5.364 1.00 80.91 1140 THR A N 1
ATOM 2806 C CA . THR A 1 382 ? 20.958 -12.820 -5.030 1.00 75.67 1140 THR A CA 1
ATOM 2807 C C . THR A 1 382 ? 21.846 -11.679 -4.551 1.00 76.02 1140 THR A C 1
ATOM 2808 O O . THR A 1 382 ? 21.989 -11.452 -3.342 1.00 73.45 1140 THR A O 1
ATOM 2812 N N . PRO A 1 383 ? 22.449 -10.927 -5.477 1.00 77.13 1141 PRO A N 1
ATOM 2813 C CA . PRO A 1 383 ? 23.452 -9.930 -5.061 1.00 72.46 1141 PRO A CA 1
ATOM 2814 C C . PRO A 1 383 ? 22.878 -8.733 -4.322 1.00 76.84 1141 PRO A C 1
ATOM 2815 O O . PRO A 1 383 ? 23.529 -8.226 -3.403 1.00 69.95 1141 PRO A O 1
ATOM 2819 N N . ASN A 1 384 ? 21.693 -8.249 -4.697 1.00 74.92 1142 ASN A N 1
ATOM 2820 C CA . ASN A 1 384 ? 21.137 -7.062 -4.049 1.00 66.08 1142 ASN A CA 1
ATOM 2821 C C . ASN A 1 384 ? 20.831 -7.333 -2.580 1.00 66.59 1142 ASN A C 1
ATOM 2822 O O . ASN A 1 384 ? 21.300 -6.618 -1.680 1.00 70.03 1142 ASN A O 1
ATOM 2827 N N . ARG A 1 385 ? 20.018 -8.361 -2.328 1.00 67.66 1143 ARG A N 1
ATOM 2828 C CA . ARG A 1 385 ? 19.678 -8.743 -0.964 1.00 63.23 1143 ARG A CA 1
ATOM 2829 C C . ARG A 1 385 ? 20.927 -9.077 -0.161 1.00 66.71 1143 ARG A C 1
ATOM 2830 O O . ARG A 1 385 ? 21.035 -8.711 1.015 1.00 68.03 1143 ARG A O 1
ATOM 2838 N N . ALA A 1 386 ? 21.890 -9.757 -0.788 1.00 69.58 1144 ALA A N 1
ATOM 2839 C CA . ALA A 1 386 ? 23.116 -10.125 -0.088 1.00 61.87 1144 ALA A CA 1
ATOM 2840 C C . ALA A 1 386 ? 23.913 -8.892 0.311 1.00 59.91 1144 ALA A C 1
ATOM 2841 O O . ALA A 1 386 ? 24.399 -8.795 1.441 1.00 61.82 1144 ALA A O 1
ATOM 2843 N N . LYS A 1 387 ? 24.060 -7.936 -0.610 1.00 56.28 1145 LYS A N 1
ATOM 2844 C CA . LYS A 1 387 ? 24.796 -6.717 -0.297 1.00 53.26 1145 LYS A CA 1
ATOM 2845 C C . LYS A 1 387 ? 24.127 -5.944 0.829 1.00 56.29 1145 LYS A C 1
ATOM 2846 O O . LYS A 1 387 ? 24.801 -5.470 1.752 1.00 56.20 1145 LYS A O 1
ATOM 2852 N N . ARG A 1 388 ? 22.799 -5.815 0.782 1.00 60.06 1146 ARG A N 1
ATOM 2853 C CA . ARG A 1 388 ? 22.118 -5.053 1.826 1.00 56.88 1146 ARG A CA 1
ATOM 2854 C C . ARG A 1 388 ? 22.199 -5.758 3.179 1.00 63.84 1146 ARG A C 1
ATOM 2855 O O . ARG A 1 388 ? 22.435 -5.112 4.208 1.00 66.98 1146 ARG A O 1
ATOM 2863 N N . VAL A 1 389 ? 22.037 -7.084 3.198 1.00 64.31 1147 VAL A N 1
ATOM 2864 C CA . VAL A 1 389 ? 22.122 -7.827 4.453 1.00 59.88 1147 VAL A CA 1
ATOM 2865 C C . VAL A 1 389 ? 23.540 -7.780 5.014 1.00 60.64 1147 VAL A C 1
ATOM 2866 O O . VAL A 1 389 ? 23.739 -7.672 6.230 1.00 60.70 1147 VAL A O 1
ATOM 2870 N N . ILE A 1 390 ? 24.548 -7.843 4.142 1.00 57.29 1148 ILE A N 1
ATOM 2871 C CA . ILE A 1 390 ? 25.933 -7.799 4.598 1.00 59.63 1148 ILE A CA 1
ATOM 2872 C C . ILE A 1 390 ? 26.277 -6.413 5.129 1.00 61.42 1148 ILE A C 1
ATOM 2873 O O . ILE A 1 390 ? 27.009 -6.277 6.116 1.00 62.39 1148 ILE A O 1
ATOM 2878 N N . THR A 1 391 ? 25.754 -5.364 4.491 1.00 62.48 1149 THR A N 1
ATOM 2879 C CA . THR A 1 391 ? 25.923 -4.018 5.029 1.00 58.59 1149 THR A CA 1
ATOM 2880 C C . THR A 1 391 ? 25.260 -3.891 6.395 1.00 59.04 1149 THR A C 1
ATOM 2881 O O . THR A 1 391 ? 25.813 -3.267 7.308 1.00 59.94 1149 THR A O 1
ATOM 2885 N N . THR A 1 392 ? 24.076 -4.488 6.554 1.00 65.25 1150 THR A N 1
ATOM 2886 C CA . THR A 1 392 ? 23.417 -4.492 7.857 1.00 66.72 1150 THR A CA 1
ATOM 2887 C C . THR A 1 392 ? 24.268 -5.205 8.904 1.00 66.24 1150 THR A C 1
ATOM 2888 O O . THR A 1 392 ? 24.378 -4.745 10.046 1.00 66.01 1150 THR A O 1
ATOM 2892 N N . PHE A 1 393 ? 24.878 -6.330 8.529 1.00 64.31 1151 PHE A N 1
ATOM 2893 C CA . PHE A 1 393 ? 25.735 -7.061 9.459 1.00 64.42 1151 PHE A CA 1
ATOM 2894 C C . PHE A 1 393 ? 26.975 -6.254 9.829 1.00 67.70 1151 PHE A C 1
ATOM 2895 O O . PHE A 1 393 ? 27.393 -6.244 10.992 1.00 64.56 1151 PHE A O 1
ATOM 2903 N N . ARG A 1 394 ? 27.576 -5.575 8.851 1.00 69.45 1152 ARG A N 1
ATOM 2904 C CA . ARG A 1 394 ? 28.803 -4.826 9.100 1.00 66.10 1152 ARG A CA 1
ATOM 2905 C C . ARG A 1 394 ? 28.533 -3.591 9.951 1.00 67.36 1152 ARG A C 1
ATOM 2906 O O . ARG A 1 394 ? 29.115 -3.422 11.029 1.00 69.34 1152 ARG A O 1
ATOM 2914 N N . THR A 1 395 ? 27.648 -2.712 9.478 1.00 69.68 1153 THR A N 1
ATOM 2915 C CA . THR A 1 395 ? 27.395 -1.454 10.171 1.00 64.90 1153 THR A CA 1
ATOM 2916 C C . THR A 1 395 ? 26.557 -1.643 11.429 1.00 67.43 1153 THR A C 1
ATOM 2917 O O . THR A 1 395 ? 26.674 -0.848 12.368 1.00 68.28 1153 THR A O 1
ATOM 2921 N N . GLY A 1 396 ? 25.714 -2.672 11.468 1.00 70.28 1154 GLY A N 1
ATOM 2922 C CA . GLY A 1 396 ? 24.834 -2.861 12.604 1.00 65.48 1154 GLY A CA 1
ATOM 2923 C C . GLY A 1 396 ? 23.687 -1.881 12.676 1.00 72.30 1154 GLY A C 1
ATOM 2924 O O . GLY A 1 396 ? 23.108 -1.698 13.750 1.00 77.47 1154 GLY A O 1
ATOM 2925 N N . THR A 1 397 ? 23.344 -1.239 11.560 1.00 67.25 1155 THR A N 1
ATOM 2926 C CA . THR A 1 397 ? 22.279 -0.247 11.503 1.00 68.24 1155 THR A CA 1
ATOM 2927 C C . THR A 1 397 ? 21.291 -0.633 10.407 1.00 67.19 1155 THR A C 1
ATOM 2928 O O . THR A 1 397 ? 21.481 -1.614 9.682 1.00 68.11 1155 THR A O 1
ATOM 2932 N N . TRP A 1 398 ? 20.223 0.158 10.290 1.00 66.23 1156 TRP A N 1
ATOM 2933 C CA . TRP A 1 398 ? 19.250 0.024 9.214 1.00 65.09 1156 TRP A CA 1
ATOM 2934 C C . TRP A 1 398 ? 19.526 0.985 8.064 1.00 66.42 1156 TRP A C 1
ATOM 2935 O O . TRP A 1 398 ? 18.618 1.274 7.277 1.00 69.42 1156 TRP A O 1
ATOM 2946 N N . ASP A 1 399 ? 20.760 1.490 7.957 1.00 66.92 1157 ASP A N 1
ATOM 2947 C CA . ASP A 1 399 ? 21.061 2.531 6.978 1.00 68.07 1157 ASP A CA 1
ATOM 2948 C C . ASP A 1 399 ? 20.788 2.077 5.550 1.00 62.05 1157 ASP A C 1
ATOM 2949 O O . ASP A 1 399 ? 20.505 2.908 4.680 1.00 63.46 1157 ASP A O 1
ATOM 2954 N N . ALA A 1 400 ? 20.861 0.771 5.288 1.00 57.04 1158 ALA A N 1
ATOM 2955 C CA . ALA A 1 400 ? 20.654 0.286 3.929 1.00 52.58 1158 ALA A CA 1
ATOM 2956 C C . ALA A 1 400 ? 19.196 0.402 3.501 1.00 59.52 1158 ALA A C 1
ATOM 2957 O O . ALA A 1 400 ? 18.915 0.583 2.310 1.00 64.38 1158 ALA A O 1
ATOM 2959 N N . TYR A 1 401 ? 18.261 0.317 4.446 1.00 58.13 1159 TYR A N 1
ATOM 2960 C CA . TYR A 1 401 ? 16.840 0.228 4.135 1.00 62.28 1159 TYR A CA 1
ATOM 2961 C C . TYR A 1 401 ? 16.062 1.495 4.462 1.00 64.66 1159 TYR A C 1
ATOM 2962 O O . TYR A 1 401 ? 15.360 2.028 3.597 1.00 63.43 1159 TYR A O 1
ATOM 2971 N N . LEU A 1 402 ? 16.158 1.991 5.692 1.00 61.58 311 LEU A N 1
ATOM 2972 C CA . LEU A 1 402 ? 15.287 3.063 6.147 1.00 63.13 311 LEU A CA 1
ATOM 2973 C C . LEU A 1 402 ? 15.737 4.417 5.599 1.00 64.56 311 LEU A C 1
ATOM 2974 O O . LEU A 1 402 ? 16.852 4.583 5.096 1.00 62.77 311 LEU A O 1
ATOM 2979 N N . ASN A 1 403 ? 14.841 5.396 5.701 1.00 65.01 312 ASN A N 1
ATOM 2980 C CA . ASN A 1 403 ? 15.126 6.772 5.326 1.00 67.69 312 ASN A CA 1
ATOM 2981 C C . ASN A 1 403 ? 15.466 7.595 6.565 1.00 74.41 312 ASN A C 1
ATOM 2982 O O . ASN A 1 403 ? 15.293 7.157 7.705 1.00 79.45 312 ASN A O 1
ATOM 2987 N N . ASP A 1 404 ? 15.945 8.817 6.323 1.00 77.77 313 ASP A N 1
ATOM 2988 C CA . ASP A 1 404 ? 16.545 9.612 7.388 1.00 78.76 313 ASP A CA 1
ATOM 2989 C C . ASP A 1 404 ? 15.521 10.198 8.356 1.00 85.70 313 ASP A C 1
ATOM 2990 O O . ASP A 1 404 ? 15.885 10.519 9.494 1.00 92.41 313 ASP A O 1
ATOM 2995 N N . HIS A 1 405 ? 14.260 10.350 7.941 1.00 79.80 314 HIS A N 1
ATOM 2996 C CA . HIS A 1 405 ? 13.231 10.808 8.872 1.00 72.96 314 HIS A CA 1
ATOM 2997 C C . HIS A 1 405 ? 13.106 9.851 10.054 1.00 81.93 314 HIS A C 1
ATOM 2998 O O . HIS A 1 405 ? 13.151 10.268 11.221 1.00 91.41 314 HIS A O 1
ATOM 3005 N N . LEU A 1 406 ? 12.951 8.556 9.761 1.00 78.15 315 LEU A N 1
ATOM 3006 C CA . LEU A 1 406 ? 12.872 7.543 10.808 1.00 79.69 315 LEU A CA 1
ATOM 3007 C C . LEU A 1 406 ? 14.108 7.569 11.699 1.00 91.31 315 LEU A C 1
ATOM 3008 O O . LEU A 1 406 ? 14.007 7.404 12.920 1.00 100.22 315 LEU A O 1
ATOM 3013 N N . LYS A 1 407 ? 15.284 7.781 11.105 1.00 83.06 316 LYS A N 1
ATOM 3014 C CA . LYS A 1 407 ? 16.521 7.745 11.877 1.00 88.31 316 LYS A CA 1
ATOM 3015 C C . LYS A 1 407 ? 16.610 8.928 12.836 1.00 96.33 316 LYS A C 1
ATOM 3016 O O . LYS A 1 407 ? 17.008 8.765 13.997 1.00 107.00 316 LYS A O 1
ATOM 3022 N N . GLN A 1 408 ? 16.234 10.124 12.375 1.00 92.19 317 GLN A N 1
ATOM 3023 C CA . GLN A 1 408 ? 16.210 11.278 13.269 1.00 95.04 317 GLN A CA 1
ATOM 3024 C C . GLN A 1 408 ? 15.191 11.085 14.387 1.00 101.40 317 GLN A C 1
ATOM 3025 O O . GLN A 1 408 ? 15.441 11.460 15.543 1.00 109.28 317 GLN A O 1
ATOM 3027 N N . ARG A 1 409 ? 14.035 10.499 14.061 1.00 98.31 318 ARG A N 1
ATOM 3028 C CA . ARG A 1 409 ? 13.033 10.224 15.089 1.00 99.31 318 ARG A CA 1
ATOM 3029 C C . ARG A 1 409 ? 13.581 9.272 16.148 1.00 99.55 318 ARG A C 1
ATOM 3030 O O . ARG A 1 409 ? 13.404 9.493 17.355 1.00 105.90 318 ARG A O 1
ATOM 3032 N N . ARG A 1 410 ? 14.248 8.201 15.707 1.00 96.92 319 ARG A N 1
ATOM 3033 C CA . ARG A 1 410 ? 14.871 7.266 16.639 1.00 102.65 319 ARG A CA 1
ATOM 3034 C C . ARG A 1 410 ? 15.894 7.970 17.521 1.00 105.90 319 ARG A C 1
ATOM 3035 O O . ARG A 1 410 ? 15.9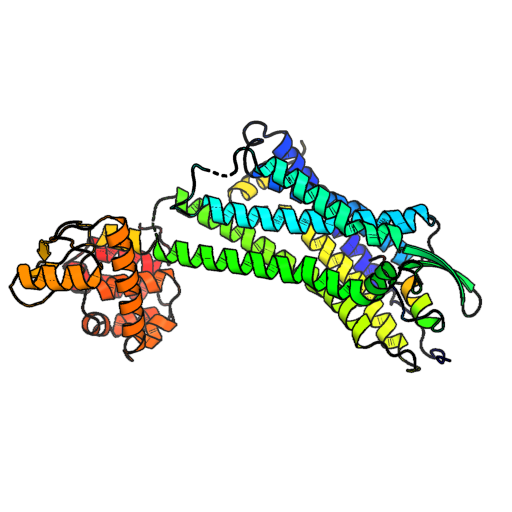48 7.740 18.736 1.00 111.04 319 ARG A O 1
ATOM 3043 N N . GLU A 1 411 ? 16.731 8.816 16.916 1.00 104.23 320 GLU A N 1
ATOM 3044 C CA . GLU A 1 411 ? 17.731 9.555 17.680 1.00 105.86 320 GLU A CA 1
ATOM 3045 C C . GLU A 1 411 ? 17.083 10.377 18.787 1.00 108.86 320 GLU A C 1
ATOM 3046 O O . GLU A 1 411 ? 17.505 10.321 19.949 1.00 111.02 320 GLU A O 1
ATOM 3052 N N . VAL A 1 412 ? 16.049 11.149 18.441 1.00 102.86 321 VAL A N 1
ATOM 3053 C CA . VAL A 1 412 ? 15.413 12.019 19.429 1.00 103.15 321 VAL A CA 1
ATOM 3054 C C . VAL A 1 412 ? 14.773 11.195 20.543 1.00 105.38 321 VAL A C 1
ATOM 3055 O O . VAL A 1 412 ? 14.899 11.525 21.734 1.00 108.11 321 VAL A O 1
ATOM 3059 N N . ALA A 1 413 ? 14.081 10.111 20.179 1.00 106.44 322 ALA A N 1
ATOM 3060 C CA . ALA A 1 413 ? 13.431 9.280 21.188 1.00 102.72 322 ALA A CA 1
ATOM 3061 C C . ALA A 1 413 ? 14.452 8.677 22.146 1.00 102.11 322 ALA A C 1
ATOM 3062 O O . ALA A 1 413 ? 14.260 8.686 23.370 1.00 105.81 322 ALA A O 1
ATOM 3064 N N . LYS A 1 414 ? 15.553 8.148 21.603 1.00 97.91 323 LYS A N 1
ATOM 3065 C CA . LYS A 1 414 ? 16.585 7.567 22.453 1.00 100.75 323 LYS A CA 1
ATOM 3066 C C . LYS A 1 414 ? 17.237 8.620 23.338 1.00 105.00 323 LYS A C 1
ATOM 3067 O O . LYS A 1 414 ? 17.603 8.328 24.482 1.00 103.68 323 LYS A O 1
ATOM 3073 N N . THR A 1 415 ? 17.388 9.847 22.835 1.00 107.79 324 THR A N 1
ATOM 3074 C CA . THR A 1 415 ? 17.919 10.925 23.666 1.00 105.89 324 THR A CA 1
ATOM 3075 C C . THR A 1 415 ? 17.011 11.193 24.861 1.00 101.89 324 THR A C 1
ATOM 3076 O O . THR A 1 415 ? 17.479 11.302 26.003 1.00 98.71 324 THR A O 1
ATOM 3080 N N . VAL A 1 416 ? 15.703 11.300 24.616 1.00 104.39 325 VAL A N 1
ATOM 3081 C CA . VAL A 1 416 ? 14.785 11.586 25.719 1.00 104.06 325 VAL A CA 1
ATOM 3082 C C . VAL A 1 416 ? 14.776 10.431 26.717 1.00 101.42 325 VAL A C 1
ATOM 3083 O O . VAL A 1 416 ? 14.681 10.637 27.936 1.00 99.80 325 VAL A O 1
ATOM 3087 N N . PHE A 1 417 ? 14.893 9.196 26.220 1.00 102.10 326 PHE A N 1
ATOM 3088 C CA . PHE A 1 417 ? 14.937 8.053 27.130 1.00 103.34 326 PHE A CA 1
ATOM 3089 C C . PHE A 1 417 ? 16.209 8.057 27.977 1.00 103.23 326 PHE A C 1
ATOM 3090 O O . PHE A 1 417 ? 16.164 7.781 29.185 1.00 104.07 326 PHE A O 1
ATOM 3098 N N . CYS A 1 418 ? 17.358 8.346 27.364 1.00 102.58 327 CYS A N 1
ATOM 3099 C CA . CYS A 1 418 ? 18.580 8.482 28.147 1.00 101.22 327 CYS A CA 1
ATOM 3100 C C . CYS A 1 418 ? 18.444 9.590 29.182 1.00 98.68 327 CYS A C 1
ATOM 3101 O O . CYS A 1 418 ? 19.004 9.488 30.280 1.00 101.43 327 CYS A O 1
ATOM 3104 N N . LEU A 1 419 ? 17.685 10.642 28.862 1.00 97.32 328 LEU A N 1
ATOM 3105 C CA . LEU A 1 419 ? 17.404 11.675 29.855 1.00 93.65 328 LEU A CA 1
ATOM 3106 C C . LEU A 1 419 ? 16.609 11.122 31.031 1.00 96.73 328 LEU A C 1
ATOM 3107 O O . LEU A 1 419 ? 16.904 11.445 32.190 1.00 96.65 328 LEU A O 1
ATOM 3112 N N . VAL A 1 420 ? 15.572 10.324 30.756 1.00 99.10 329 VAL A N 1
ATOM 3113 C CA . VAL A 1 420 ? 14.817 9.771 31.881 1.00 99.04 329 VAL A CA 1
ATOM 3114 C C . VAL A 1 420 ? 15.711 8.861 32.713 1.00 97.26 329 VAL A C 1
ATOM 3115 O O . VAL A 1 420 ? 15.552 8.770 33.936 1.00 90.64 329 VAL A O 1
ATOM 3119 N N . LEU A 1 421 ? 16.685 8.201 32.077 1.00 100.83 330 LEU A N 1
ATOM 3120 C CA . LEU A 1 421 ? 17.614 7.360 32.831 1.00 97.16 330 LEU A CA 1
ATOM 3121 C C . LEU A 1 421 ? 18.528 8.203 33.717 1.00 99.88 330 LEU A C 1
ATOM 3122 O O . LEU A 1 421 ? 18.781 7.853 34.880 1.00 99.48 330 LEU A O 1
ATOM 3127 N N . VAL A 1 422 ? 19.051 9.305 33.172 1.00 95.58 331 VAL A N 1
ATOM 3128 C CA . VAL A 1 422 ? 19.839 10.241 33.972 1.00 95.32 331 VAL A CA 1
ATOM 3129 C C . VAL A 1 422 ? 19.028 10.725 35.166 1.00 97.06 331 VAL A C 1
ATOM 3130 O O . VAL A 1 422 ? 19.542 10.828 36.287 1.00 98.61 331 VAL A O 1
ATOM 3134 N N . PHE A 1 423 ? 17.745 11.019 34.945 1.00 92.04 332 PHE A N 1
ATOM 3135 C CA . PHE A 1 423 ? 16.871 11.406 36.048 1.00 90.71 332 PHE A CA 1
ATOM 3136 C C . PHE A 1 423 ? 16.791 10.298 37.090 1.00 89.20 332 PHE A C 1
ATOM 3137 O O . PHE A 1 423 ? 16.995 10.536 38.286 1.00 88.16 332 PHE A O 1
ATOM 3145 N N . ALA A 1 424 ? 16.486 9.076 36.648 1.00 93.64 333 ALA A N 1
ATOM 3146 C CA . ALA A 1 424 ? 16.280 7.970 37.576 1.00 90.66 333 ALA A CA 1
ATOM 3147 C C . ALA A 1 424 ? 17.528 7.675 38.394 1.00 88.44 333 ALA A C 1
ATOM 3148 O O . ALA A 1 424 ? 17.425 7.207 39.534 1.00 79.51 333 ALA A O 1
ATOM 3150 N N . LEU A 1 425 ? 18.711 7.936 37.841 1.00 94.30 334 LEU A N 1
ATOM 3151 C CA . LEU A 1 425 ? 19.926 7.681 38.606 1.00 101.35 334 LEU A CA 1
ATOM 3152 C C . LEU A 1 425 ? 20.369 8.872 39.448 1.00 95.86 334 LEU A C 1
ATOM 3153 O O . LEU A 1 425 ? 21.055 8.680 40.459 1.00 87.83 334 LEU A O 1
ATOM 3158 N N . CYS A 1 426 ? 19.993 10.096 39.071 1.00 92.58 335 CYS A N 1
ATOM 3159 C CA . CYS A 1 426 ? 20.384 11.253 39.871 1.00 88.34 335 CYS A CA 1
ATOM 3160 C C . CYS A 1 426 ? 19.489 11.426 41.093 1.00 94.64 335 CYS A C 1
ATOM 3161 O O . CYS A 1 426 ? 19.957 11.867 42.148 1.00 99.74 335 CYS A O 1
ATOM 3164 N N . TRP A 1 427 ? 18.206 11.093 40.976 1.00 89.53 336 TRP A N 1
ATOM 3165 C CA . TRP A 1 427 ? 17.268 11.293 42.071 1.00 88.39 336 TRP A CA 1
ATOM 3166 C C . TRP A 1 427 ? 17.206 10.119 43.038 1.00 92.01 336 TRP A C 1
ATOM 3167 O O . TRP A 1 427 ? 16.590 10.248 44.101 1.00 92.09 336 TRP A O 1
ATOM 3178 N N . LEU A 1 428 ? 17.825 8.989 42.703 1.00 91.87 337 LEU A N 1
ATOM 3179 C CA . LEU A 1 428 ? 17.802 7.839 43.604 1.00 85.53 337 LEU A CA 1
ATOM 3180 C C . LEU A 1 428 ? 18.445 8.108 44.965 1.00 90.78 337 LEU A C 1
ATOM 3181 O O . LEU A 1 428 ? 17.860 7.684 45.977 1.00 93.38 337 LEU A O 1
ATOM 3186 N N . PRO A 1 429 ? 19.609 8.768 45.075 1.00 95.04 338 PRO A N 1
ATOM 3187 C CA . PRO A 1 429 ? 20.252 8.872 46.400 1.00 94.30 338 PRO A CA 1
ATOM 3188 C C . PRO A 1 429 ? 19.446 9.638 47.439 1.00 87.48 338 PRO A C 1
ATOM 3189 O O . PRO A 1 429 ? 19.439 9.239 48.609 1.00 85.54 338 PRO A O 1
ATOM 3193 N N . LEU A 1 430 ? 18.774 10.727 47.061 1.00 81.04 339 LEU A N 1
ATOM 3194 C CA . LEU A 1 430 ? 17.998 11.490 48.037 1.00 88.84 339 LEU A CA 1
ATOM 3195 C C . LEU A 1 430 ? 16.830 10.665 48.570 1.00 88.75 339 LEU A C 1
ATOM 3196 O O . LEU A 1 430 ? 16.595 10.597 49.788 1.00 92.23 339 LEU A O 1
ATOM 3201 N N . HIS A 1 431 ? 16.074 10.045 47.660 1.00 83.30 340 HIS A N 1
ATOM 3202 C CA . HIS A 1 431 ? 14.997 9.150 48.065 1.00 89.02 340 HIS A CA 1
ATOM 3203 C C . HIS A 1 431 ? 15.519 8.041 48.965 1.00 85.80 340 HIS A C 1
ATOM 3204 O O . HIS A 1 431 ? 14.901 7.721 49.987 1.00 90.08 340 HIS A O 1
ATOM 3211 N N . LEU A 1 432 ? 16.662 7.451 48.609 1.00 86.48 341 LEU A N 1
ATOM 3212 C CA . LEU A 1 432 ? 17.199 6.352 49.403 1.00 89.90 341 LEU A CA 1
ATOM 3213 C C . LEU A 1 432 ? 17.626 6.827 50.785 1.00 93.81 341 LEU A C 1
ATOM 3214 O O . LEU A 1 432 ? 17.469 6.099 51.769 1.00 95.01 341 LEU A O 1
ATOM 3219 N N . ALA A 1 433 ? 18.158 8.047 50.883 1.00 93.85 342 ALA A N 1
ATOM 3220 C CA . ALA A 1 433 ? 18.528 8.586 52.187 1.00 88.41 342 ALA A CA 1
ATOM 3221 C C . ALA A 1 433 ? 17.301 8.781 53.066 1.00 92.64 342 ALA A C 1
ATOM 3222 O O . ALA A 1 433 ? 17.316 8.435 54.255 1.00 92.01 342 ALA A O 1
ATOM 3224 N N . ARG A 1 434 ? 16.225 9.333 52.498 1.00 92.40 343 ARG A N 1
ATOM 3225 C CA . ARG A 1 434 ? 14.994 9.478 53.273 1.00 91.31 343 ARG A CA 1
ATOM 3226 C C . ARG A 1 434 ? 14.444 8.118 53.696 1.00 91.44 343 ARG A C 1
ATOM 3227 O O . ARG A 1 434 ? 13.980 7.948 54.834 1.00 96.63 343 ARG A O 1
ATOM 3235 N N . ILE A 1 435 ? 14.500 7.132 52.797 1.00 87.77 344 ILE A N 1
ATOM 3236 C CA . ILE A 1 435 ? 13.996 5.799 53.121 1.00 90.55 344 ILE A CA 1
ATOM 3237 C C . ILE A 1 435 ? 14.832 5.169 54.228 1.00 92.70 344 ILE A C 1
ATOM 3238 O O . ILE A 1 435 ? 14.301 4.496 55.117 1.00 90.79 344 ILE A O 1
ATOM 3243 N N . LEU A 1 436 ? 16.150 5.380 54.196 1.00 93.36 345 LEU A N 1
ATOM 3244 C CA . LEU A 1 436 ? 17.009 4.855 55.253 1.00 91.64 345 LEU A CA 1
ATOM 3245 C C . LEU A 1 436 ? 16.700 5.515 56.589 1.00 92.01 345 LEU A C 1
ATOM 3246 O O . LEU A 1 436 ? 16.660 4.840 57.626 1.00 90.36 345 LEU A O 1
ATOM 3251 N N . LYS A 1 437 ? 16.479 6.833 56.584 1.00 90.91 346 LYS A N 1
ATOM 3252 C CA . LYS A 1 437 ? 16.080 7.513 57.812 1.00 89.65 346 LYS A CA 1
ATOM 3253 C C . LYS A 1 437 ? 14.789 6.927 58.367 1.00 92.89 346 LYS A C 1
ATOM 3254 O O . LYS A 1 437 ? 14.657 6.733 59.581 1.00 94.85 346 LYS A O 1
ATOM 3260 N N . LEU A 1 438 ? 13.828 6.629 57.490 1.00 96.48 347 LEU A N 1
ATOM 3261 C CA . LEU A 1 438 ? 12.559 6.078 57.962 1.00 96.89 347 LEU A CA 1
ATOM 3262 C C . LEU A 1 438 ? 12.710 4.641 58.451 1.00 95.66 347 LEU A C 1
ATOM 3263 O O . LEU A 1 438 ? 12.029 4.231 59.398 1.00 100.63 347 LEU A O 1
ATOM 3268 N N . THR A 1 439 ? 13.591 3.863 57.826 1.00 94.30 348 THR A N 1
ATOM 3269 C CA . THR A 1 439 ? 13.641 2.429 58.082 1.00 98.51 348 THR A CA 1
ATOM 3270 C C . THR A 1 439 ? 14.571 2.038 59.222 1.00 98.66 348 THR A C 1
ATOM 3271 O O . THR A 1 439 ? 14.299 1.049 59.914 1.00 99.11 348 THR A O 1
ATOM 3275 N N . LEU A 1 440 ? 15.663 2.773 59.441 1.00 96.99 349 LEU A N 1
ATOM 3276 C CA . LEU A 1 440 ? 16.687 2.325 60.374 1.00 104.75 349 LEU A CA 1
ATOM 3277 C C . LEU A 1 440 ? 16.758 3.116 61.672 1.00 106.72 349 LEU A C 1
ATOM 3278 O O . LEU A 1 440 ? 17.434 2.668 62.604 1.00 109.35 349 LEU A O 1
ATOM 3283 N N . TYR A 1 441 ? 16.095 4.265 61.769 1.00 103.70 350 TYR A N 1
ATOM 3284 C CA . TYR A 1 441 ? 16.210 5.068 62.979 1.00 106.41 350 TYR A CA 1
ATOM 3285 C C . TYR A 1 441 ? 15.490 4.395 64.140 1.00 112.49 350 TYR A C 1
ATOM 3286 O O . TYR A 1 441 ? 14.338 3.971 64.015 1.00 120.96 350 TYR A O 1
ATOM 3295 N N . ASN A 1 442 ? 16.178 4.309 65.274 1.00 115.74 351 ASN A N 1
ATOM 3296 C CA . ASN A 1 442 ? 15.617 3.789 66.514 1.00 118.25 351 ASN A CA 1
ATOM 3297 C C . ASN A 1 442 ? 15.895 4.803 67.613 1.00 121.56 351 ASN A C 1
ATOM 3298 O O . ASN A 1 442 ? 17.060 5.096 67.904 1.00 122.48 351 ASN A O 1
ATOM 3303 N N . GLN A 1 443 ? 14.826 5.340 68.214 1.00 117.16 352 GLN A N 1
ATOM 3304 C CA . GLN A 1 443 ? 14.979 6.350 69.257 1.00 118.46 352 GLN A CA 1
ATOM 3305 C C . GLN A 1 443 ? 15.793 5.836 70.437 1.00 122.77 352 GLN A C 1
ATOM 3306 O O . GLN A 1 443 ? 16.445 6.625 71.130 1.00 122.62 352 GLN A O 1
ATOM 3312 N N . ASN A 1 444 ? 15.768 4.525 70.691 1.00 124.64 353 ASN A N 1
ATOM 3313 C CA . ASN A 1 444 ? 16.346 4.013 71.928 1.00 125.94 353 ASN A CA 1
ATOM 3314 C C . ASN A 1 444 ? 17.867 3.902 71.864 1.00 125.03 353 ASN A C 1
ATOM 3315 O O . ASN A 1 444 ? 18.526 3.944 72.909 1.00 121.75 353 ASN A O 1
ATOM 3320 N N . ASP A 1 445 ? 18.440 3.763 70.670 1.00 129.75 354 ASP A N 1
ATOM 3321 C CA . ASP A 1 445 ? 19.873 3.523 70.554 1.00 122.58 354 ASP A CA 1
ATOM 3322 C C . ASP A 1 445 ? 20.657 4.724 71.082 1.00 124.18 354 ASP A C 1
ATOM 3323 O O . ASP A 1 445 ? 20.305 5.873 70.789 1.00 122.10 354 ASP A O 1
ATOM 3328 N N . PRO A 1 446 ? 21.719 4.497 71.877 1.00 126.88 355 PRO A N 1
ATOM 3329 C CA . PRO A 1 446 ? 22.512 5.624 72.393 1.00 126.66 355 PRO A CA 1
ATOM 3330 C C . PRO A 1 446 ? 23.423 6.246 71.346 1.00 126.83 355 PRO A C 1
ATOM 3331 O O . PRO A 1 446 ? 23.614 7.466 71.338 1.00 121.83 355 PRO A O 1
ATOM 3335 N N . ASN A 1 447 ? 24.003 5.422 70.470 1.00 123.67 356 ASN A N 1
ATOM 3336 C CA . ASN A 1 447 ? 24.955 5.882 69.463 1.00 120.07 356 ASN A CA 1
ATOM 3337 C C . ASN A 1 447 ? 24.329 5.983 68.074 1.00 121.43 356 ASN A C 1
ATOM 3338 O O . ASN A 1 447 ? 25.029 5.846 67.065 1.00 126.10 356 ASN A O 1
ATOM 3343 N N . ARG A 1 448 ? 23.018 6.222 68.008 1.00 120.96 357 ARG A N 1
ATOM 3344 C CA . ARG A 1 448 ? 22.324 6.391 66.736 1.00 116.70 357 ARG A CA 1
ATOM 3345 C C . ARG A 1 448 ? 22.761 7.652 66.000 1.00 110.38 357 ARG A C 1
ATOM 3346 O O . ARG A 1 448 ? 22.516 7.779 64.792 1.00 111.37 357 ARG A O 1
ATOM 3354 N N . CYS A 1 449 ? 23.396 8.590 66.703 1.00 111.20 358 CYS A N 1
ATOM 3355 C CA . CYS A 1 449 ? 23.793 9.844 66.083 1.00 108.19 358 CYS A CA 1
ATOM 3356 C C . CYS A 1 449 ? 24.881 9.651 65.034 1.00 103.21 358 CYS A C 1
ATOM 3357 O O . CYS A 1 449 ? 25.059 10.522 64.176 1.00 98.71 358 CYS A O 1
ATOM 3360 N N . GLU A 1 450 ? 25.591 8.521 65.064 1.00 102.97 359 GLU A N 1
ATOM 3361 C CA . GLU A 1 450 ? 26.427 8.140 63.929 1.00 109.77 359 GLU A CA 1
ATOM 3362 C C . GLU A 1 450 ? 25.590 8.021 62.660 1.00 107.99 359 GLU A C 1
ATOM 3363 O O . GLU A 1 450 ? 25.889 8.655 61.638 1.00 103.23 359 GLU A O 1
ATOM 3369 N N . LEU A 1 451 ? 24.532 7.206 62.715 1.00 107.44 360 LEU A N 1
ATOM 3370 C CA . LEU A 1 451 ? 23.598 7.103 61.599 1.00 103.56 360 LEU A CA 1
ATOM 3371 C C . LEU A 1 451 ? 22.988 8.455 61.257 1.00 102.82 360 LEU A C 1
ATOM 3372 O O . LEU A 1 451 ? 22.719 8.736 60.084 1.00 104.21 360 LEU A O 1
ATOM 3377 N N . LEU A 1 452 ? 22.780 9.309 62.260 1.00 102.50 361 LEU A N 1
ATOM 3378 C CA . LEU A 1 452 ? 22.197 10.624 61.999 1.00 99.62 361 LEU A CA 1
ATOM 3379 C C . LEU A 1 452 ? 23.132 11.500 61.169 1.00 96.41 361 LEU A C 1
ATOM 3380 O O . LEU A 1 452 ? 22.710 12.114 60.183 1.00 95.55 361 LEU A O 1
ATOM 3385 N N . SER A 1 453 ? 24.404 11.584 61.562 1.00 95.47 362 SER A N 1
ATOM 3386 C CA . SER A 1 453 ? 25.369 12.344 60.771 1.00 101.76 362 SER A CA 1
ATOM 3387 C C . SER A 1 453 ? 25.531 11.740 59.380 1.00 98.43 362 SER A C 1
ATOM 3388 O O . SER A 1 453 ? 25.675 12.467 58.382 1.00 89.24 362 SER A O 1
ATOM 3391 N N . PHE A 1 454 ? 25.510 10.408 59.298 1.00 95.34 363 PHE A N 1
ATOM 3392 C CA . PHE A 1 454 ? 25.554 9.733 58.005 1.00 91.94 363 PHE A CA 1
ATOM 3393 C C . PHE A 1 454 ? 24.416 10.208 57.107 1.00 97.52 363 PHE A C 1
ATOM 3394 O O . PHE A 1 454 ? 24.638 10.609 55.958 1.00 95.54 363 PHE A O 1
ATOM 3402 N N . LEU A 1 455 ? 23.189 10.194 57.633 1.00 97.77 364 LEU A N 1
ATOM 3403 C CA . LEU A 1 455 ? 22.034 10.634 56.857 1.00 90.34 364 LEU A CA 1
ATOM 3404 C C . LEU A 1 455 ? 22.111 12.117 56.516 1.00 93.20 364 LEU A C 1
ATOM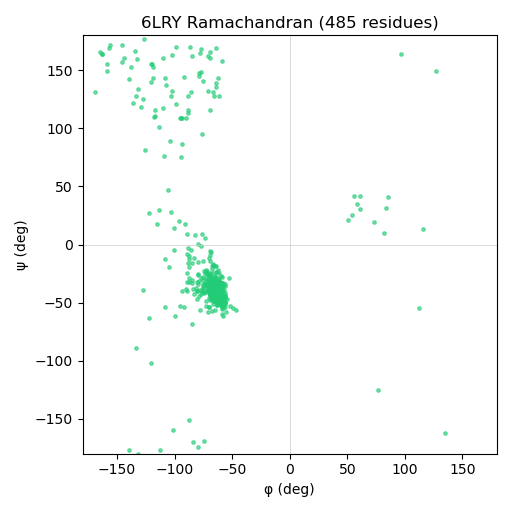 3405 O O . LEU A 1 455 ? 21.626 12.531 55.461 1.00 93.54 364 LEU A O 1
ATOM 3410 N N . LEU A 1 456 ? 22.706 12.930 57.391 1.00 96.74 365 LEU A N 1
ATOM 3411 C CA . LEU A 1 456 ? 22.922 14.339 57.066 1.00 94.93 365 LEU A CA 1
ATOM 3412 C C . LEU A 1 456 ? 23.778 14.485 55.814 1.00 87.45 365 LEU A C 1
ATOM 3413 O O . LEU A 1 456 ? 23.428 15.223 54.878 1.00 87.04 365 LEU A O 1
ATOM 3418 N N . VAL A 1 457 ? 24.921 13.794 55.792 1.00 90.38 366 VAL A N 1
ATOM 3419 C CA . VAL A 1 457 ? 25.788 13.840 54.616 1.00 92.53 366 VAL A CA 1
ATOM 3420 C C . VAL A 1 457 ? 25.044 13.328 53.388 1.00 92.17 366 VAL A C 1
ATOM 3421 O O . VAL A 1 457 ? 25.151 13.898 52.292 1.00 86.36 366 VAL A O 1
ATOM 3425 N N . LEU A 1 458 ? 24.262 12.257 53.554 1.00 91.95 367 LEU A N 1
ATOM 3426 C CA . LEU A 1 458 ? 23.537 11.694 52.417 1.00 88.72 367 LEU A CA 1
ATOM 3427 C C . LEU A 1 458 ? 22.501 12.671 51.873 1.00 90.48 367 LEU A C 1
ATOM 3428 O O . LEU A 1 458 ? 22.298 12.755 50.658 1.00 93.70 367 LEU A O 1
ATOM 3433 N N . ASP A 1 459 ? 21.835 13.420 52.754 1.00 89.43 368 ASP A N 1
ATOM 3434 C CA . ASP A 1 459 ? 20.840 14.388 52.302 1.00 88.20 368 ASP A CA 1
ATOM 3435 C C . ASP A 1 459 ? 21.496 15.544 51.559 1.00 89.29 368 ASP A C 1
ATOM 3436 O O . ASP A 1 459 ? 21.005 15.979 50.504 1.00 86.71 368 ASP A O 1
ATOM 3441 N N . TYR A 1 460 ? 22.605 16.062 52.097 1.00 90.55 369 TYR A N 1
ATOM 3442 C CA . TYR A 1 460 ? 23.297 17.141 51.402 1.00 84.97 369 TYR A CA 1
ATOM 3443 C C . TYR A 1 460 ? 23.927 16.675 50.094 1.00 87.87 369 TYR A C 1
ATOM 3444 O O . TYR A 1 460 ? 24.191 17.505 49.218 1.00 88.02 369 TYR A O 1
ATOM 3453 N N . ILE A 1 461 ? 24.162 15.370 49.937 1.00 87.38 370 ILE A N 1
ATOM 3454 C CA . ILE A 1 461 ? 24.616 14.849 48.649 1.00 91.76 370 ILE A CA 1
ATOM 3455 C C . ILE A 1 461 ? 23.442 14.663 47.689 1.00 86.40 370 ILE A C 1
ATOM 3456 O O . ILE A 1 461 ? 23.565 14.904 46.480 1.00 88.48 370 ILE A O 1
ATOM 3461 N N . GLY A 1 462 ? 22.290 14.233 48.207 1.00 90.61 371 GLY A N 1
ATOM 3462 C CA . GLY A 1 462 ? 21.134 14.026 47.350 1.00 88.55 371 GLY A CA 1
ATOM 3463 C C . GLY A 1 462 ? 20.594 15.321 46.777 1.00 83.79 371 GLY A C 1
ATOM 3464 O O . GLY A 1 462 ? 20.114 15.355 45.639 1.00 87.18 371 GLY A O 1
ATOM 3465 N N . ILE A 1 463 ? 20.652 16.403 47.560 1.00 80.06 372 ILE A N 1
ATOM 3466 C CA . ILE A 1 463 ? 20.292 17.713 47.019 1.00 83.20 372 ILE A CA 1
ATOM 3467 C C . ILE A 1 463 ? 21.166 18.044 45.814 1.00 87.60 372 ILE A C 1
ATOM 3468 O O . ILE A 1 463 ? 20.675 18.503 44.772 1.00 89.64 372 ILE A O 1
ATOM 3473 N N . ASN A 1 464 ? 22.475 17.802 45.937 1.00 94.15 373 ASN A N 1
ATOM 3474 C CA . ASN A 1 464 ? 23.394 18.060 44.834 1.00 88.90 373 ASN A CA 1
ATOM 3475 C C . ASN A 1 464 ? 23.073 17.193 43.626 1.00 91.54 373 ASN A C 1
ATOM 3476 O O . ASN A 1 464 ? 23.115 17.669 42.491 1.00 95.35 373 ASN A O 1
ATOM 3481 N N . MET A 1 465 ? 22.754 15.917 43.850 1.00 88.42 374 MET A N 1
ATOM 3482 C CA . MET A 1 465 ? 22.447 15.029 42.729 1.00 88.47 374 MET A CA 1
ATOM 3483 C C . MET A 1 465 ? 21.180 15.471 41.999 1.00 94.05 374 MET A C 1
ATOM 3484 O O . MET A 1 465 ? 21.129 15.472 40.759 1.00 98.14 374 MET A O 1
ATOM 3489 N N . ALA A 1 466 ? 20.147 15.852 42.753 1.00 92.16 375 ALA A N 1
ATOM 3490 C CA . ALA A 1 466 ? 18.905 16.315 42.139 1.00 91.37 375 ALA A CA 1
ATOM 3491 C C . ALA A 1 466 ? 19.132 17.590 41.334 1.00 92.38 375 ALA A C 1
ATOM 3492 O O . ALA A 1 466 ? 18.691 17.705 40.179 1.00 99.54 375 ALA A O 1
ATOM 3494 N N . SER A 1 467 ? 19.817 18.568 41.933 1.00 85.45 376 SER A N 1
ATOM 3495 C CA . SER A 1 467 ? 20.111 19.794 41.202 1.00 91.36 376 SER A CA 1
ATOM 3496 C C . SER A 1 467 ? 21.037 19.529 40.023 1.00 102.60 376 SER A C 1
ATOM 3497 O O . SER A 1 467 ? 20.982 20.246 39.022 1.00 107.42 376 SER A O 1
ATOM 3500 N N . LEU A 1 468 ? 21.866 18.488 40.106 1.00 102.68 377 LEU A N 1
ATOM 3501 C CA . LEU A 1 468 ? 22.723 18.126 38.984 1.00 104.91 377 LEU A CA 1
ATOM 3502 C C . LEU A 1 468 ? 21.904 17.603 37.813 1.00 107.55 377 LEU A C 1
ATOM 3503 O O . LEU A 1 468 ? 22.182 17.940 36.657 1.00 108.02 377 LEU A O 1
ATOM 3508 N N . ASN A 1 469 ? 20.897 16.773 38.090 1.00 101.02 378 ASN A N 1
ATOM 3509 C CA . ASN A 1 469 ? 19.990 16.350 37.024 1.00 103.42 378 ASN A CA 1
ATOM 3510 C C . ASN A 1 469 ? 19.275 17.546 36.408 1.00 101.24 378 ASN A C 1
ATOM 3511 O O . ASN A 1 469 ? 19.235 17.705 35.177 1.00 100.02 378 ASN A O 1
ATOM 3516 N N . SER A 1 470 ? 18.688 18.396 37.255 1.00 104.58 379 SER A N 1
ATOM 3517 C CA . SER A 1 470 ? 17.947 19.545 36.744 1.00 106.84 379 SER A CA 1
ATOM 3518 C C . SER A 1 470 ? 18.854 20.601 36.121 1.00 102.83 379 SER A C 1
ATOM 3519 O O . SER A 1 470 ? 18.352 21.514 35.459 1.00 106.92 379 SER A O 1
ATOM 3522 N N . CYS A 1 471 ? 20.167 20.500 36.320 1.00 105.17 380 CYS A N 1
ATOM 3523 C CA . CYS A 1 471 ? 21.146 21.359 35.670 1.00 113.80 380 CYS A CA 1
ATOM 3524 C C . CYS A 1 471 ? 21.608 20.796 34.334 1.00 117.95 380 CYS A C 1
ATOM 3525 O O . CYS A 1 471 ? 21.783 21.547 33.368 1.00 120.93 380 CYS A O 1
ATOM 3528 N N . ALA A 1 472 ? 21.811 19.484 34.267 1.00 115.64 381 ALA A N 1
ATOM 3529 C CA . ALA A 1 472 ? 22.313 18.825 33.074 1.00 116.18 381 ALA A CA 1
ATOM 3530 C C . ALA A 1 472 ? 21.217 18.462 32.086 1.00 123.78 381 ALA A C 1
ATOM 3531 O O . ALA A 1 472 ? 21.535 17.956 31.006 1.00 133.39 381 ALA A O 1
ATOM 3533 N N . ASN A 1 473 ? 19.941 18.675 32.436 1.00 121.35 382 ASN A N 1
ATOM 3534 C CA . ASN A 1 473 ? 18.876 18.448 31.460 1.00 118.12 382 ASN A CA 1
ATOM 3535 C C . ASN A 1 473 ? 19.202 19.081 30.103 1.00 126.10 382 ASN A C 1
ATOM 3536 O O . ASN A 1 473 ? 19.252 18.356 29.101 1.00 130.27 382 ASN A O 1
ATOM 3541 N N . PRO A 1 474 ? 19.473 20.393 30.011 1.00 129.55 383 PRO A N 1
ATOM 3542 C CA . PRO A 1 474 ? 19.783 20.951 28.681 1.00 135.02 383 PRO A CA 1
ATOM 3543 C C . PRO A 1 474 ? 21.095 20.440 28.109 1.00 138.36 383 PRO A C 1
ATOM 3544 O O . PRO A 1 474 ? 21.170 20.144 26.910 1.00 139.26 383 PRO A O 1
ATOM 3548 N N . ILE A 1 475 ? 22.134 20.315 28.937 1.00 140.97 384 ILE A N 1
ATOM 3549 C CA . ILE A 1 475 ? 23.431 19.870 28.436 1.00 141.58 384 ILE A CA 1
ATOM 3550 C C . ILE A 1 475 ? 23.359 18.418 27.977 1.00 142.80 384 ILE A C 1
ATOM 3551 O O . ILE A 1 475 ? 23.833 18.068 26.888 1.00 147.36 384 ILE A O 1
ATOM 3556 N N . ALA A 1 476 ? 22.761 17.548 28.794 1.00 141.56 385 ALA A N 1
ATOM 3557 C CA . ALA A 1 476 ? 22.612 16.158 28.380 1.00 143.07 385 ALA A CA 1
ATOM 3558 C C . ALA A 1 476 ? 21.657 16.007 27.200 1.00 144.66 385 ALA A C 1
ATOM 3559 O O . ALA A 1 476 ? 21.763 15.022 26.463 1.00 146.82 385 ALA A O 1
ATOM 3561 N N . LEU A 1 477 ? 20.729 16.953 27.003 1.00 144.25 386 LEU A N 1
ATOM 3562 C CA . LEU A 1 477 ? 19.962 16.975 25.759 1.00 145.30 386 LEU A CA 1
ATOM 3563 C C . LEU A 1 477 ? 20.849 17.340 24.576 1.00 148.50 386 LEU A C 1
ATOM 3564 O O . LEU A 1 477 ? 20.653 16.837 23.463 1.00 147.06 386 LEU A O 1
ATOM 3569 N N . TYR A 1 478 ? 21.805 18.247 24.792 1.00 153.61 387 TYR A N 1
ATOM 3570 C CA . TYR A 1 478 ? 22.774 18.558 23.746 1.00 158.78 387 TYR A CA 1
ATOM 3571 C C . TYR A 1 478 ? 23.655 17.358 23.434 1.00 158.16 387 TYR A C 1
ATOM 3572 O O . TYR A 1 478 ? 24.148 17.227 22.307 1.00 156.97 387 TYR A O 1
ATOM 3581 N N . LEU A 1 479 ? 23.863 16.479 24.419 1.00 157.50 388 LEU A N 1
ATOM 3582 C CA . LEU A 1 479 ? 24.923 15.475 24.336 1.00 155.95 388 LEU A CA 1
ATOM 3583 C C . LEU A 1 479 ? 24.756 14.561 23.124 1.00 155.60 388 LEU A C 1
ATOM 3584 O O . LEU A 1 479 ? 25.641 14.481 22.266 1.00 158.27 388 LEU A O 1
ATOM 3589 N N . VAL A 1 480 ? 23.631 13.852 23.040 1.00 155.55 389 VAL A N 1
ATOM 3590 C CA . VAL A 1 480 ? 23.483 12.789 22.050 1.00 155.15 389 VAL A CA 1
ATOM 3591 C C . VAL A 1 480 ? 22.429 13.151 21.009 1.00 153.86 389 VAL A C 1
ATOM 3592 O O . VAL A 1 480 ? 21.776 12.270 20.439 1.00 147.08 389 VAL A O 1
ATOM 3596 N N . SER A 1 481 ? 22.259 14.442 20.747 1.00 157.93 390 SER A N 1
ATOM 3597 C CA . SER A 1 481 ? 21.343 14.910 19.716 1.00 153.03 390 SER A CA 1
ATOM 3598 C C . SER A 1 481 ? 22.045 15.965 18.876 1.00 158.65 390 SER A C 1
ATOM 3599 O O . SER A 1 481 ? 22.595 16.930 19.417 1.00 160.41 390 SER A O 1
ATOM 3602 N N . LYS A 1 482 ? 22.027 15.775 17.554 1.00 161.22 391 LYS A N 1
ATOM 3603 C CA . LYS A 1 482 ? 22.772 16.655 16.660 1.00 163.62 391 LYS A CA 1
ATOM 3604 C C . LYS A 1 482 ? 22.127 18.033 16.564 1.00 166.09 391 LYS A C 1
ATOM 3605 O O . LYS A 1 482 ? 22.829 19.042 16.439 1.00 166.01 391 LYS A O 1
ATOM 3611 N N . ARG A 1 483 ? 20.794 18.096 16.611 1.00 162.13 392 ARG A N 1
ATOM 3612 C CA . ARG A 1 483 ? 20.111 19.385 16.539 1.00 160.96 392 ARG A CA 1
ATOM 3613 C C . ARG A 1 483 ? 20.466 20.254 17.739 1.00 165.52 392 ARG A C 1
ATOM 3614 O O . ARG A 1 483 ? 20.809 21.434 17.595 1.00 168.83 392 ARG A O 1
ATOM 3622 N N . PHE A 1 484 ? 20.406 19.679 18.938 1.00 163.73 393 PHE A N 1
ATOM 3623 C CA . PHE A 1 484 ? 20.778 20.429 20.130 1.00 165.01 393 PHE A CA 1
ATOM 3624 C C . PHE A 1 484 ? 22.283 20.635 20.223 1.00 170.15 393 PHE A C 1
ATOM 3625 O O . PHE A 1 484 ? 22.727 21.601 20.848 1.00 171.80 393 PHE A O 1
ATOM 3633 N N . LYS A 1 485 ? 23.082 19.776 19.583 1.00 169.12 394 LYS A N 1
ATOM 3634 C CA . LYS A 1 485 ? 24.508 20.066 19.463 1.00 169.08 394 LYS A CA 1
ATOM 3635 C C . LYS A 1 485 ? 24.736 21.323 18.634 1.00 173.98 394 LYS A C 1
ATOM 3636 O O . LYS A 1 485 ? 25.556 22.175 18.992 1.00 176.00 394 LYS A O 1
ATOM 3642 N N . ASN A 1 486 ? 24.006 21.458 17.523 1.00 173.33 395 ASN A N 1
ATOM 3643 C CA . ASN A 1 486 ? 24.094 22.667 16.711 1.00 173.99 395 ASN A CA 1
ATOM 3644 C C . ASN A 1 486 ? 23.609 23.890 17.482 1.00 178.77 395 ASN A C 1
ATOM 3645 O O . ASN A 1 486 ? 24.207 24.970 17.394 1.00 181.15 395 ASN A O 1
ATOM 3650 N N . ALA A 1 487 ? 22.516 23.742 18.235 1.00 179.00 396 ALA A N 1
ATOM 3651 C CA . ALA A 1 487 ? 22.018 24.859 19.034 1.00 177.60 396 ALA A CA 1
ATOM 3652 C C . ALA A 1 487 ? 23.034 25.279 20.092 1.00 182.96 396 ALA A C 1
ATOM 3653 O O . ALA A 1 487 ? 23.253 26.476 20.314 1.00 185.76 396 ALA A O 1
ATOM 3655 N N . PHE A 1 488 ? 23.663 24.303 20.754 1.00 179.73 397 PHE A N 1
ATOM 3656 C CA . PHE A 1 488 ? 24.685 24.597 21.753 1.00 175.67 397 PHE A CA 1
ATOM 3657 C C . PHE A 1 488 ? 25.904 25.251 21.114 1.00 182.84 397 PHE A C 1
ATOM 3658 O O . PHE A 1 488 ? 26.523 26.143 21.706 1.00 185.47 397 PHE A O 1
ATOM 3666 N N . LYS A 1 489 ? 26.255 24.826 19.900 1.00 183.72 398 LYS A N 1
ATOM 3667 C CA . LYS A 1 489 ? 27.345 25.454 19.163 1.00 183.77 398 LYS A CA 1
ATOM 3668 C C . LYS A 1 489 ? 27.033 26.915 18.868 1.00 184.88 398 LYS A C 1
ATOM 3669 O O . LYS A 1 489 ? 27.866 27.800 19.094 1.00 186.82 398 LYS A O 1
ATOM 3675 N N . SER A 1 490 ? 25.826 27.185 18.367 1.00 183.90 399 SER A N 1
ATOM 3676 C CA . SER A 1 490 ? 25.513 28.521 17.872 1.00 186.42 399 SER A CA 1
ATOM 3677 C C . SER A 1 490 ? 25.260 29.501 19.013 1.00 188.91 399 SER A C 1
ATOM 3678 O O . SER A 1 490 ? 25.714 30.650 18.958 1.00 189.49 399 SER A O 1
ATOM 3681 N N . ALA A 1 491 ? 24.547 29.073 20.055 1.00 191.94 400 ALA A N 1
ATOM 3682 C CA . ALA A 1 491 ? 24.218 29.970 21.156 1.00 187.29 400 ALA A CA 1
ATOM 3683 C C . ALA A 1 491 ? 25.476 30.398 21.901 1.00 188.21 400 ALA A C 1
ATOM 3684 O O . ALA A 1 491 ? 26.277 29.561 22.326 1.00 189.75 400 ALA A O 1
ATOM 3686 N N . LEU A 1 492 ? 25.644 31.711 22.062 1.00 185.56 401 LEU A N 1
ATOM 3687 C CA . LEU A 1 492 ? 26.824 32.257 22.719 1.00 183.68 401 LEU A CA 1
ATOM 3688 C C . LEU A 1 492 ? 26.449 33.328 23.736 1.00 181.63 401 LEU A C 1
ATOM 3689 O O . LEU A 1 492 ? 26.232 33.024 24.914 1.00 180.71 401 LEU A O 1
ATOM 3694 N N . CYS A 1 493 ? 26.371 34.582 23.292 1.00 182.91 402 CYS A N 1
ATOM 3695 C CA . CYS A 1 493 ? 26.112 35.711 24.179 1.00 180.78 402 CYS A CA 1
ATOM 3696 C C . CYS A 1 493 ? 24.639 36.100 24.231 1.00 172.91 402 CYS A C 1
ATOM 3697 O O . CYS A 1 493 ? 24.059 36.191 25.316 1.00 169.80 402 CYS A O 1
ATOM 3700 N N . CYS A 1 494 ? 24.023 36.335 23.078 1.00 170.31 403 CYS A N 1
ATOM 3701 C CA . CYS A 1 494 ? 22.629 36.753 23.029 1.00 166.48 403 CYS A CA 1
ATOM 3702 C C . CYS A 1 494 ? 21.980 36.327 21.719 1.00 160.62 403 CYS A C 1
ATOM 3703 O O . CYS A 1 494 ? 22.468 36.656 20.637 1.00 161.55 403 CYS A O 1
ATOM 3706 N N . CYS B 2 1 ? 12.647 17.709 57.719 1.00 90.79 1 CYS B N 1
ATOM 3707 C CA . CYS B 2 1 ? 12.156 16.356 57.954 1.00 88.07 1 CYS B CA 1
ATOM 3708 C C . CYS B 2 1 ? 11.128 16.297 59.077 1.00 87.70 1 CYS B C 1
ATOM 3709 O O . CYS B 2 1 ? 10.513 17.302 59.427 1.00 87.28 1 CYS B O 1
ATOM 3712 N N . SER B 2 2 ? 10.946 15.101 59.633 1.00 83.61 2 SER B N 1
ATOM 3713 C CA . SER B 2 2 ? 10.021 14.885 60.733 1.00 93.42 2 SER B C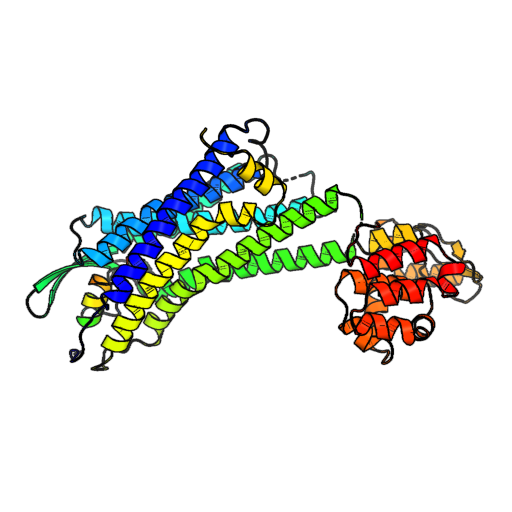A 1
ATOM 3714 C C . SER B 2 2 ? 10.576 13.813 61.656 1.00 96.45 2 SER B C 1
ATOM 3715 O O . SER B 2 2 ? 11.572 13.148 61.355 1.00 100.14 2 SER B O 1
ATOM 3718 N N . CYS B 2 3 ? 9.910 13.651 62.794 1.00 93.74 3 CYS B N 1
ATOM 3719 C CA . CYS B 2 3 ? 10.203 12.599 63.752 1.00 94.76 3 CYS B CA 1
ATOM 3720 C C . CYS B 2 3 ? 8.885 11.972 64.187 1.00 99.97 3 CYS B C 1
ATOM 3721 O O . CYS B 2 3 ? 7.803 12.503 63.916 1.00 100.14 3 CYS B O 1
ATOM 3724 N N . LYS B 2 4 ? 8.979 10.819 64.853 1.00 105.64 4 LYS B N 1
ATOM 3725 C CA . LYS B 2 4 ? 7.772 10.128 65.298 1.00 98.65 4 LYS B CA 1
ATOM 3726 C C . LYS B 2 4 ? 6.995 10.967 66.305 1.00 102.33 4 LYS B C 1
ATOM 3727 O O . LYS B 2 4 ? 5.787 11.182 66.151 1.00 114.12 4 LYS B O 1
ATOM 3733 N N . ASP B 2 5 ? 7.674 11.451 67.342 1.00 103.74 5 ASP B N 1
ATOM 3734 C CA . ASP B 2 5 ? 7.054 12.303 68.343 1.00 106.78 5 ASP B CA 1
ATOM 3735 C C . ASP B 2 5 ? 8.025 13.413 68.718 1.00 108.20 5 ASP B C 1
ATOM 3736 O O . ASP B 2 5 ? 9.123 13.527 68.164 1.00 110.99 5 ASP B O 1
ATOM 3741 N N . MET B 2 6 ? 7.612 14.231 69.681 1.00 109.10 6 MET B N 1
ATOM 3742 C CA . MET B 2 6 ? 8.427 15.322 70.191 1.00 100.35 6 MET B CA 1
ATOM 3743 C C . MET B 2 6 ? 9.331 14.898 71.342 1.00 94.82 6 MET B C 1
ATOM 3744 O O . MET B 2 6 ? 10.124 15.714 71.817 1.00 96.21 6 MET B O 1
ATOM 3749 N N . THR B 2 7 ? 9.240 13.643 71.786 1.00 95.79 7 THR B N 1
ATOM 3750 C CA . THR B 2 7 ? 10.038 13.179 72.915 1.00 103.33 7 THR B CA 1
ATOM 3751 C C . THR B 2 7 ? 11.515 13.028 72.567 1.00 103.38 7 THR B C 1
ATOM 3752 O O . THR B 2 7 ? 12.357 13.077 73.470 1.00 109.08 7 THR B O 1
ATOM 3756 N N . ASP B 2 8 ? 11.849 12.861 71.288 1.00 103.40 8 ASP B N 1
ATOM 3757 C CA . ASP B 2 8 ? 13.223 12.647 70.844 1.00 94.62 8 ASP B CA 1
ATOM 3758 C C . ASP B 2 8 ? 13.827 13.990 70.444 1.00 96.76 8 ASP B C 1
ATOM 3759 O O . ASP B 2 8 ? 13.456 14.563 69.415 1.00 94.25 8 ASP B O 1
ATOM 3764 N N . LYS B 2 9 ? 14.765 14.486 71.253 1.00 100.55 9 LYS B N 1
ATOM 3765 C CA . LYS B 2 9 ? 15.420 15.753 70.947 1.00 96.94 9 LYS B CA 1
ATOM 3766 C C . LYS B 2 9 ? 16.524 15.598 69.908 1.00 96.33 9 LYS B C 1
ATOM 3767 O O . LYS B 2 9 ? 16.836 16.558 69.192 1.00 93.66 9 LYS B O 1
ATOM 3773 N N . GLU B 2 10 ? 17.121 14.408 69.811 1.00 98.26 10 GLU B N 1
ATOM 3774 C CA . GLU B 2 10 ? 18.211 14.200 68.862 1.00 97.35 10 GLU B CA 1
ATOM 3775 C C . GLU B 2 10 ? 17.718 14.285 67.422 1.00 95.13 10 GLU B C 1
ATOM 3776 O O . GLU B 2 10 ? 18.377 14.892 66.571 1.00 90.56 10 GLU B O 1
ATOM 3782 N N . CYS B 2 11 ? 16.557 13.691 67.128 1.00 95.13 11 CYS B N 1
ATOM 3783 C CA . CYS B 2 11 ? 15.988 13.812 65.789 1.00 90.50 11 CYS B CA 1
ATOM 3784 C C . CYS B 2 11 ? 15.565 15.246 65.493 1.00 86.16 11 CYS B C 1
ATOM 3785 O O . CYS B 2 11 ? 15.642 15.695 64.341 1.00 88.08 11 CYS B O 1
ATOM 3788 N N . LEU B 2 12 ? 15.126 15.982 66.516 1.00 84.56 12 LEU B N 1
ATOM 3789 C CA . LEU B 2 12 ? 14.825 17.394 66.318 1.00 85.65 12 LEU B CA 1
ATOM 3790 C C . LEU B 2 12 ? 16.079 18.175 65.940 1.00 87.61 12 LEU B C 1
ATOM 3791 O O . LEU B 2 12 ? 16.054 18.964 64.991 1.00 81.93 12 LEU B O 1
ATOM 3796 N N . TYR B 2 13 ? 17.189 17.961 66.658 1.00 88.63 13 TYR B N 1
ATOM 3797 C CA . TYR B 2 13 ? 18.439 18.618 66.280 1.00 85.16 13 TYR B CA 1
ATOM 3798 C C . TYR B 2 13 ? 18.905 18.175 64.899 1.00 86.94 13 TYR B C 1
ATOM 3799 O O . TYR B 2 13 ? 19.502 18.970 64.161 1.00 85.63 13 TYR B O 1
ATOM 3808 N N . PHE B 2 14 ? 18.643 16.917 64.537 1.00 85.97 14 PHE B N 1
ATOM 3809 C CA . PHE B 2 14 ? 18.898 16.445 63.181 1.00 85.37 14 PHE B CA 1
ATOM 3810 C C . PHE B 2 14 ? 18.182 17.324 62.164 1.00 85.76 14 PHE B C 1
ATOM 3811 O O . PHE B 2 14 ? 18.808 17.913 61.278 1.00 85.13 14 PHE B O 1
ATOM 3819 N N . CYS B 2 15 ? 16.855 17.427 62.288 1.00 84.02 15 CYS B N 1
ATOM 3820 C CA . CYS B 2 15 ? 16.090 18.239 61.344 1.00 89.17 15 CYS B CA 1
ATOM 3821 C C . CYS B 2 15 ? 16.441 19.719 61.446 1.00 83.81 15 CYS B C 1
ATOM 3822 O O . CYS B 2 15 ? 16.159 20.478 60.512 1.00 80.83 15 CYS B O 1
ATOM 3825 N N . HIS B 2 16 ? 17.047 20.144 62.557 1.00 80.86 16 HIS B N 1
ATOM 3826 C CA . HIS B 2 16 ? 17.613 21.488 62.620 1.00 82.79 16 HIS B CA 1
ATOM 3827 C C . HIS B 2 16 ? 18.840 21.602 61.726 1.00 88.08 16 HIS B C 1
ATOM 3828 O O . HIS B 2 16 ? 19.034 22.621 61.052 1.00 84.32 16 HIS B O 1
ATOM 3835 N N . GLN B 2 17 ? 19.679 20.567 61.712 1.00 90.08 17 GLN B N 1
ATOM 3836 C CA . GLN B 2 17 ? 20.862 20.547 60.864 1.00 85.14 17 GLN B CA 1
ATOM 3837 C C . GLN B 2 17 ? 20.590 19.997 59.470 1.00 85.23 17 GLN B C 1
ATOM 3838 O O . GLN B 2 17 ? 21.381 20.253 58.554 1.00 90.80 17 GLN B O 1
ATOM 3844 N N . ASP B 2 18 ? 19.497 19.260 59.288 1.00 85.44 18 ASP B N 1
ATOM 3845 C CA . ASP B 2 18 ? 19.235 18.573 58.033 1.00 87.53 18 ASP B CA 1
ATOM 3846 C C . ASP B 2 18 ? 18.918 19.565 56.915 1.00 86.02 18 ASP B C 1
ATOM 3847 O O . ASP B 2 18 ? 18.646 20.746 57.147 1.00 86.43 18 ASP B O 1
ATOM 3852 N N . VAL B 2 19 ? 18.966 19.061 55.682 1.00 88.12 19 VAL B N 1
ATOM 3853 C CA . VAL B 2 19 ? 18.533 19.806 54.506 1.00 90.95 19 VAL B CA 1
ATOM 3854 C C . VAL B 2 19 ? 17.042 20.084 54.624 1.00 86.90 19 VAL B C 1
ATOM 3855 O O . VAL B 2 19 ? 16.358 19.516 55.482 1.00 87.26 19 VAL B O 1
ATOM 3859 N N . ILE B 2 20 ? 16.525 20.948 53.756 1.00 86.65 20 ILE B N 1
ATOM 3860 C CA . ILE B 2 20 ? 15.105 21.272 53.773 1.00 90.56 20 ILE B CA 1
ATOM 3861 C C . ILE B 2 20 ? 14.419 20.556 52.613 1.00 89.60 20 ILE B C 1
ATOM 3862 O O . ILE B 2 20 ? 14.324 21.079 51.497 1.00 83.15 20 ILE B O 1
ATOM 3867 N N . TRP B 2 21 ? 13.959 19.335 52.871 1.00 85.91 21 TRP B N 1
ATOM 3868 C CA . TRP B 2 21 ? 13.288 18.520 51.866 1.00 83.29 21 TRP B CA 1
ATOM 3869 C C . TRP B 2 21 ? 12.318 17.554 52.536 1.00 86.63 21 TRP B C 1
ATOM 3870 O O . TRP B 2 21 ? 12.654 16.907 53.529 1.00 86.11 21 TRP B O 1
#

GO terms:
  GO:0005886 plasma membrane (C, IDA)
  GO:0004962 endothelin receptor activity (F, IMP)
  GO:0019722 calcium-mediated signaling (P, IMP)
  GO:0086100 endothelin receptor signaling pathway (P, IMP)
  GO:0005886 plasma membrane (C, TAS)
  GO:0007166 cell surface receptor signaling pathway (P, TAS)
  GO:0007194 negative regulation of adenylate cyclase activity (P, TAS)
  GO:0007200 phospholipase C-activating G protein-coupled receptor signaling pathway (P, TAS)
  GO:0007399 nervous system development (P, TAS)
  GO:0005515 protein binding (F, IPI)
  GO:0004962 endothelin receptor activity (F, IDA)
  GO:0086100 endothelin receptor signaling pathway (P, IDA)
  GO:0042310 vasoconstriction (P, IMP)
  GO:0014826 vein smooth muscle contraction (P, IMP)
  GO:0051248 negative regulation of protein metabolic process (P, IMP)
  GO:0048246 macrophage chemotaxis (P, IMP)
  GO:0000122 negative regulation of transcription by 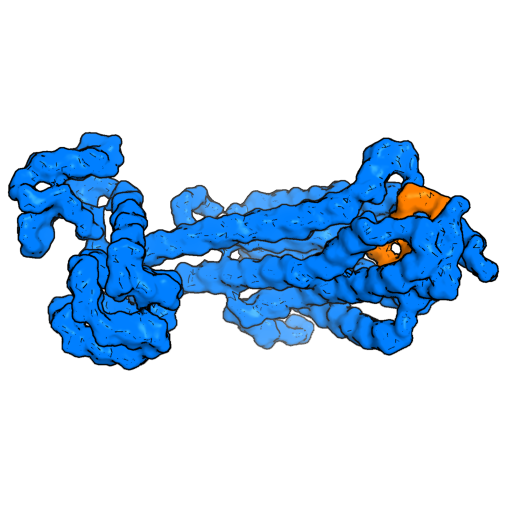RNA polymerase II (P, IMP)
  GO:0017046 peptide hormone binding (F, IPI)

B-factor: mean 100.09, std 26.33, range [49.78, 191.94]

Radius of gyration: 30.27 Å; Cα contacts (8 Å, |Δi|>4): 641; chains: 2; bounding box: 49×66×85 Å

Secondary structure (P-SEA, 3-state):
cbbbbcccccccaaaaaaaaaaaaaaaaaaaaaaaaaaaaaaacccccccaaaaaaaaaaaaaaaaacccaaaaaaaccccccccaaaaaaaaaaaaaaaaaaaaaaaaaaaaaaaaaccccccccccaaaaaaaaaaaaaaaaaccccccbbbbbbbcccccccccccccccccaaaaaaaacaaaaaaccccaaaaaaaaaaaaaaaaaaaaccaaaaaaaabbbbcbbbbcccccccccccccccccccaaaaaaaaaaaacccccccccaaaaaaaaaaaaaaaaaaaaaccccaaaaaaccaaaaaaaaaaaaaccccccccaaaaaaaaaacaaaaaaaaaaacccccccaaaaaaaaaaaacccccccccaaaaaaaaaaaaaaaaaaaaaaaaaaaaaaaaaaacccccccccaaaaaaaaaaaaaaaaaaaaaaaaaaaaaaacccaaaaaaaaacccc/ccccccccaaaaaaaaacccc

Foldseek 3Di:
DFDAAPDDQDDDVVLLVVLLVLLVVLLVLQLVLLVLLLVVLVVPPVVVFALSVLVNQLSVLLNQLSVLQRPVVNCCSPVVADDPFFQVLLVRQLSNQLSLQSNLQSLLVSLLVLLVQLAPPHPPHRGPCVVVVNVVSSVVSNVVSNLSSVQWGWDWDQDPHDIGIDIDRDCDDDDPVSNVCSQCVLVVCCVPSFVVSLVVSVVSVVVSVVRCLLVLLVQLLCVQANAAFFWDQDPVGAIDHGSGHGQDPDNDPVSSQVSVCVVQVDNQVGGDDNVSSSVVVVVVLVVLVVVQCVDPLRNLLLVQDDSQLNSLLSSVCSVDPSVVSSVPSPLSVCLSVVVLVVSLVVQCPDPVCVVRVVSSVQSSVCSRVVDSVSGDDVVSVLSVQLSVLSVVLVVLQNVLQVQQSVLVVCCSPPDDSHDRNCSVVVSVSVSSNSSSSSSNSSSSSCSLVSSCVRHVVSVVSVVVRDDD/DDDPDPPDVVVVVVVVVDDDD